Protein AF-0000000068604604 (afdb_homodimer)

Organism: Ostreococcus tauri (NCBI:txid70448)

InterPro domains:
  IPR001451 Hexapeptide repeat [PF14602] (78-113)
  IPR001451 Hexapeptide repeat [PF14602] (176-210)
  IPR011004 Trimeric LpxA-like superfamily [SSF51161] (75-229)
  IPR018357 Hexapeptide transferase, conserved site [PS00101] (184-212)
  IPR051159 Hexapeptide-repeat containing acetyltransferases [PTHR23416] (118-233)

Solvent-accessible surface area (backbone atoms only — not comparable to full-atom values): 23617 Å² total; per-residue (Å²): 136,84,80,78,79,76,78,76,78,78,76,77,75,76,73,73,73,69,72,73,65,72,77,66,78,63,76,77,67,77,75,74,55,61,67,55,50,54,50,49,40,10,68,40,48,62,49,43,75,75,37,38,85,77,57,54,36,73,66,49,48,51,50,48,53,52,51,50,51,49,48,39,71,79,22,41,46,47,74,37,62,72,47,48,76,18,60,74,42,43,72,48,12,55,90,95,15,43,29,38,36,24,42,46,13,34,35,17,18,44,22,39,38,35,27,20,30,41,36,25,32,49,16,40,36,33,31,44,20,38,39,36,5,42,86,56,12,33,39,37,26,39,48,16,40,37,29,37,40,23,36,36,37,6,40,45,74,36,65,71,55,54,88,47,56,40,83,73,57,47,70,50,50,69,10,28,38,38,31,36,44,22,39,37,29,38,43,21,37,38,40,45,55,24,40,37,26,41,48,17,35,37,36,61,56,11,29,37,77,57,66,38,58,57,31,27,27,29,37,39,53,64,44,40,80,74,48,67,56,85,46,81,76,66,73,105,137,84,78,78,76,76,77,76,77,77,77,76,75,75,76,73,75,76,74,74,69,75,74,71,72,72,73,78,71,77,78,76,55,61,66,56,50,53,50,48,39,11,64,41,49,62,50,44,74,76,36,38,85,74,58,54,36,70,68,50,48,51,50,48,53,52,52,50,49,49,47,40,72,78,22,42,47,46,74,36,62,72,48,46,77,18,60,73,42,43,76,48,11,55,91,94,16,43,28,38,36,25,42,48,12,34,35,17,16,44,21,40,38,34,28,19,31,42,38,25,32,49,15,40,36,33,30,45,20,39,39,38,5,41,86,56,12,34,38,36,26,39,38,17,37,36,29,37,40,23,34,35,36,7,40,46,74,35,67,83,54,84,88,48,63,48,91,73,55,48,70,51,49,71,10,30,39,38,29,37,30,22,39,37,29,36,46,21,37,37,41,45,56,24,40,36,26,42,47,18,34,36,35,60,57,13,31,38,78,57,68,39,58,57,29,29,29,32,36,22,71,67,45,39,80,74,51,67,52,59,48,67,73,66,75,106

Secondary structure (DSSP, 8-state):
---------------------------------HHHHHHHHHH-THHHHH-HHHH--HHHHHHHHHHHHHHHHHS-EEE-TT-EE-TT-EEE--TT--EEE-TT-EE-TT-EEESSEEE-TT-EE-TT-EEE-TTT-EEE-TT-EE-TT-EEE--EE----TTS-GGGS-EE---EEE-SS-EE-TT-EE-TT-EEPTT-EE-TT-EE-S-B-TTEEEEETTEEEEEEPPPTTTT-/---------------------------------HHHHHHHHHH-THHHHH-HHHH--HHHHHHHHHHHHHHHHHS-EEE-TT-EE-TT-EEE--TT--EEE-TT-EE-TT-EEESSEEE-TT-EE-TT-EEE-TTT-EEE-TT-EE-TT-EEE--EE----TTS-GGGS-EE---EEE-TT-EE-TT-EE-TT-EEPTT-EE-TT-EE-S-B-TTEEEEETTEEEEEEPPPGGGG-

Foldseek 3Di:
DDPPPPPPPPPPPPPPPPPPPPPPPPPPPPDDCLVVLLQCCQQVVCVCVVPVPVSVDPSNVVVQVVVQVVCVVVAQEEEEAQEEHHEQEDEHHHVLFYDYAYANEYEHHNEYHYGDEYHYHVEYHHYQEYEAQPNPGEYAYAQEYEEEHEYEHQKAFDDPDPVDDSVPRDMDGQYEYEYYQEYEYACEYEYHPEYEAANEYEDHNEYDDHYHYHQFYWYDDPIDTDGGHDDPVNVD/DPPPPPPPPPPPPPPPPPPPPPPPPPPPPDDDCVVVLLQCCQQVVCVCVVPVVVNVDPSNVVVFVVVQVVCVVVAQEEEEAQEEHHELEDEHHHVLFYDYAYANEYAHHNEYHYGDEYHEHCEYHHYQEYEAQPNPGEYAYAQEYEEAHEYEHQKDFDDPDVVDDSVPRDMDGQYEYEYHCEYEYALEYEYHPEYEYANEYEDHNEYDDHYHYHQFYWYDDPIDTDGGHDDPVNVD

Structure (mmCIF, N/CA/C/O backbone):
data_AF-0000000068604604-model_v1
#
loop_
_entity.id
_entity.type
_entity.pdbx_description
1 polymer 'Bacterial transferase hexapeptide repeat'
#
loop_
_atom_site.group_PDB
_atom_site.id
_atom_site.type_symbol
_atom_site.label_atom_id
_atom_site.label_alt_id
_atom_site.label_comp_id
_atom_site.label_asym_id
_atom_site.label_entity_id
_atom_site.label_seq_id
_atom_site.pdbx_PDB_ins_code
_atom_site.Cartn_x
_atom_site.Cartn_y
_atom_site.Cartn_z
_atom_site.occupancy
_atom_site.B_iso_or_equiv
_atom_site.auth_seq_id
_atom_site.auth_comp_id
_atom_site.auth_asym_id
_atom_site.auth_atom_id
_atom_site.pdbx_PDB_model_num
ATOM 1 N N . MET A 1 1 ? -14.156 -11.938 -74.625 1 27.69 1 MET A N 1
ATOM 2 C CA . MET A 1 1 ? -14.32 -10.727 -73.875 1 27.69 1 MET A CA 1
ATOM 3 C C . MET A 1 1 ? -15.68 -10.695 -73.188 1 27.69 1 MET A C 1
ATOM 5 O O . MET A 1 1 ? -16.688 -10.336 -73.812 1 27.69 1 MET A O 1
ATOM 9 N N . PHE A 1 2 ? -16.047 -11.727 -72.375 1 29.77 2 PHE A N 1
ATOM 10 C CA . PHE A 1 2 ? -17.344 -12.094 -71.812 1 29.77 2 PHE A CA 1
ATOM 11 C C . PHE A 1 2 ? -17.781 -11.109 -70.75 1 29.77 2 PHE A C 1
ATOM 13 O O . PHE A 1 2 ? -17.062 -10.891 -69.75 1 29.77 2 PHE A O 1
ATOM 20 N N . ARG A 1 3 ? -18.516 -10.031 -71.125 1 25.67 3 ARG A N 1
ATOM 21 C CA . ARG A 1 3 ? -19.031 -8.945 -70.312 1 25.67 3 ARG A CA 1
ATOM 22 C C . ARG A 1 3 ? -20.047 -9.469 -69.25 1 25.67 3 ARG A C 1
ATOM 24 O O . ARG A 1 3 ? -21.109 -9.961 -69.625 1 25.67 3 ARG A O 1
ATOM 31 N N . VAL A 1 4 ? -19.609 -10.102 -68.25 1 32.78 4 VAL A N 1
ATOM 32 C CA . VAL A 1 4 ? -20.516 -10.617 -67.188 1 32.78 4 VAL A CA 1
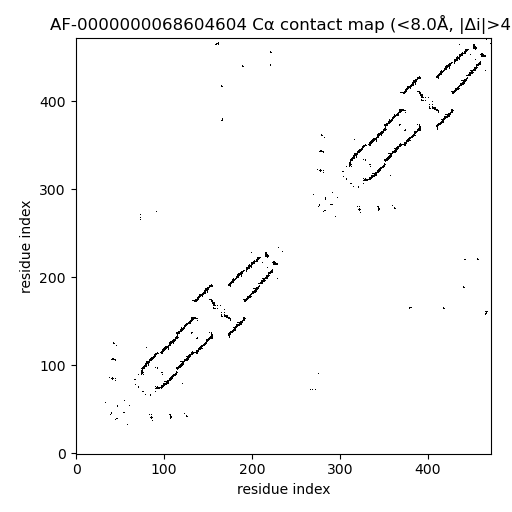ATOM 33 C C . VAL A 1 4 ? -21.266 -9.461 -66.562 1 32.78 4 VAL A C 1
ATOM 35 O O . VAL A 1 4 ? -20.641 -8.531 -66 1 32.78 4 VAL A O 1
ATOM 38 N N . HIS A 1 5 ? -22.422 -9.062 -67 1 32.22 5 HIS A N 1
ATOM 39 C CA . HIS A 1 5 ? -23.297 -8.039 -66.438 1 32.22 5 HIS A CA 1
ATOM 40 C C . HIS A 1 5 ? -23.828 -8.445 -65.062 1 32.22 5 HIS A C 1
ATOM 42 O O . HIS A 1 5 ? -24.547 -9.438 -64.938 1 32.22 5 HIS A O 1
ATOM 48 N N . ALA A 1 6 ? -23.031 -8.391 -64.062 1 32.06 6 ALA A N 1
ATOM 49 C CA . ALA A 1 6 ? -23.547 -8.672 -62.719 1 32.06 6 ALA A CA 1
ATOM 50 C C . ALA A 1 6 ? -24.641 -7.68 -62.312 1 32.06 6 ALA A C 1
ATOM 52 O O . ALA A 1 6 ? -24.406 -6.469 -62.312 1 32.06 6 ALA A O 1
ATOM 53 N N . THR A 1 7 ? -25.844 -7.98 -62.594 1 34.47 7 THR A N 1
ATOM 54 C CA . THR A 1 7 ? -26.984 -7.18 -62.156 1 34.47 7 THR A CA 1
ATOM 55 C C . THR A 1 7 ? -27.047 -7.082 -60.656 1 34.47 7 THR A C 1
ATOM 57 O O . THR A 1 7 ? -27.188 -8.094 -59.969 1 34.47 7 THR A O 1
ATOM 60 N N . VAL A 1 8 ? -26.328 -6.188 -60 1 33.34 8 VAL A N 1
ATOM 61 C CA . VAL A 1 8 ? -26.359 -5.918 -58.594 1 33.34 8 VAL A CA 1
ATOM 62 C C . VAL A 1 8 ? -27.781 -5.488 -58.188 1 33.34 8 VAL A C 1
ATOM 64 O O . VAL A 1 8 ? -28.297 -4.496 -58.688 1 33.34 8 VAL A O 1
ATOM 67 N N . SER A 1 9 ? -28.656 -6.465 -57.906 1 35.28 9 SER A N 1
ATOM 68 C CA . SER A 1 9 ? -29.984 -6.133 -57.375 1 35.28 9 SER A CA 1
ATOM 69 C C . SER A 1 9 ? -29.859 -5.316 -56.094 1 35.28 9 SER A C 1
ATOM 71 O O . SER A 1 9 ? -29.172 -5.719 -55.125 1 35.28 9 SER A O 1
ATOM 73 N N . THR A 1 10 ? -29.922 -4 -56.156 1 35.09 10 THR A N 1
ATOM 74 C CA . THR A 1 10 ? -29.922 -3.061 -55.031 1 35.09 10 THR A CA 1
ATOM 75 C C . THR A 1 10 ? -31.125 -3.316 -54.125 1 35.09 10 THR A C 1
ATOM 77 O O . THR A 1 10 ? -32.281 -3.129 -54.531 1 35.09 10 THR A O 1
ATOM 80 N N . SER A 1 11 ? -31.094 -4.445 -53.344 1 36.28 11 SER A N 1
ATOM 81 C CA . SER A 1 11 ? -32.156 -4.543 -52.344 1 36.28 11 SER A CA 1
ATOM 82 C C . SER A 1 11 ? -32.188 -3.301 -51.469 1 36.28 11 SER A C 1
ATOM 84 O O . SER A 1 11 ? -31.188 -2.92 -50.875 1 36.28 11 SER A O 1
ATOM 86 N N . THR A 1 12 ? -33.062 -2.281 -51.781 1 35.28 12 THR A N 1
ATOM 87 C CA . THR A 1 12 ? -33.344 -1.122 -50.938 1 35.28 12 THR A CA 1
ATOM 88 C C . THR A 1 12 ? -33.812 -1.56 -49.562 1 35.28 12 THR A C 1
ATOM 90 O O . THR A 1 12 ? -34.875 -2.158 -49.406 1 35.28 12 THR A O 1
ATOM 93 N N . ARG A 1 13 ? -32.875 -1.935 -48.656 1 34.81 13 ARG A N 1
ATOM 94 C CA . ARG A 1 13 ? -33.281 -2.107 -47.25 1 34.81 13 ARG A CA 1
ATOM 95 C C . ARG A 1 13 ? -33.938 -0.85 -46.719 1 34.81 13 ARG A C 1
ATOM 97 O O . ARG A 1 13 ? -33.375 0.232 -46.75 1 34.81 13 ARG A O 1
ATOM 104 N N . THR A 1 14 ? -35.281 -0.833 -46.844 1 36.03 14 THR A N 1
ATOM 105 C CA . THR A 1 14 ? -36.062 0.215 -46.156 1 36.03 14 THR A CA 1
ATOM 106 C C . THR A 1 14 ? -35.656 0.318 -44.688 1 36.03 14 THR A C 1
ATOM 108 O O . THR A 1 14 ? -35.781 -0.653 -43.938 1 36.03 14 THR A O 1
ATOM 111 N N . PHE A 1 15 ? -34.625 1.109 -44.406 1 35.16 15 PHE A N 1
ATOM 112 C CA . PHE A 1 15 ? -34.375 1.466 -43.031 1 35.16 15 PHE A CA 1
ATOM 113 C C . PHE A 1 15 ? -35.656 1.987 -42.375 1 35.16 15 PHE A C 1
ATOM 115 O O . PHE A 1 15 ? -36.219 2.988 -42.812 1 35.16 15 PHE A O 1
ATOM 122 N N . HIS A 1 16 ? -36.438 1.061 -41.812 1 39.94 16 HIS A N 1
ATOM 123 C CA . HIS A 1 16 ? -37.531 1.531 -40.969 1 39.94 16 HIS A CA 1
ATOM 124 C C . HIS A 1 16 ? -37.062 2.561 -39.969 1 39.94 16 HIS A C 1
ATOM 126 O O . HIS A 1 16 ? -36.094 2.32 -39.25 1 39.94 16 HIS A O 1
ATOM 132 N N . SER A 1 17 ? -37.219 3.822 -40.281 1 37.06 17 SER A N 1
ATOM 133 C CA . SER A 1 17 ? -37.094 4.898 -39.312 1 37.06 17 SER A CA 1
ATOM 134 C C . SER A 1 17 ? -37.719 4.527 -37.969 1 37.06 17 SER A C 1
ATOM 136 O O . SER A 1 17 ? -38.906 4.262 -37.906 1 37.06 17 SER A O 1
ATOM 138 N N . HIS A 1 18 ? -37.062 3.725 -37.219 1 38.72 18 HIS A N 1
ATOM 139 C CA . HIS A 1 18 ? -37.562 3.668 -35.844 1 38.72 18 HIS A CA 1
ATOM 140 C C . HIS A 1 18 ? -38 5.055 -35.375 1 38.72 18 HIS A C 1
ATOM 142 O O . HIS A 1 18 ? -37.188 6 -35.438 1 38.72 18 HIS A O 1
ATOM 148 N N . ARG A 1 19 ? -39.219 5.414 -35.469 1 39.12 19 ARG A N 1
ATOM 149 C CA . ARG A 1 19 ? -39.75 6.59 -34.781 1 39.12 19 ARG A CA 1
ATOM 150 C C . ARG A 1 19 ? -39.125 6.766 -33.406 1 39.12 19 ARG A C 1
ATOM 152 O O . ARG A 1 19 ? -39.188 5.867 -32.594 1 39.12 19 ARG A O 1
ATOM 159 N N . ASP A 1 20 ? -38.031 7.535 -33.406 1 37.72 20 ASP A N 1
ATOM 160 C CA . ASP A 1 20 ? -37.531 7.969 -32.125 1 37.72 20 ASP A CA 1
ATOM 161 C C . ASP A 1 20 ? -38.656 8.281 -31.141 1 37.72 20 ASP A C 1
ATOM 163 O O . ASP A 1 20 ? -39.531 9.125 -31.438 1 37.72 20 ASP A O 1
ATOM 167 N N . ARG A 1 21 ? -39.188 7.34 -30.422 1 41.69 21 ARG A N 1
ATOM 168 C CA . ARG A 1 21 ? -40.094 7.801 -29.375 1 41.69 21 ARG A CA 1
ATOM 169 C C . ARG A 1 21 ? -39.594 9.07 -28.703 1 41.69 21 ARG A C 1
ATOM 171 O O . ARG A 1 21 ? -38.375 9.188 -28.453 1 41.69 21 ARG A O 1
ATOM 178 N N . PRO A 1 22 ? -40.312 10.125 -28.891 1 38.44 22 PRO A N 1
ATOM 179 C CA . PRO A 1 22 ? -39.75 11.234 -28.109 1 38.44 22 PRO A CA 1
ATOM 180 C C . PRO A 1 22 ? -39.281 10.797 -26.719 1 38.44 22 PRO A C 1
ATOM 182 O O . PRO A 1 22 ? -39.906 9.93 -26.094 1 38.44 22 PRO A O 1
ATOM 185 N N . ILE A 1 23 ? -37.969 10.648 -26.469 1 39.62 23 ILE A N 1
ATOM 186 C CA . ILE A 1 23 ? -37.594 10.625 -25.047 1 39.62 23 ILE A CA 1
ATOM 187 C C . ILE A 1 23 ? -38.531 11.547 -24.266 1 39.62 23 ILE A C 1
ATOM 189 O O . ILE A 1 23 ? -38.625 12.742 -24.547 1 39.62 23 ILE A O 1
ATOM 193 N N . THR A 1 24 ? -39.719 11.141 -24 1 42.41 24 THR A N 1
ATOM 194 C CA . THR A 1 24 ? -40.562 11.969 -23.125 1 42.41 24 THR A CA 1
ATOM 195 C C . THR A 1 24 ? -39.688 12.852 -22.234 1 42.41 24 THR A C 1
ATOM 197 O O . THR A 1 24 ? -38.719 12.391 -21.672 1 42.41 24 THR A O 1
ATOM 200 N N . ALA A 1 25 ? -39.75 14.148 -22.422 1 40.09 25 ALA A N 1
ATOM 201 C CA . ALA A 1 25 ? -39.188 15.094 -21.469 1 40.09 25 ALA A CA 1
ATOM 202 C C . ALA A 1 25 ? -39.406 14.617 -20.031 1 40.09 25 ALA A C 1
ATOM 204 O O . ALA A 1 25 ? -40.531 14.609 -19.531 1 40.09 25 ALA A O 1
ATOM 205 N N . HIS A 1 26 ? -38.844 13.508 -19.578 1 40.5 26 HIS A N 1
ATOM 206 C CA . HIS A 1 26 ? -38.906 13.398 -18.125 1 40.5 26 HIS A CA 1
ATOM 207 C C . HIS A 1 26 ? -38.844 14.773 -17.469 1 40.5 26 HIS A C 1
ATOM 209 O O . HIS A 1 26 ? -38.125 15.656 -17.922 1 40.5 26 HIS A O 1
ATOM 215 N N . ALA A 1 27 ? -39.75 15.328 -16.859 1 43.34 27 ALA A N 1
ATOM 216 C CA . ALA A 1 27 ? -39.625 16.5 -16 1 43.34 27 ALA A CA 1
ATOM 217 C C . ALA A 1 27 ? -38.188 16.656 -15.492 1 43.34 27 ALA A C 1
ATOM 219 O O . ALA A 1 27 ? -37.594 15.672 -15.07 1 43.34 27 ALA A O 1
ATOM 220 N N . SER A 1 28 ? -37.312 17.484 -16 1 46.47 28 SER A N 1
ATOM 221 C CA . SER A 1 28 ? -35.938 17.812 -15.672 1 46.47 28 SER A CA 1
ATOM 222 C C . SER A 1 28 ? -35.656 17.688 -14.18 1 46.47 28 SER A C 1
ATOM 224 O O . SER A 1 28 ? -36.094 18.516 -13.391 1 46.47 28 SER A O 1
ATOM 226 N N . GLN A 1 29 ? -35.938 16.672 -13.531 1 55.12 29 GLN A N 1
ATOM 227 C CA . GLN A 1 29 ? -35.531 16.547 -12.141 1 55.12 29 GLN A CA 1
ATOM 228 C C . GLN A 1 29 ? -34.156 17.188 -11.93 1 55.12 29 GLN A C 1
ATOM 230 O O . GLN A 1 29 ? -33.219 16.969 -12.719 1 55.12 29 GLN A O 1
ATOM 235 N N . SER A 1 30 ? -34.188 18.406 -11.406 1 70.12 30 SER A N 1
ATOM 236 C CA . SER A 1 30 ? -32.969 19.156 -11.094 1 70.12 30 SER A CA 1
ATOM 237 C C . SER A 1 30 ? -31.891 18.25 -10.523 1 70.12 30 SER A C 1
ATOM 239 O O . SER A 1 30 ? -32.156 17.406 -9.664 1 70.12 30 SER A O 1
ATOM 241 N N . ILE A 1 31 ? -30.969 17.906 -11.297 1 77.19 31 ILE A N 1
ATOM 242 C CA . ILE A 1 31 ? -29.828 17.109 -10.898 1 77.19 31 ILE A CA 1
ATOM 243 C C . ILE A 1 31 ? -29.188 17.688 -9.641 1 77.19 31 ILE A C 1
ATOM 245 O O . ILE A 1 31 ? -28.953 18.906 -9.562 1 77.19 31 ILE A O 1
ATOM 249 N N . ASP A 1 32 ? -29.25 16.938 -8.539 1 82.75 32 ASP A N 1
ATOM 250 C CA . ASP A 1 32 ? -28.516 17.312 -7.34 1 82.75 32 ASP A CA 1
ATOM 251 C C . ASP A 1 32 ? -27 17.141 -7.547 1 82.75 32 ASP A C 1
ATOM 253 O O . ASP A 1 32 ? -26.516 16.016 -7.617 1 82.75 32 ASP A O 1
ATOM 257 N N . PHE A 1 33 ? -26.391 18.219 -7.688 1 87.38 33 PHE A N 1
ATOM 258 C CA . PHE A 1 33 ? -24.969 18.188 -8.023 1 87.38 33 PHE A CA 1
ATOM 259 C C . PHE A 1 33 ? -24.109 18.047 -6.773 1 87.38 33 PHE A C 1
ATOM 261 O O . PHE A 1 33 ? -22.891 17.906 -6.859 1 87.38 33 PHE A O 1
ATOM 268 N N . ALA A 1 34 ? -24.766 17.984 -5.699 1 86.62 34 ALA A N 1
ATOM 269 C CA . ALA A 1 34 ? -24.016 18.016 -4.449 1 86.62 34 ALA A CA 1
ATOM 270 C C . ALA A 1 34 ? -23.141 16.766 -4.316 1 86.62 34 ALA A C 1
ATOM 272 O O . ALA A 1 34 ? -21.938 16.875 -4.008 1 86.62 34 ALA A O 1
ATOM 273 N N . PRO A 1 35 ? -23.75 15.648 -4.613 1 88.12 35 PRO A N 1
ATOM 274 C CA . PRO A 1 35 ? -22.875 14.469 -4.508 1 88.12 35 PRO A CA 1
ATOM 275 C C . PRO A 1 35 ? -21.703 14.523 -5.469 1 88.12 35 PRO A C 1
ATOM 277 O O . PRO A 1 35 ? -20.594 14.109 -5.117 1 88.12 35 PRO A O 1
ATOM 280 N N . GLN A 1 36 ? -21.969 15.008 -6.613 1 92.44 36 GLN A N 1
ATOM 281 C CA . GLN A 1 36 ? -20.891 15.102 -7.59 1 92.44 36 GLN A CA 1
ATOM 282 C C . GLN A 1 36 ? -19.844 16.109 -7.141 1 92.44 36 GLN A C 1
ATOM 284 O O . GLN A 1 36 ? -18.641 15.922 -7.391 1 92.44 36 GLN A O 1
ATOM 289 N N . LYS A 1 37 ? -20.203 17.188 -6.582 1 93.88 37 LYS A N 1
ATOM 290 C CA . LYS A 1 37 ? -19.266 18.188 -6.07 1 93.88 37 LYS A CA 1
ATOM 291 C C . LYS A 1 37 ? -18.375 17.594 -4.996 1 93.88 37 LYS A C 1
ATOM 293 O O . LYS A 1 37 ? -17.156 17.828 -4.992 1 93.88 37 LYS A O 1
ATOM 298 N N . ARG A 1 38 ? -18.938 16.844 -4.129 1 95.19 38 ARG A N 1
ATOM 299 C CA . ARG A 1 38 ? -18.156 16.188 -3.092 1 95.19 38 ARG A CA 1
ATOM 300 C C . ARG A 1 38 ? -17.141 15.219 -3.701 1 95.19 38 ARG A C 1
ATOM 302 O O . ARG A 1 38 ? -16 15.156 -3.262 1 95.19 38 ARG A O 1
ATOM 309 N N . LYS A 1 39 ? -17.656 14.555 -4.656 1 96.12 39 LYS A N 1
ATOM 310 C CA . LYS A 1 39 ? -16.781 13.617 -5.344 1 96.12 39 LYS A CA 1
ATOM 311 C C . LYS A 1 39 ? -15.617 14.344 -6.008 1 96.12 39 LYS A C 1
ATOM 313 O O . LYS A 1 39 ? -14.461 13.938 -5.867 1 96.12 39 LYS A O 1
ATOM 318 N N . ARG A 1 40 ? -15.914 15.391 -6.695 1 96.75 40 ARG A N 1
ATOM 319 C CA . ARG A 1 40 ? -14.891 16.172 -7.371 1 96.75 40 ARG A CA 1
ATOM 320 C C . ARG A 1 40 ? -13.852 16.703 -6.379 1 96.75 40 ARG A C 1
ATOM 322 O O . ARG A 1 40 ? -12.648 16.609 -6.621 1 96.75 40 ARG A O 1
ATOM 329 N N . LEU A 1 41 ? -14.289 17.234 -5.246 1 97.56 41 LEU A N 1
ATOM 330 C CA . LEU A 1 41 ? -13.391 17.781 -4.242 1 97.56 41 LEU A CA 1
ATOM 331 C C . LEU A 1 41 ? -12.555 16.688 -3.59 1 97.56 41 LEU A C 1
ATOM 333 O O . LEU A 1 41 ? -11.406 16.906 -3.215 1 97.56 41 LEU A O 1
ATOM 337 N N . SER A 1 42 ? -13.156 15.523 -3.51 1 98.38 42 SER A N 1
ATOM 338 C CA . SER A 1 42 ? -12.414 14.414 -2.93 1 98.38 42 SER A CA 1
ATOM 339 C C . SER A 1 42 ? -11.203 14.047 -3.789 1 98.38 42 SER A C 1
ATOM 341 O O . SER A 1 42 ? -10.133 13.734 -3.266 1 98.38 42 SER A O 1
ATOM 343 N N . TRP A 1 43 ? -11.391 14.148 -5.051 1 98.06 43 TRP A N 1
ATOM 344 C CA . TRP A 1 43 ? -10.32 13.727 -5.953 1 98.06 43 TRP A CA 1
ATOM 345 C C . TRP A 1 43 ? -9.438 14.906 -6.328 1 98.06 43 TRP A C 1
ATOM 347 O O . TRP A 1 43 ? -8.281 14.727 -6.727 1 98.06 43 TRP A O 1
ATOM 357 N N . MET A 1 44 ? -9.969 16.109 -6.168 1 97.94 44 MET A N 1
ATOM 358 C CA . MET A 1 44 ? -9.242 17.312 -6.531 1 97.94 44 MET A CA 1
ATOM 359 C C . MET A 1 44 ? -9.367 18.375 -5.441 1 97.94 44 MET A C 1
ATOM 361 O O . MET A 1 44 ? -9.852 19.484 -5.699 1 97.94 44 MET A O 1
ATOM 365 N N . PRO A 1 45 ? -8.836 18.094 -4.27 1 96.94 45 PRO A N 1
ATOM 366 C CA . PRO A 1 45 ? -9.039 19.062 -3.188 1 96.94 45 PRO A CA 1
ATOM 367 C C . PRO A 1 45 ? -8.289 20.375 -3.416 1 96.94 45 PRO A C 1
ATOM 369 O O . PRO A 1 45 ? -8.539 21.359 -2.721 1 96.94 45 PRO A O 1
ATOM 372 N N . ARG A 1 46 ? -7.359 20.375 -4.379 1 94.94 46 ARG A N 1
ATOM 373 C CA . ARG A 1 46 ? -6.656 21.609 -4.73 1 94.94 46 ARG A CA 1
ATOM 374 C C . ARG A 1 46 ? -7.637 22.703 -5.137 1 94.94 46 ARG A C 1
ATOM 376 O O . ARG A 1 46 ? -7.324 23.891 -5.031 1 94.94 46 ARG A O 1
ATOM 383 N N . LEU A 1 47 ? -8.797 22.359 -5.547 1 95.81 47 LEU A N 1
ATOM 384 C CA . LEU A 1 47 ? -9.82 23.328 -5.914 1 95.81 47 LEU A CA 1
ATOM 385 C C . LEU A 1 47 ? -10.125 24.266 -4.75 1 95.81 47 LEU A C 1
ATOM 387 O O . LEU A 1 47 ? -10.438 25.438 -4.961 1 95.81 47 LEU A O 1
ATOM 391 N N . LEU A 1 48 ? -10.062 23.75 -3.559 1 95.38 48 LEU A N 1
ATOM 392 C CA . LEU A 1 48 ? -10.289 24.562 -2.375 1 95.38 48 LEU A CA 1
ATOM 393 C C . LEU A 1 48 ? -9.156 25.578 -2.189 1 95.38 48 LEU A C 1
ATOM 395 O O . LEU A 1 48 ? -9.375 26.672 -1.684 1 95.38 48 LEU A O 1
ATOM 399 N N . GLU A 1 49 ? -7.98 25.188 -2.498 1 92.06 49 GLU A N 1
ATOM 400 C CA . GLU A 1 49 ? -6.84 26.094 -2.436 1 92.06 49 GLU A CA 1
ATOM 401 C C . GLU A 1 49 ? -6.938 27.172 -3.508 1 92.06 49 GLU A C 1
ATOM 403 O O . GLU A 1 49 ? -6.613 28.344 -3.254 1 92.06 49 GLU A O 1
ATOM 408 N N . ASN A 1 50 ? -7.371 26.828 -4.621 1 92.56 50 ASN A N 1
ATOM 409 C CA . ASN A 1 50 ? -7.465 27.75 -5.75 1 92.56 50 ASN A CA 1
ATOM 410 C C . ASN A 1 50 ? -8.523 28.812 -5.516 1 92.56 50 ASN A C 1
ATOM 412 O O . ASN A 1 50 ? -8.312 29.984 -5.84 1 92.56 50 ASN A O 1
ATOM 416 N N . ASP A 1 51 ? -9.648 28.344 -5.062 1 95.19 51 ASP A N 1
ATOM 417 C CA . ASP A 1 51 ? -10.773 29.234 -4.852 1 95.19 51 ASP A CA 1
ATOM 418 C C . ASP A 1 51 ? -11.688 28.719 -3.74 1 95.19 51 ASP A C 1
ATOM 420 O O . ASP A 1 51 ? -12.727 28.125 -4.016 1 95.19 51 ASP A O 1
ATOM 424 N N . ARG A 1 52 ? -11.375 29.047 -2.629 1 93.56 52 ARG A N 1
ATOM 425 C CA . ARG A 1 52 ? -12.117 28.547 -1.479 1 93.56 52 ARG A CA 1
ATOM 426 C C . ARG A 1 52 ? -13.547 29.078 -1.47 1 93.56 52 ARG A C 1
ATOM 428 O O . ARG A 1 52 ? -14.484 28.344 -1.149 1 93.56 52 ARG A O 1
ATOM 435 N N . ALA A 1 53 ? -13.711 30.359 -1.693 1 92.81 53 ALA A N 1
ATOM 436 C CA . ALA A 1 53 ? -15.031 30.984 -1.688 1 92.81 53 ALA A CA 1
ATOM 437 C C . ALA A 1 53 ? -15.984 30.266 -2.639 1 92.81 53 ALA A C 1
ATOM 439 O O . ALA A 1 53 ? -17.172 30.094 -2.33 1 92.81 53 ALA A O 1
ATOM 440 N N . LYS A 1 54 ? -15.445 29.859 -3.674 1 94.19 54 LYS A N 1
ATOM 441 C CA . LYS A 1 54 ? -16.25 29.203 -4.695 1 94.19 54 LYS A CA 1
ATOM 442 C C . LYS A 1 54 ? -16.578 27.766 -4.301 1 94.19 54 LYS A C 1
ATOM 444 O O . LYS A 1 54 ? -17.703 27.312 -4.492 1 94.19 54 LYS A O 1
ATOM 449 N N . HIS A 1 55 ? -15.625 27.078 -3.773 1 95.5 55 HIS A N 1
ATOM 450 C CA . HIS A 1 55 ? -15.758 25.625 -3.676 1 95.5 55 HIS A CA 1
ATOM 451 C C . HIS A 1 55 ? -16.188 25.203 -2.273 1 95.5 55 HIS A C 1
ATOM 453 O O . HIS A 1 55 ? -16.719 24.109 -2.084 1 95.5 55 HIS A O 1
ATOM 459 N N . ASN A 1 56 ? -15.938 26.016 -1.34 1 95.56 56 ASN A N 1
ATOM 460 C CA . ASN A 1 56 ? -16.344 25.672 0.021 1 95.56 56 ASN A CA 1
ATOM 461 C C . ASN A 1 56 ? -17.766 26.109 0.31 1 95.56 56 ASN A C 1
ATOM 463 O O . ASN A 1 56 ? -18 26.922 1.201 1 95.56 56 ASN A O 1
ATOM 467 N N . THR A 1 57 ? -18.688 25.469 -0.366 1 94.5 57 THR A N 1
ATOM 468 C CA . THR A 1 57 ? -20.094 25.766 -0.141 1 94.5 57 THR A CA 1
ATOM 469 C C . THR A 1 57 ? -20.516 25.328 1.262 1 94.5 57 THR A C 1
ATOM 471 O O . THR A 1 57 ? -19.766 24.656 1.963 1 94.5 57 THR A O 1
ATOM 474 N N . GLU A 1 58 ? -21.703 25.734 1.621 1 94.31 58 GLU A N 1
ATOM 475 C CA . GLU A 1 58 ? -22.234 25.344 2.926 1 94.31 58 GLU A CA 1
ATOM 476 C C . GLU A 1 58 ? -22.297 23.828 3.066 1 94.31 58 GLU A C 1
ATOM 478 O O . GLU A 1 58 ? -21.984 23.281 4.129 1 94.31 58 GLU A O 1
ATOM 483 N N . ASP A 1 59 ? -22.656 23.203 1.979 1 95 59 ASP A N 1
ATOM 484 C CA .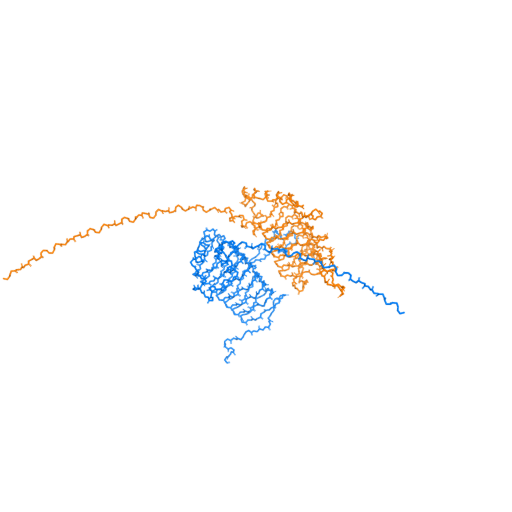 ASP A 1 59 ? -22.719 21.75 1.979 1 95 59 ASP A CA 1
ATOM 485 C C . ASP A 1 59 ? -21.344 21.125 2.219 1 95 59 ASP A C 1
ATOM 487 O O . ASP A 1 59 ? -21.203 20.219 3.029 1 95 59 ASP A O 1
ATOM 491 N N . VAL A 1 60 ? -20.422 21.641 1.521 1 96.31 60 VAL A N 1
ATOM 492 C CA . VAL A 1 60 ? -19.062 21.109 1.629 1 96.31 60 VAL A CA 1
ATOM 493 C C . VAL A 1 60 ? -18.516 21.391 3.027 1 96.31 60 VAL A C 1
ATOM 495 O O . VAL A 1 60 ? -17.906 20.516 3.646 1 96.31 60 VAL A O 1
ATOM 498 N N . SER A 1 61 ? -18.719 22.578 3.512 1 96.5 61 SER A N 1
ATOM 499 C CA . SER A 1 61 ? -18.234 22.953 4.84 1 96.5 61 SER A CA 1
ATOM 500 C C . SER A 1 61 ? -18.859 22.062 5.918 1 96.5 61 SER A C 1
ATOM 502 O O . SER A 1 61 ? -18.156 21.609 6.828 1 96.5 61 SER A O 1
ATOM 504 N N . THR A 1 62 ? -20.141 21.875 5.844 1 97.06 62 THR A N 1
ATOM 505 C CA . THR A 1 62 ? -20.844 21.016 6.793 1 97.06 62 THR A CA 1
ATOM 506 C C . THR A 1 62 ? -20.328 19.578 6.703 1 97.06 62 THR A C 1
ATOM 508 O O . THR A 1 62 ? -20.047 18.953 7.727 1 97.06 62 THR A O 1
ATOM 511 N N . TRP A 1 63 ? -20.219 19.125 5.492 1 97.5 63 TRP A N 1
ATOM 512 C CA . TRP A 1 63 ? -19.703 17.781 5.242 1 97.5 63 TRP A CA 1
ATOM 513 C C . TRP A 1 63 ? -18.344 17.594 5.887 1 97.5 63 TRP A C 1
ATOM 515 O O . TRP A 1 63 ? -18.109 16.609 6.59 1 97.5 63 TRP A O 1
ATOM 525 N N . GLN A 1 64 ? -17.469 18.5 5.707 1 98 64 GLN A N 1
ATOM 526 C CA . GLN A 1 64 ? -16.109 18.391 6.223 1 98 64 GLN A CA 1
ATOM 527 C C . GLN A 1 64 ? -16.094 18.5 7.742 1 98 64 GLN A C 1
ATOM 529 O O . GLN A 1 64 ? -15.344 17.797 8.414 1 98 64 GLN A O 1
ATOM 534 N N . ARG A 1 65 ? -16.859 19.391 8.273 1 97.75 65 ARG A N 1
ATOM 535 C CA . ARG A 1 65 ? -16.953 19.516 9.727 1 97.75 65 ARG A CA 1
ATOM 536 C C . ARG A 1 65 ? -17.406 18.203 10.352 1 97.75 65 ARG A C 1
ATOM 538 O O . ARG A 1 65 ? -16.828 17.734 11.336 1 97.75 65 ARG A O 1
ATOM 545 N N . GLU A 1 66 ? -18.438 17.594 9.797 1 97.25 66 GLU A N 1
ATOM 546 C CA . GLU A 1 66 ? -18.984 16.344 10.312 1 97.25 66 GLU A CA 1
ATOM 547 C C . GLU A 1 66 ? -17.984 15.195 10.141 1 97.25 66 GLU A C 1
ATOM 549 O O . GLU A 1 66 ? -17.812 14.383 11.047 1 97.25 66 GLU A O 1
ATOM 554 N N . ARG A 1 67 ? -17.406 15.148 9.023 1 96.88 67 ARG A N 1
ATOM 555 C CA . ARG A 1 67 ? -16.438 14.102 8.734 1 96.88 67 ARG A CA 1
ATOM 556 C C . ARG A 1 67 ? -15.258 14.164 9.695 1 96.88 67 ARG A C 1
ATOM 558 O O . ARG A 1 67 ? -14.859 13.148 10.266 1 96.88 67 ARG A O 1
ATOM 565 N N . GLN A 1 68 ? -14.766 15.305 9.867 1 98 68 GLN A N 1
ATOM 566 C CA . GLN A 1 68 ? -13.617 15.484 10.75 1 98 68 GLN A CA 1
ATOM 567 C C . GLN A 1 68 ? -13.992 15.227 12.203 1 98 68 GLN A C 1
ATOM 569 O O . GLN A 1 68 ? -13.219 14.633 12.953 1 98 68 GLN A O 1
ATOM 574 N N . ALA A 1 69 ? -15.148 15.648 12.57 1 97 69 ALA A N 1
ATOM 575 C CA . ALA A 1 69 ? -15.633 15.359 13.922 1 97 69 ALA A CA 1
ATOM 576 C C . ALA A 1 69 ? -15.75 13.859 14.148 1 97 69 ALA A C 1
ATOM 578 O O . ALA A 1 69 ? -15.367 13.352 15.203 1 97 69 ALA A O 1
ATOM 579 N N . TYR A 1 70 ? -16.266 13.234 13.188 1 94.88 70 TYR A N 1
ATOM 580 C CA . TYR A 1 70 ? -16.391 11.789 13.305 1 94.88 70 TYR A CA 1
ATOM 581 C C . TYR A 1 70 ? -15.031 11.125 13.453 1 94.88 70 TYR A C 1
ATOM 583 O O . TYR A 1 70 ? -14.82 10.336 14.375 1 94.88 70 TYR A O 1
ATOM 591 N N . LEU A 1 71 ? -14.141 11.445 12.57 1 95.94 71 LEU A N 1
ATOM 592 C CA . LEU A 1 71 ? -12.805 10.859 12.609 1 95.94 71 LEU A CA 1
ATOM 593 C C . LEU A 1 71 ? -12.148 11.102 13.961 1 95.94 71 LEU A C 1
ATOM 595 O O . LEU A 1 71 ? -11.539 10.188 14.531 1 95.94 71 LEU A O 1
ATOM 599 N N . SER A 1 72 ? -12.312 12.266 14.469 1 96.5 72 SER A N 1
ATOM 600 C CA . SER A 1 72 ? -11.695 12.617 15.75 1 96.5 72 SER A CA 1
ATOM 601 C C . SER A 1 72 ? -12.391 11.906 16.906 1 96.5 72 SER A C 1
ATOM 603 O O . SER A 1 72 ? -11.82 11.797 18 1 96.5 72 SER A O 1
ATOM 605 N N . SER A 1 73 ? -13.594 11.461 16.719 1 94.5 73 SER A N 1
ATOM 606 C CA . SER A 1 73 ? -14.336 10.789 17.781 1 94.5 73 SER A CA 1
ATOM 607 C C . SER A 1 73 ? -13.93 9.32 17.891 1 94.5 73 SER A C 1
ATOM 609 O O . SER A 1 73 ? -13.969 8.742 18.984 1 94.5 73 SER A O 1
ATOM 611 N N . VAL A 1 74 ? -13.469 8.734 16.797 1 93.25 74 VAL A N 1
ATOM 612 C CA . VAL A 1 74 ? -13.227 7.293 16.828 1 93.25 74 VAL A CA 1
ATOM 613 C C . VAL A 1 74 ? -11.727 7.016 16.75 1 93.25 74 VAL A C 1
ATOM 615 O O . VAL A 1 74 ? -11.281 5.895 17.016 1 93.25 74 VAL A O 1
ATOM 618 N N . GLU A 1 75 ? -10.977 7.957 16.328 1 96.25 75 GLU A N 1
ATOM 619 C CA . GLU A 1 75 ? -9.523 7.879 16.25 1 96.25 75 GLU A CA 1
ATOM 620 C C . GLU A 1 75 ? -8.867 9.109 16.875 1 96.25 75 GLU A C 1
ATOM 622 O O . GLU A 1 75 ? -9.508 10.156 17.016 1 96.25 75 GLU A O 1
ATOM 627 N N . THR A 1 76 ? -7.578 9.008 17.188 1 97.81 76 THR A N 1
ATOM 628 C CA . THR A 1 76 ? -6.824 10.148 17.703 1 97.81 76 THR A CA 1
ATOM 629 C C . THR A 1 76 ? -6.309 11.016 16.562 1 97.81 76 THR A C 1
ATOM 631 O O . THR A 1 76 ? -5.105 11.055 16.297 1 97.81 76 THR A O 1
ATOM 634 N N . VAL A 1 77 ? -7.203 11.727 15.953 1 98.56 77 VAL A N 1
ATOM 635 C CA . VAL A 1 77 ? -6.879 12.594 14.828 1 98.56 77 VAL A CA 1
ATOM 636 C C . VAL A 1 77 ? -7.156 14.047 15.195 1 98.56 77 VAL A C 1
ATOM 638 O O . VAL A 1 77 ? -8.195 14.359 15.781 1 98.56 77 VAL A O 1
ATOM 641 N N . ARG A 1 78 ? -6.23 14.922 14.852 1 98.69 78 ARG A N 1
ATOM 642 C CA . ARG A 1 78 ? -6.387 16.344 15.078 1 98.69 78 ARG A CA 1
ATOM 643 C C . ARG A 1 78 ? -6.262 17.125 13.773 1 98.69 78 ARG A C 1
ATOM 645 O O . ARG A 1 78 ? -5.336 16.906 12.992 1 98.69 78 ARG A O 1
ATOM 652 N N . PHE A 1 79 ? -7.156 18 13.625 1 98.69 79 PHE A N 1
ATOM 653 C CA . PHE A 1 79 ? -7.188 18.812 12.414 1 98.69 79 PHE A CA 1
ATOM 654 C C . PHE A 1 79 ? -6.969 20.281 12.734 1 98.69 79 PHE A C 1
ATOM 656 O O . PHE A 1 79 ? -7.59 20.828 13.648 1 98.69 79 PHE A O 1
ATOM 663 N N . GLY A 1 80 ? -6.027 20.906 11.984 1 98.69 80 GLY A N 1
ATOM 664 C CA . GLY A 1 80 ? -5.988 22.359 11.977 1 98.69 80 GLY A CA 1
ATOM 665 C C . GLY A 1 80 ? -7.148 22.984 11.227 1 98.69 80 GLY A C 1
ATOM 666 O O . GLY A 1 80 ? -8.039 22.281 10.75 1 98.69 80 GLY A O 1
ATOM 667 N N . ASP A 1 81 ? -7.098 24.312 11.078 1 97.75 81 ASP A N 1
ATOM 668 C CA . ASP A 1 81 ? -8.156 25.047 10.375 1 97.75 81 ASP A CA 1
ATOM 669 C C . ASP A 1 81 ? -8.078 24.812 8.867 1 97.75 81 ASP A C 1
ATOM 671 O O . ASP A 1 81 ? -6.992 24.797 8.289 1 97.75 81 ASP A O 1
ATOM 675 N N . GLY A 1 82 ? -9.25 24.547 8.305 1 97.19 82 GLY A N 1
ATOM 676 C CA . GLY A 1 82 ? -9.344 24.5 6.855 1 97.19 82 GLY A CA 1
ATOM 677 C C . GLY A 1 82 ? -8.812 23.219 6.258 1 97.19 82 GLY A C 1
ATOM 678 O O . GLY A 1 82 ? -8.43 23.188 5.086 1 97.19 82 GLY A O 1
ATOM 679 N N . CYS A 1 83 ? -8.727 22.203 7.031 1 98.44 83 CYS A N 1
ATOM 680 C CA . CYS A 1 83 ? -8.305 20.906 6.512 1 98.44 83 CYS A CA 1
ATOM 681 C C . CYS A 1 83 ? -9.422 20.25 5.707 1 98.44 83 CYS A C 1
ATOM 683 O O . CYS A 1 83 ? -10.578 20.656 5.797 1 98.44 83 CYS A O 1
ATOM 685 N N . PHE A 1 84 ? -9.008 19.328 4.883 1 98.75 84 PHE A N 1
ATOM 686 C CA . PHE A 1 84 ? -9.938 18.578 4.047 1 98.75 84 PHE A CA 1
ATOM 687 C C . PHE A 1 84 ? -9.555 17.094 4 1 98.75 84 PHE A C 1
ATOM 689 O O . PHE A 1 84 ? -8.375 16.766 3.881 1 98.75 84 PHE A O 1
ATOM 696 N N . VAL A 1 85 ? -10.586 16.25 4.129 1 98.81 85 VAL A N 1
ATOM 697 C CA . VAL A 1 85 ? -10.398 14.812 3.979 1 98.81 85 VAL A CA 1
ATOM 698 C C . VAL A 1 85 ? -11.414 14.266 2.975 1 98.81 85 VAL A C 1
ATOM 700 O O . VAL A 1 85 ? -12.625 14.352 3.193 1 98.81 85 VAL A O 1
ATOM 703 N N . GLY A 1 86 ? -10.891 13.664 1.971 1 98.56 86 GLY A N 1
ATOM 704 C CA . GLY A 1 86 ? -11.742 13.172 0.893 1 98.56 86 GLY A CA 1
ATOM 705 C C . GLY A 1 86 ? -12.453 11.875 1.232 1 98.56 86 GLY A C 1
ATOM 706 O O . GLY A 1 86 ? -12.086 11.195 2.195 1 98.56 86 GLY A O 1
ATOM 707 N N . ASP A 1 87 ? -13.414 11.594 0.348 1 97.25 87 ASP A N 1
ATOM 708 C CA . ASP A 1 87 ? -14.18 10.359 0.484 1 97.25 87 ASP A CA 1
ATOM 709 C C . ASP A 1 87 ? -13.281 9.141 0.314 1 97.25 87 ASP A C 1
ATOM 711 O O . ASP A 1 87 ? -12.359 9.148 -0.504 1 97.25 87 ASP A O 1
ATOM 715 N N . GLY A 1 88 ? -13.609 8.117 1.143 1 95.88 88 GLY A N 1
ATOM 716 C CA . GLY A 1 88 ? -12.906 6.852 0.996 1 95.88 88 GLY A CA 1
ATOM 717 C C . GLY A 1 88 ? -11.586 6.809 1.749 1 95.88 88 GLY A C 1
ATOM 718 O O . GLY A 1 88 ? -11 5.738 1.923 1 95.88 88 GLY A O 1
ATOM 719 N N . THR A 1 89 ? -11.102 7.953 2.143 1 97.94 89 THR A N 1
ATOM 720 C CA . THR A 1 89 ? -9.867 8 2.916 1 97.94 89 THR A CA 1
ATOM 721 C C . THR A 1 89 ? -10.086 7.453 4.324 1 97.94 89 THR A C 1
ATOM 723 O O . THR A 1 89 ? -11.047 7.824 4.996 1 97.94 89 THR A O 1
ATOM 726 N N . GLU A 1 90 ? -9.203 6.5 4.695 1 97.06 90 GLU A N 1
ATOM 727 C CA . GLU A 1 90 ? -9.258 5.875 6.016 1 97.06 90 GLU A CA 1
ATOM 728 C C . GLU A 1 90 ? -8.062 6.293 6.867 1 97.06 90 GLU A C 1
ATOM 730 O O . GLU A 1 90 ? -6.91 6.125 6.461 1 97.06 90 GLU A O 1
ATOM 735 N N . ILE A 1 91 ? -8.352 6.812 8.086 1 98 91 ILE A N 1
ATOM 736 C CA . ILE A 1 91 ? -7.316 7.184 9.039 1 98 91 ILE A CA 1
ATOM 737 C C . ILE A 1 91 ? -7.469 6.355 10.312 1 98 91 ILE A C 1
ATOM 739 O O . ILE A 1 91 ? -8.523 6.375 10.953 1 98 91 ILE A O 1
ATOM 743 N N . PHE A 1 92 ? -6.496 5.586 10.594 1 97.81 92 PHE A N 1
ATOM 744 C CA . PHE A 1 92 ? -6.438 4.797 11.82 1 97.81 92 PHE A CA 1
ATOM 745 C C . PHE A 1 92 ? -5.379 5.344 12.766 1 97.81 92 PHE A C 1
ATOM 747 O O . PHE A 1 92 ? -4.188 5.352 12.438 1 97.81 92 PHE A O 1
ATOM 754 N N . ALA A 1 93 ? -5.758 5.852 13.852 1 97.69 93 ALA A N 1
ATOM 755 C CA . ALA A 1 93 ? -4.922 6.527 14.844 1 97.69 93 ALA A CA 1
ATOM 756 C C . ALA A 1 93 ? -5.297 6.102 16.25 1 97.69 93 ALA A C 1
ATOM 758 O O . ALA A 1 93 ? -5.863 6.891 17.016 1 97.69 93 ALA A O 1
ATOM 759 N N . GLU A 1 94 ? -4.926 4.891 16.562 1 93.81 94 GLU A N 1
ATOM 760 C CA . GLU A 1 94 ? -5.18 4.414 17.922 1 93.81 94 GLU A CA 1
ATOM 761 C C . GLU A 1 94 ? -4.477 5.293 18.953 1 93.81 94 GLU A C 1
ATOM 763 O O . GLU A 1 94 ? -3.611 6.098 18.594 1 93.81 94 GLU A O 1
ATOM 768 N N . ARG A 1 95 ? -4.914 5.105 20.203 1 93.25 95 ARG A N 1
ATOM 769 C CA . ARG A 1 95 ? -4.27 5.867 21.266 1 93.25 95 ARG A CA 1
ATOM 770 C C . ARG A 1 95 ? -2.756 5.68 21.234 1 93.25 95 ARG A C 1
ATOM 772 O O . ARG A 1 95 ? -2.268 4.551 21.156 1 93.25 95 ARG A O 1
ATOM 779 N N . GLY A 1 96 ? -2.055 6.789 21.281 1 95.5 96 GLY A N 1
ATOM 780 C CA . GLY A 1 96 ? -0.601 6.746 21.25 1 95.5 96 GLY A CA 1
ATOM 781 C C . GLY A 1 96 ? -0.037 6.809 19.844 1 95.5 96 GLY A C 1
ATOM 782 O O . GLY A 1 96 ? 1.181 6.828 19.656 1 95.5 96 GLY A O 1
ATOM 783 N N . ARG A 1 97 ? -0.857 6.785 18.844 1 97.38 97 ARG A N 1
ATOM 784 C CA . ARG A 1 97 ? -0.449 6.832 17.438 1 97.38 97 ARG A CA 1
ATOM 785 C C . ARG A 1 97 ? -1.184 7.941 16.688 1 97.38 97 ARG A C 1
ATOM 787 O O . ARG A 1 97 ? -1.756 7.707 15.625 1 97.38 97 ARG A O 1
ATOM 794 N N . ALA A 1 98 ? -1.116 9.102 17.172 1 98.62 98 ALA A N 1
ATOM 795 C CA . ALA A 1 98 ? -1.93 10.219 16.688 1 98.62 98 ALA A CA 1
ATOM 796 C C . ALA A 1 98 ? -1.573 10.586 15.25 1 98.62 98 ALA A C 1
ATOM 798 O O . ALA A 1 98 ? -0.425 10.43 14.828 1 98.62 98 ALA A O 1
ATOM 799 N N . VAL A 1 99 ? -2.561 11.016 14.531 1 98.88 99 VAL A N 1
ATOM 800 C CA . VAL A 1 99 ? -2.4 11.641 13.219 1 98.88 99 VAL A CA 1
ATOM 801 C C . VAL A 1 99 ? -2.805 13.109 13.297 1 98.88 99 VAL A C 1
ATOM 803 O O . VAL A 1 99 ? -3.885 13.438 13.789 1 98.88 99 VAL A O 1
ATOM 806 N N . THR A 1 100 ? -1.955 14.008 12.859 1 98.94 100 THR A N 1
ATOM 807 C CA . THR A 1 100 ? -2.248 15.438 12.891 1 98.94 100 THR A CA 1
ATOM 808 C C . THR A 1 100 ? -2.137 16.047 11.492 1 98.94 100 THR A C 1
ATOM 810 O O . THR A 1 100 ? -1.245 15.68 10.727 1 98.94 100 THR A O 1
ATOM 813 N N . LEU A 1 101 ? -3.033 16.875 11.164 1 98.88 101 LEU A N 1
ATOM 814 C CA . LEU A 1 101 ? -2.982 17.703 9.961 1 98.88 101 LEU A CA 1
ATOM 815 C C . LEU A 1 101 ? -2.922 19.188 10.328 1 98.88 101 LEU A C 1
ATOM 817 O O . LEU A 1 101 ? -3.807 19.703 11.016 1 98.88 101 LEU A O 1
ATOM 821 N N . GLY A 1 102 ? -1.869 19.844 9.867 1 98.88 102 GLY A N 1
ATOM 822 C CA . GLY A 1 102 ? -1.761 21.266 10.086 1 98.88 102 GLY A CA 1
ATOM 823 C C . GLY A 1 102 ? -2.768 22.078 9.281 1 98.88 102 GLY A C 1
ATOM 824 O O . GLY A 1 102 ? -3.457 21.531 8.414 1 98.88 102 GLY A O 1
ATOM 825 N N . ASP A 1 103 ? -2.777 23.391 9.5 1 98.75 103 ASP A N 1
ATOM 826 C CA . ASP A 1 103 ? -3.752 24.281 8.883 1 98.75 103 ASP A CA 1
ATOM 827 C C . ASP A 1 103 ? -3.684 24.203 7.359 1 98.75 103 ASP A C 1
ATOM 829 O O . ASP A 1 103 ? -2.598 24.25 6.777 1 98.75 103 ASP A O 1
ATOM 833 N N . GLY A 1 104 ? -4.859 24.031 6.785 1 98.06 104 GLY A N 1
ATOM 834 C CA . GLY A 1 104 ? -4.977 24.125 5.34 1 98.06 104 GLY A CA 1
ATOM 835 C C . GLY A 1 104 ? -4.523 22.875 4.617 1 98.06 104 GLY A C 1
ATOM 836 O O . GLY A 1 104 ? -4.508 22.828 3.387 1 98.06 104 GLY A O 1
ATOM 837 N N . SER A 1 105 ? -4.168 21.859 5.34 1 98.75 105 SER A N 1
ATOM 838 C CA . SER A 1 105 ? -3.709 20.625 4.699 1 98.75 105 SER A CA 1
ATOM 839 C C . SER A 1 105 ? -4.883 19.781 4.234 1 98.75 105 SER A C 1
ATOM 841 O O . SER A 1 105 ? -5.977 19.859 4.797 1 98.75 105 SER A O 1
ATOM 843 N N . ARG A 1 106 ? -4.633 19.031 3.199 1 98.75 106 ARG A N 1
ATOM 844 C CA . ARG A 1 106 ? -5.695 18.266 2.545 1 98.75 106 ARG A CA 1
ATOM 845 C C . ARG A 1 106 ? -5.234 16.859 2.201 1 98.75 106 ARG A C 1
ATOM 847 O O . ARG A 1 106 ? -4.109 16.672 1.73 1 98.75 106 ARG A O 1
ATOM 854 N N . VAL A 1 107 ? -6.039 15.953 2.475 1 98.88 107 VAL A N 1
ATOM 855 C CA . VAL A 1 107 ? -5.863 14.562 2.066 1 98.88 107 VAL A CA 1
ATOM 856 C C . VAL A 1 107 ? -6.984 14.156 1.114 1 98.88 107 VAL A C 1
ATOM 858 O O . VAL A 1 107 ? -8.164 14.211 1.472 1 98.88 107 VAL A O 1
ATOM 861 N N . ALA A 1 108 ? -6.617 13.734 -0.051 1 98.88 108 ALA A N 1
ATOM 862 C CA . ALA A 1 108 ? -7.59 13.43 -1.097 1 98.88 108 ALA A CA 1
ATOM 863 C C . ALA A 1 108 ? -8.219 12.055 -0.868 1 98.88 108 ALA A C 1
ATOM 865 O O . ALA A 1 108 ? -8.156 11.516 0.236 1 98.88 108 ALA A O 1
ATOM 866 N N . ALA A 1 109 ? -8.875 11.586 -1.904 1 98.69 109 ALA A N 1
ATOM 867 C CA . ALA A 1 109 ? -9.727 10.406 -1.81 1 98.69 109 ALA A CA 1
ATOM 868 C C . ALA A 1 109 ? -8.898 9.141 -1.653 1 98.69 109 ALA A C 1
ATOM 870 O O . ALA A 1 109 ? -7.801 9.031 -2.203 1 98.69 109 ALA A O 1
ATOM 871 N N . ASN A 1 110 ? -9.438 8.164 -0.903 1 98 110 ASN A N 1
ATOM 872 C CA . ASN A 1 110 ? -9.023 6.77 -0.898 1 98 110 ASN A CA 1
ATOM 873 C C . ASN A 1 110 ? -7.586 6.617 -0.393 1 98 110 ASN A C 1
ATOM 875 O O . ASN A 1 110 ? -6.824 5.801 -0.913 1 98 110 ASN A O 1
ATOM 879 N N . CYS A 1 111 ? -7.211 7.473 0.518 1 98.69 111 CYS A N 1
ATOM 880 C CA . CYS A 1 111 ? -5.93 7.301 1.188 1 98.69 111 CYS A CA 1
ATOM 881 C C . CYS A 1 111 ? -6.066 6.398 2.408 1 98.69 111 CYS A C 1
ATOM 883 O O . CYS A 1 111 ? -7.164 6.227 2.938 1 98.69 111 CYS A O 1
ATOM 885 N N . PHE A 1 112 ? -5.004 5.762 2.734 1 98.75 112 PHE A N 1
ATOM 886 C CA . PHE A 1 112 ? -4.824 5.039 3.988 1 98.75 112 PHE A CA 1
ATOM 887 C C . PHE A 1 112 ? -3.723 5.676 4.828 1 98.75 112 PHE A C 1
ATOM 889 O O . PHE A 1 112 ? -2.578 5.785 4.383 1 98.75 112 PHE A O 1
ATOM 896 N N . ILE A 1 113 ? -4.047 6.098 6.043 1 98.88 113 ILE A N 1
ATOM 897 C CA . ILE A 1 113 ? -3.061 6.637 6.977 1 98.88 113 ILE A CA 1
ATOM 898 C C . ILE A 1 113 ? -3.174 5.914 8.32 1 98.88 113 ILE A C 1
ATOM 900 O O . ILE A 1 113 ? -4.215 5.977 8.977 1 98.88 113 ILE A O 1
ATOM 904 N N . HIS A 1 114 ? -2.191 5.199 8.641 1 98.75 114 HIS A N 1
ATOM 905 C CA . HIS A 1 114 ? -2.072 4.582 9.961 1 98.75 114 HIS A CA 1
ATOM 906 C C . HIS A 1 114 ? -0.991 5.266 10.789 1 98.75 114 HIS A C 1
ATOM 908 O O . HIS A 1 114 ? 0.186 5.246 10.422 1 98.75 114 HIS A O 1
ATOM 914 N N . GLY A 1 115 ? -1.389 5.852 11.883 1 98.5 115 GLY A N 1
ATOM 915 C CA . GLY A 1 115 ? -0.496 6.668 12.688 1 98.5 115 GLY A CA 1
ATOM 916 C C . GLY A 1 115 ? 0.597 5.863 13.367 1 98.5 115 GLY A C 1
ATOM 917 O O . GLY A 1 115 ? 0.575 4.629 13.344 1 98.5 115 GLY A O 1
ATOM 918 N N . PRO A 1 116 ? 1.587 6.684 13.977 1 98.75 116 PRO A N 1
ATOM 919 C CA . PRO A 1 116 ? 1.655 8.141 14.102 1 98.75 116 PRO A CA 1
ATOM 920 C C . PRO A 1 116 ? 2.037 8.828 12.797 1 98.75 116 PRO A C 1
ATOM 922 O O . PRO A 1 116 ? 2.816 8.281 12.008 1 98.75 116 PRO A O 1
ATOM 925 N N . CYS A 1 117 ? 1.546 9.906 1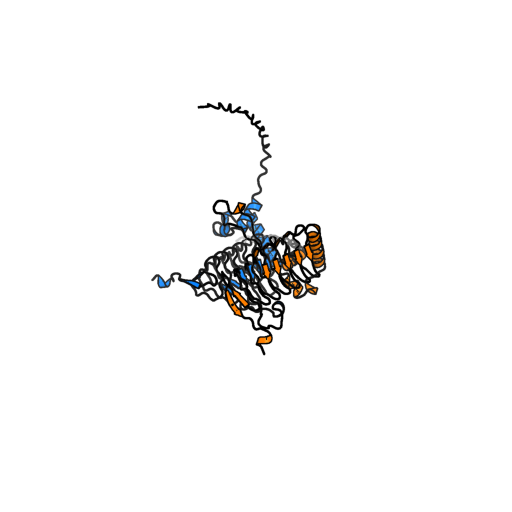2.492 1 98.94 117 CYS A N 1
ATOM 926 C CA . CYS A 1 117 ? 1.837 10.68 11.289 1 98.94 117 CYS A CA 1
ATOM 927 C C . CYS A 1 117 ? 1.538 12.156 11.5 1 98.94 117 CYS A C 1
ATOM 929 O O . CYS A 1 117 ? 0.425 12.523 11.891 1 98.94 117 CYS A O 1
ATOM 931 N N . ASP A 1 118 ? 2.482 12.992 11.281 1 98.94 118 ASP A N 1
ATOM 932 C CA . ASP A 1 118 ? 2.324 14.438 11.375 1 98.94 118 ASP A CA 1
ATOM 933 C C . ASP A 1 118 ? 2.424 15.094 10 1 98.94 118 ASP A C 1
ATOM 935 O O . ASP A 1 118 ? 3.492 15.086 9.383 1 98.94 118 ASP A O 1
ATOM 939 N N . ILE A 1 119 ? 1.328 15.609 9.586 1 98.94 119 ILE A N 1
ATOM 940 C CA . ILE A 1 119 ? 1.278 16.312 8.305 1 98.94 119 ILE A CA 1
ATOM 941 C C . ILE A 1 119 ? 1.251 17.828 8.555 1 98.94 119 ILE A C 1
ATOM 943 O O . ILE A 1 119 ? 0.346 18.328 9.219 1 98.94 119 ILE A O 1
ATOM 947 N N . GLY A 1 120 ? 2.217 18.516 8.023 1 98.94 120 GLY A N 1
ATOM 948 C CA . GLY A 1 120 ? 2.359 19.953 8.242 1 98.94 120 GLY A CA 1
ATOM 949 C C . GLY A 1 120 ? 1.229 20.766 7.645 1 98.94 120 GLY A C 1
ATOM 950 O O . GLY A 1 120 ? 0.268 20.203 7.113 1 98.94 120 GLY A O 1
ATOM 951 N N . SER A 1 121 ? 1.379 22.109 7.723 1 98.88 121 SER A N 1
ATOM 952 C CA . SER A 1 121 ? 0.376 23.031 7.211 1 98.88 121 SER A CA 1
ATOM 953 C C . SER A 1 121 ? 0.52 23.234 5.707 1 98.88 121 SER A C 1
ATOM 955 O O . SER A 1 121 ? 1.63 23.188 5.176 1 98.88 121 SER A O 1
ATOM 957 N N . ARG A 1 122 ? -0.662 23.438 5.039 1 98.56 122 ARG A N 1
ATOM 958 C CA . ARG A 1 122 ? -0.72 23.734 3.611 1 98.56 122 ARG A CA 1
ATOM 959 C C . ARG A 1 122 ? -0.062 22.625 2.799 1 98.56 122 ARG A C 1
ATOM 961 O O . ARG A 1 122 ? 0.591 22.891 1.787 1 98.56 122 ARG A O 1
ATOM 968 N N . THR A 1 123 ? -0.138 21.469 3.355 1 98.75 123 THR A N 1
ATOM 969 C CA . THR A 1 123 ? 0.391 20.266 2.715 1 98.75 123 THR A CA 1
ATOM 970 C C . THR A 1 123 ? -0.717 19.5 1.996 1 98.75 123 THR A C 1
ATOM 972 O O . THR A 1 123 ? -1.843 19.422 2.492 1 98.75 123 THR A O 1
ATOM 975 N N . SER A 1 124 ? -0.38 18.969 0.825 1 98.75 124 SER A N 1
ATOM 976 C CA . SER A 1 124 ? -1.355 18.203 0.053 1 98.75 124 SER A CA 1
ATOM 977 C C . SER A 1 124 ? -0.921 16.75 -0.108 1 98.75 124 SER A C 1
ATOM 979 O O . SER A 1 124 ? 0.218 16.484 -0.492 1 98.75 124 SER A O 1
ATOM 981 N N . VAL A 1 125 ? -1.787 15.867 0.21 1 98.88 125 VAL A N 1
ATOM 982 C CA . VAL A 1 125 ? -1.655 14.438 -0.038 1 98.88 125 VAL A CA 1
ATOM 983 C C . VAL A 1 125 ? -2.719 13.984 -1.037 1 98.88 125 VAL A C 1
ATOM 985 O O . VAL A 1 125 ? -3.902 13.914 -0.702 1 98.88 125 VAL A O 1
ATOM 988 N N . ASN A 1 126 ? -2.32 13.672 -2.211 1 98.81 126 ASN A N 1
ATOM 989 C CA . ASN A 1 126 ? -3.285 13.352 -3.256 1 98.81 126 ASN A CA 1
ATOM 990 C C . ASN A 1 126 ? -3.816 11.922 -3.107 1 98.81 126 ASN A C 1
ATOM 992 O O . ASN A 1 126 ? -3.531 11.258 -2.113 1 98.81 126 ASN A O 1
ATOM 996 N N . ALA A 1 127 ? -4.672 11.57 -4.043 1 98.81 127 ALA A N 1
ATOM 997 C CA . ALA A 1 127 ? -5.535 10.406 -3.852 1 98.81 127 ALA A CA 1
ATOM 998 C C . ALA A 1 127 ? -4.723 9.117 -3.852 1 98.81 127 ALA A C 1
ATOM 1000 O O . ALA A 1 127 ? -3.754 8.984 -4.602 1 98.81 127 ALA A O 1
ATOM 1001 N N . GLY A 1 128 ? -5.16 8.172 -3.033 1 98.62 128 GLY A N 1
ATOM 1002 C CA . GLY A 1 128 ? -4.672 6.801 -3.107 1 98.62 128 GLY A CA 1
ATOM 1003 C C . GLY A 1 128 ? -3.371 6.586 -2.357 1 98.62 128 GLY A C 1
ATOM 1004 O O . GLY A 1 128 ? -2.705 5.566 -2.535 1 98.62 128 GLY A O 1
ATOM 1005 N N . CYS A 1 129 ? -2.945 7.535 -1.548 1 98.88 129 CYS A N 1
ATOM 1006 C CA . CYS A 1 129 ? -1.684 7.406 -0.829 1 98.88 129 CYS A CA 1
ATOM 1007 C C . CYS A 1 129 ? -1.814 6.43 0.334 1 98.88 129 CYS A C 1
ATOM 1009 O O . CYS A 1 129 ? -2.904 6.254 0.882 1 98.88 129 CYS A O 1
ATOM 1011 N N . HIS A 1 130 ? -0.766 5.707 0.644 1 98.88 130 HIS A N 1
ATOM 1012 C CA . HIS A 1 130 ? -0.653 4.73 1.721 1 98.88 130 HIS A CA 1
ATOM 1013 C C . HIS A 1 130 ? 0.476 5.094 2.68 1 98.88 130 HIS A C 1
ATOM 1015 O O . HIS A 1 130 ? 1.653 4.934 2.35 1 98.88 130 HIS A O 1
ATOM 1021 N N . ILE A 1 131 ? 0.137 5.566 3.916 1 98.88 131 ILE A N 1
ATOM 1022 C CA . ILE A 1 131 ? 1.138 6.02 4.879 1 98.88 131 ILE A CA 1
ATOM 1023 C C . ILE A 1 131 ? 1.051 5.172 6.145 1 98.88 131 ILE A C 1
ATOM 1025 O O . ILE A 1 131 ? 0.032 5.188 6.84 1 98.88 131 ILE A O 1
ATOM 1029 N N . GLU A 1 132 ? 2.111 4.41 6.375 1 98.69 132 GLU A N 1
ATOM 1030 C CA . GLU A 1 132 ? 2.246 3.596 7.578 1 98.69 132 GLU A CA 1
ATOM 1031 C C . GLU A 1 132 ? 3.283 4.188 8.531 1 98.69 132 GLU A C 1
ATOM 1033 O O . GLU A 1 132 ? 4.484 4.137 8.258 1 98.69 132 GLU A O 1
ATOM 1038 N N . GLY A 1 133 ? 2.854 4.598 9.734 1 98.69 133 GLY A N 1
ATOM 1039 C CA . GLY A 1 133 ? 3.711 5.324 10.656 1 98.69 133 GLY A CA 1
ATOM 1040 C C . GLY A 1 133 ? 4.625 4.418 11.461 1 98.69 133 GLY A C 1
ATOM 1041 O O . GLY A 1 133 ? 5.59 4.883 12.07 1 98.69 133 GLY A O 1
ATOM 1042 N N . GLY A 1 134 ? 4.328 3.043 11.398 1 97.88 134 GLY A N 1
ATOM 1043 C CA . GLY A 1 134 ? 5.082 2.252 12.359 1 97.88 134 GLY A CA 1
ATOM 1044 C C . GLY A 1 134 ? 5.035 2.818 13.766 1 97.88 134 GLY A C 1
ATOM 1045 O O . GLY A 1 134 ? 4.074 3.492 14.141 1 97.88 134 GLY A O 1
ATOM 1046 N N . SER A 1 135 ? 6.027 2.408 14.578 1 97.88 135 SER A N 1
ATOM 1047 C CA . SER A 1 135 ? 6.055 2.947 15.938 1 97.88 135 SER A CA 1
ATOM 1048 C C . SER A 1 135 ? 6.715 4.324 15.969 1 97.88 135 SER A C 1
ATOM 1050 O O . SER A 1 135 ? 6.398 5.148 16.828 1 97.88 135 SER A O 1
ATOM 1052 N N . ALA A 1 136 ? 7.625 4.582 15.016 1 98.5 136 ALA A N 1
ATOM 1053 C CA . ALA A 1 136 ? 8.43 5.801 15.055 1 98.5 136 ALA A CA 1
ATOM 1054 C C . ALA A 1 136 ? 7.715 6.949 14.352 1 98.5 136 ALA A C 1
ATOM 1056 O O . ALA A 1 136 ? 7.918 8.117 14.688 1 98.5 136 ALA A O 1
ATOM 1057 N N . GLY A 1 137 ? 6.941 6.66 13.328 1 98.81 137 GLY A N 1
ATOM 1058 C CA . GLY A 1 137 ? 6.078 7.672 12.734 1 98.81 137 GLY A CA 1
ATOM 1059 C C . GLY A 1 137 ? 6.602 8.203 11.414 1 98.81 137 GLY A C 1
ATOM 1060 O O . GLY A 1 137 ? 7.719 7.883 11.008 1 98.81 137 GLY A O 1
ATOM 1061 N N . VAL A 1 138 ? 5.719 8.938 10.695 1 98.94 138 VAL A N 1
ATOM 1062 C CA . VAL A 1 138 ? 6.031 9.695 9.492 1 98.94 138 VAL A CA 1
ATOM 1063 C C . VAL A 1 138 ? 5.781 11.18 9.734 1 98.94 138 VAL A C 1
ATOM 1065 O O . VAL A 1 138 ? 4.742 11.562 10.281 1 98.94 138 VAL A O 1
ATOM 1068 N N . LYS A 1 139 ? 6.715 12.031 9.367 1 99 139 LYS A N 1
ATOM 1069 C CA . LYS A 1 139 ? 6.578 13.484 9.438 1 99 139 LYS A CA 1
ATOM 1070 C C . LYS A 1 139 ? 6.707 14.117 8.055 1 99 139 LYS A C 1
ATOM 1072 O O . LYS A 1 139 ? 7.664 13.852 7.328 1 99 139 LYS A O 1
ATOM 1077 N N . ILE A 1 140 ? 5.742 14.906 7.711 1 98.94 140 ILE A N 1
ATOM 1078 C CA . ILE A 1 140 ? 5.742 15.633 6.449 1 98.94 140 ILE A CA 1
ATOM 1079 C C . ILE A 1 140 ? 5.691 17.141 6.723 1 98.94 140 ILE A C 1
ATOM 1081 O O . ILE A 1 140 ? 4.773 17.625 7.391 1 98.94 140 ILE A O 1
ATOM 1085 N N . GLY A 1 141 ? 6.59 17.875 6.164 1 98.94 141 GLY A N 1
ATOM 1086 C CA . GLY A 1 141 ? 6.758 19.281 6.465 1 98.94 141 GLY A CA 1
ATOM 1087 C C . GLY A 1 141 ? 5.738 20.172 5.777 1 98.94 141 GLY A C 1
ATOM 1088 O O . GLY A 1 141 ? 5.02 19.719 4.883 1 98.94 141 GLY A O 1
ATOM 1089 N N . ASP A 1 142 ? 5.723 21.469 6.211 1 98.94 142 ASP A N 1
ATOM 1090 C CA . ASP A 1 142 ? 4.809 22.453 5.664 1 98.94 142 ASP A CA 1
ATOM 1091 C C . ASP A 1 142 ? 5.027 22.641 4.164 1 98.94 142 ASP A C 1
ATOM 1093 O O . ASP A 1 142 ? 6.16 22.562 3.682 1 98.94 142 ASP A O 1
ATOM 1097 N N . ASP A 1 143 ? 3.91 22.859 3.465 1 98.88 143 ASP A N 1
ATOM 1098 C CA . ASP A 1 143 ? 3.934 23.312 2.08 1 98.88 143 ASP A CA 1
ATOM 1099 C C . ASP A 1 143 ? 4.426 22.203 1.145 1 98.88 143 ASP A C 1
ATOM 1101 O O . ASP A 1 143 ? 4.785 22.469 -0.004 1 98.88 143 ASP A O 1
ATOM 1105 N N . THR A 1 144 ? 4.539 21 1.654 1 98.94 144 THR A N 1
ATOM 1106 C CA . THR A 1 144 ? 4.961 19.875 0.841 1 98.94 144 THR A CA 1
ATOM 1107 C C . THR A 1 144 ? 3.793 19.328 0.023 1 98.94 144 THR A C 1
ATOM 1109 O O . THR A 1 144 ? 2.658 19.281 0.504 1 98.94 144 THR A O 1
ATOM 1112 N N . ARG A 1 145 ? 4.078 18.938 -1.244 1 98.88 145 ARG A N 1
ATOM 1113 C CA . ARG A 1 145 ? 3.096 18.375 -2.162 1 98.88 145 ARG A CA 1
ATOM 1114 C C . ARG A 1 145 ? 3.398 16.906 -2.451 1 98.88 145 ARG A C 1
ATOM 1116 O O . ARG A 1 145 ? 4.477 16.578 -2.949 1 98.88 145 ARG A O 1
ATOM 1123 N N . ILE A 1 146 ? 2.461 16.094 -2.166 1 98.88 146 ILE A N 1
ATOM 1124 C CA . ILE A 1 146 ? 2.588 14.656 -2.389 1 98.88 146 ILE A CA 1
ATOM 1125 C C . ILE A 1 146 ? 1.645 14.227 -3.51 1 98.88 146 ILE A C 1
ATOM 1127 O O . ILE A 1 146 ? 0.427 14.398 -3.406 1 98.88 146 ILE A O 1
ATOM 1131 N N . GLY A 1 147 ? 2.213 13.641 -4.578 1 98.88 147 GLY A N 1
ATOM 1132 C CA . GLY A 1 147 ? 1.425 13.148 -5.699 1 98.88 147 GLY A CA 1
ATOM 1133 C C . GLY A 1 147 ? 0.603 11.922 -5.355 1 98.88 147 GLY A C 1
ATOM 1134 O O . GLY A 1 147 ? 0.677 11.406 -4.238 1 98.88 147 GLY A O 1
ATOM 1135 N N . PRO A 1 148 ? -0.225 11.5 -6.34 1 98.88 148 PRO A N 1
ATOM 1136 C CA . PRO A 1 148 ? -1.108 10.359 -6.07 1 98.88 148 PRO A CA 1
ATOM 1137 C C . PRO A 1 148 ? -0.35 9.039 -5.941 1 98.88 148 PRO A C 1
ATOM 1139 O O . PRO A 1 148 ? 0.711 8.875 -6.547 1 98.88 148 PRO A O 1
ATOM 1142 N N . ASN A 1 149 ? -0.896 8.125 -5.117 1 98.69 149 ASN A N 1
ATOM 1143 C CA . ASN A 1 149 ? -0.41 6.766 -4.926 1 98.69 149 ASN A CA 1
ATOM 1144 C C . ASN A 1 149 ? 0.99 6.746 -4.32 1 98.69 149 ASN A C 1
ATOM 1146 O O . ASN A 1 149 ? 1.808 5.891 -4.66 1 98.69 149 ASN A O 1
ATOM 1150 N N . PHE A 1 150 ? 1.299 7.758 -3.576 1 98.81 150 PHE A N 1
ATOM 1151 C CA . PHE A 1 150 ? 2.486 7.781 -2.73 1 98.81 150 PHE A CA 1
ATOM 1152 C C . PHE A 1 150 ? 2.379 6.738 -1.622 1 98.81 150 PHE A C 1
ATOM 1154 O O . PHE A 1 150 ? 1.29 6.492 -1.1 1 98.81 150 PHE A O 1
ATOM 1161 N N . SER A 1 151 ? 3.535 6.102 -1.274 1 98.81 151 SER A N 1
ATOM 1162 C CA . SER A 1 151 ? 3.533 5.176 -0.147 1 98.81 151 SER A CA 1
ATOM 1163 C C . SER A 1 151 ? 4.746 5.395 0.75 1 98.81 151 SER A C 1
ATOM 1165 O O . SER A 1 151 ? 5.859 5.594 0.26 1 98.81 151 SER A O 1
ATOM 1167 N N . ALA A 1 152 ? 4.562 5.41 2.01 1 98.88 152 ALA A N 1
ATOM 1168 C CA . ALA A 1 152 ? 5.59 5.488 3.045 1 98.88 152 ALA A CA 1
ATOM 1169 C C . ALA A 1 152 ? 5.395 4.402 4.098 1 98.88 152 ALA A C 1
ATOM 1171 O O . ALA A 1 152 ? 4.305 4.266 4.66 1 98.88 152 ALA A O 1
ATOM 1172 N N . PHE A 1 153 ? 6.387 3.611 4.301 1 98.81 153 PHE A N 1
ATOM 1173 C CA . PHE A 1 153 ? 6.363 2.568 5.32 1 98.81 153 PHE A CA 1
ATOM 1174 C C . PHE A 1 153 ? 7.457 2.797 6.355 1 98.81 153 PHE A C 1
ATOM 1176 O O . PHE A 1 153 ? 8.625 2.465 6.117 1 98.81 153 PHE A O 1
ATOM 1183 N N . ALA A 1 154 ? 7.066 3.32 7.504 1 98.81 154 ALA A N 1
ATOM 1184 C CA . ALA A 1 154 ? 8.016 3.654 8.562 1 98.81 154 ALA A CA 1
ATOM 1185 C C . ALA A 1 154 ? 8.258 2.459 9.484 1 98.81 154 ALA A C 1
ATOM 1187 O O . ALA A 1 154 ? 8.297 2.609 10.703 1 98.81 154 ALA A O 1
ATOM 1188 N N . PHE A 1 155 ? 8.352 1.27 8.883 1 98.31 155 PHE A N 1
ATOM 1189 C CA . PHE A 1 155 ? 8.727 0.041 9.57 1 98.31 155 PHE A CA 1
ATOM 1190 C C . PHE A 1 155 ? 9.328 -0.967 8.594 1 98.31 155 PHE A C 1
ATOM 1192 O O . PHE A 1 155 ? 9.234 -0.788 7.379 1 98.31 155 PHE A O 1
ATOM 1199 N N . ASN A 1 156 ? 10.023 -1.922 9.148 1 97.56 156 ASN A N 1
ATOM 1200 C CA . ASN A 1 156 ? 10.578 -3.029 8.375 1 97.56 156 ASN A CA 1
ATOM 1201 C C . ASN A 1 156 ? 10.438 -4.355 9.117 1 97.56 156 ASN A C 1
ATOM 1203 O O . ASN A 1 156 ? 10.383 -4.379 10.352 1 97.56 156 ASN A O 1
ATOM 1207 N N . HIS A 1 157 ? 10.297 -5.441 8.367 1 97.31 157 HIS A N 1
ATOM 1208 C CA . HIS A 1 157 ? 10.305 -6.762 8.984 1 97.31 157 HIS A CA 1
ATOM 1209 C C . HIS A 1 157 ? 11.727 -7.246 9.242 1 97.31 157 HIS A C 1
ATOM 1211 O O . HIS A 1 157 ? 12.617 -7.031 8.406 1 97.31 157 HIS A O 1
ATOM 1217 N N . VAL A 1 158 ? 11.906 -7.824 10.391 1 96.75 158 VAL A N 1
ATOM 1218 C CA . VAL A 1 158 ? 13.172 -8.484 10.695 1 96.75 158 VAL A CA 1
ATOM 1219 C C . VAL A 1 158 ? 13.211 -9.859 10.023 1 96.75 158 VAL A C 1
ATOM 1221 O O . VAL A 1 158 ? 12.219 -10.594 10.039 1 96.75 158 VAL A O 1
ATOM 1224 N N . PHE A 1 159 ? 14.367 -10.234 9.367 1 95.94 159 PHE A N 1
ATOM 1225 C CA . PHE A 1 159 ? 14.398 -11.523 8.672 1 95.94 159 PHE A CA 1
ATOM 1226 C C . PHE A 1 159 ? 15.789 -12.141 8.742 1 95.94 159 PHE A C 1
ATOM 1228 O O . PHE A 1 159 ? 16.172 -12.914 7.867 1 95.94 159 PHE A O 1
ATOM 1235 N N . GLU A 1 160 ? 16.484 -11.891 9.812 1 94.25 160 GLU A N 1
ATOM 1236 C CA . GLU A 1 160 ? 17.891 -12.312 9.883 1 94.25 160 GLU A CA 1
ATOM 1237 C C . GLU A 1 160 ? 18.016 -13.719 10.461 1 94.25 160 GLU A C 1
ATOM 1239 O O . GLU A 1 160 ? 19.031 -14.383 10.281 1 94.25 160 GLU A O 1
ATOM 1244 N N . ASP A 1 161 ? 17.047 -14.102 11.203 1 95 161 ASP A N 1
ATOM 1245 C CA . ASP A 1 161 ? 17.109 -15.414 11.836 1 95 161 ASP A CA 1
ATOM 1246 C C . ASP A 1 161 ? 16.594 -16.5 10.891 1 95 161 ASP A C 1
ATOM 1248 O O . ASP A 1 161 ? 15.375 -16.656 10.727 1 95 161 ASP A O 1
ATOM 1252 N N . ALA A 1 162 ? 17.422 -17.312 10.328 1 93.31 162 ALA A N 1
ATOM 1253 C CA . ALA A 1 162 ? 17.062 -18.312 9.328 1 93.31 162 ALA A CA 1
ATOM 1254 C C . ALA A 1 162 ? 16.266 -19.453 9.969 1 93.31 162 ALA A C 1
ATOM 1256 O O . ALA A 1 162 ? 15.688 -20.281 9.258 1 93.31 162 ALA A O 1
ATOM 1257 N N . THR A 1 163 ? 16.188 -19.516 11.219 1 93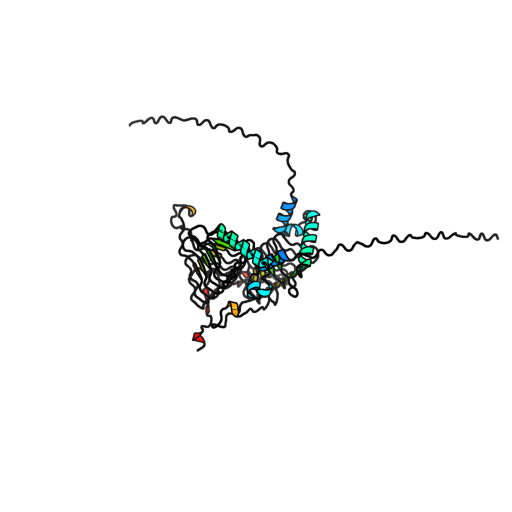.38 163 THR A N 1
ATOM 1258 C CA . THR A 1 163 ? 15.547 -20.641 11.898 1 93.38 163 THR A CA 1
ATOM 1259 C C . THR A 1 163 ? 14.094 -20.312 12.219 1 93.38 163 THR A C 1
ATOM 1261 O O . THR A 1 163 ? 13.359 -21.156 12.734 1 93.38 163 THR A O 1
ATOM 1264 N N . LYS A 1 164 ? 13.711 -19.141 11.961 1 95.62 164 LYS A N 1
ATOM 1265 C CA . LYS A 1 164 ? 12.344 -18.719 12.211 1 95.62 164 LYS A CA 1
ATOM 1266 C C . LYS A 1 164 ? 11.711 -18.109 10.961 1 95.62 164 LYS A C 1
ATOM 1268 O O . LYS A 1 164 ? 12.375 -17.406 10.203 1 95.62 164 LYS A O 1
ATOM 1273 N N . PRO A 1 165 ? 10.391 -18.406 10.82 1 96.12 165 PRO A N 1
ATOM 1274 C CA . PRO A 1 165 ? 9.719 -17.703 9.734 1 96.12 165 PRO A CA 1
ATOM 1275 C C . PRO A 1 165 ? 9.82 -16.188 9.867 1 96.12 165 PRO A C 1
ATOM 1277 O O . PRO A 1 165 ? 9.812 -15.656 10.984 1 96.12 165 PRO A O 1
ATOM 1280 N N . ILE A 1 166 ? 9.891 -15.508 8.711 1 97.06 166 ILE A N 1
ATOM 1281 C CA . ILE A 1 166 ? 9.977 -14.047 8.688 1 97.06 166 ILE A CA 1
ATOM 1282 C C . ILE A 1 166 ? 8.82 -13.453 9.484 1 97.06 166 ILE A C 1
ATOM 1284 O O . ILE A 1 166 ? 9.016 -12.531 10.281 1 97.06 166 ILE A O 1
ATOM 1288 N N . ARG A 1 167 ? 7.625 -14 9.391 1 95.62 167 ARG A N 1
ATOM 1289 C CA . ARG A 1 167 ? 6.418 -13.461 10.008 1 95.62 167 ARG A CA 1
ATOM 1290 C C . ARG A 1 167 ? 6.527 -13.477 11.523 1 95.62 167 ARG A C 1
ATOM 1292 O O . ARG A 1 167 ? 5.754 -12.812 12.219 1 95.62 167 ARG A O 1
ATOM 1299 N N . GLU A 1 168 ? 7.457 -14.258 12.078 1 96.44 168 GLU A N 1
ATOM 1300 C CA . GLU A 1 168 ? 7.562 -14.43 13.523 1 96.44 168 GLU A CA 1
ATOM 1301 C C . GLU A 1 168 ? 8.734 -13.633 14.086 1 96.44 168 GLU A C 1
ATOM 1303 O O . GLU A 1 168 ? 8.992 -13.672 15.297 1 96.44 168 GLU A O 1
ATOM 1308 N N . GLN A 1 169 ? 9.453 -12.914 13.273 1 96.75 169 GLN A N 1
ATOM 1309 C CA . GLN A 1 169 ? 10.711 -12.328 13.727 1 96.75 169 GLN A CA 1
ATOM 1310 C C . GLN A 1 169 ? 10.516 -10.883 14.164 1 96.75 169 GLN A C 1
ATOM 1312 O O . GLN A 1 169 ? 11.461 -10.234 14.633 1 96.75 169 GLN A O 1
ATOM 1317 N N . GLY A 1 170 ? 9.328 -10.336 13.953 1 96.19 170 GLY A N 1
ATOM 1318 C CA . GLY A 1 170 ? 9.047 -8.992 14.43 1 96.19 170 GLY A CA 1
ATOM 1319 C C . GLY A 1 170 ? 9.391 -7.914 13.422 1 96.19 170 GLY A C 1
ATOM 1320 O O . GLY A 1 170 ? 9.68 -8.211 12.266 1 96.19 170 GLY A O 1
ATOM 1321 N N . VAL A 1 171 ? 9.219 -6.637 13.898 1 97.38 171 VAL A N 1
ATOM 1322 C CA . VAL A 1 171 ? 9.453 -5.48 13.039 1 97.38 171 VAL A CA 1
ATOM 1323 C C . VAL A 1 171 ? 10.359 -4.48 13.75 1 97.38 171 VAL A C 1
ATOM 1325 O O . VAL A 1 171 ? 10.461 -4.492 14.977 1 97.38 171 VAL A O 1
ATOM 1328 N N . THR A 1 172 ? 11.055 -3.666 12.961 1 98.06 172 THR A N 1
ATOM 1329 C CA . THR A 1 172 ? 11.742 -2.465 13.422 1 98.06 172 THR A CA 1
ATOM 1330 C C . THR A 1 172 ? 11.078 -1.213 12.859 1 98.06 172 THR A C 1
ATOM 1332 O O . THR A 1 172 ? 10.281 -1.293 11.922 1 98.06 172 THR A O 1
ATOM 1335 N N . SER A 1 173 ? 11.312 -0.081 13.484 1 98.69 173 SER A N 1
ATOM 1336 C CA . SER A 1 173 ? 10.789 1.207 13.039 1 98.69 173 SER A CA 1
ATOM 1337 C C . SER A 1 173 ? 11.758 2.34 13.359 1 98.69 173 SER A C 1
ATOM 1339 O O . SER A 1 173 ? 12.062 2.594 14.531 1 98.69 173 SER A O 1
ATOM 1341 N N . GLU A 1 174 ? 12.25 2.994 12.305 1 98.75 174 GLU A N 1
ATOM 1342 C CA . GLU A 1 174 ? 13.164 4.117 12.461 1 98.75 174 GLU A CA 1
ATOM 1343 C C . GLU A 1 174 ? 12.477 5.445 12.164 1 98.75 174 GLU A C 1
ATOM 1345 O O . GLU A 1 174 ? 12.93 6.5 12.602 1 98.75 174 GLU A O 1
ATOM 1350 N N . GLY A 1 175 ? 11.391 5.426 11.383 1 98.88 175 GLY A N 1
ATOM 1351 C CA . GLY A 1 175 ? 10.633 6.613 11.023 1 98.88 175 GLY A CA 1
ATOM 1352 C C . GLY A 1 175 ? 11.008 7.184 9.672 1 98.88 175 GLY A C 1
ATOM 1353 O O . GLY A 1 175 ? 12.008 6.77 9.078 1 98.88 175 GLY A O 1
ATOM 1354 N N . ILE A 1 176 ? 10.156 8.062 9.148 1 98.94 176 ILE A N 1
ATOM 1355 C CA . ILE A 1 176 ? 10.383 8.773 7.895 1 98.94 176 ILE A CA 1
ATOM 1356 C C . ILE A 1 176 ? 10.172 10.273 8.109 1 98.94 176 ILE A C 1
ATOM 1358 O O . ILE A 1 176 ? 9.203 10.68 8.758 1 98.94 176 ILE A O 1
ATOM 1362 N N . VAL A 1 177 ? 11.062 11.07 7.582 1 99 177 VAL A N 1
ATOM 1363 C CA . VAL A 1 177 ? 10.914 12.523 7.633 1 99 177 VAL A CA 1
ATOM 1364 C C . VAL A 1 177 ? 10.984 13.102 6.223 1 99 177 VAL A C 1
ATOM 1366 O O . VAL A 1 177 ? 11.961 12.883 5.504 1 99 177 VAL A O 1
ATOM 1369 N N . ILE A 1 178 ? 9.961 13.758 5.824 1 98.94 178 ILE A N 1
ATOM 1370 C CA . ILE A 1 178 ? 9.938 14.539 4.594 1 98.94 178 ILE A CA 1
ATOM 1371 C C . ILE A 1 178 ? 9.922 16.031 4.93 1 98.94 178 ILE A C 1
ATOM 1373 O O . ILE A 1 178 ? 9.055 16.5 5.668 1 98.94 178 ILE A O 1
ATOM 1377 N N . GLY A 1 179 ? 10.781 16.766 4.379 1 98.94 179 GLY A N 1
ATOM 1378 C CA . GLY A 1 179 ? 11 18.156 4.742 1 98.94 179 GLY A CA 1
ATOM 1379 C C . GLY A 1 179 ? 9.898 19.078 4.273 1 98.94 179 GLY A C 1
ATOM 1380 O O . GLY A 1 179 ? 8.844 18.625 3.828 1 98.94 179 GLY A O 1
ATOM 1381 N N . VAL A 1 180 ? 10.156 20.422 4.434 1 98.81 180 VAL A N 1
ATOM 1382 C CA . VAL A 1 180 ? 9.25 21.484 4.027 1 98.81 180 VAL A CA 1
ATOM 1383 C C . VAL A 1 180 ? 9.406 21.75 2.531 1 98.81 180 VAL A C 1
ATOM 1385 O O . VAL A 1 180 ? 10.5 21.625 1.98 1 98.81 180 VAL A O 1
ATOM 1388 N N . ASP A 1 181 ? 8.297 22.062 1.934 1 98.75 181 ASP A N 1
ATOM 1389 C CA . ASP A 1 181 ? 8.305 22.516 0.546 1 98.75 181 ASP A CA 1
ATOM 1390 C C . ASP A 1 181 ? 8.984 21.484 -0.363 1 98.75 181 ASP A C 1
ATOM 1392 O O . ASP A 1 181 ? 9.891 21.828 -1.126 1 98.75 181 ASP A O 1
ATOM 1396 N N . CYS A 1 182 ? 8.664 20.297 -0.208 1 98.94 182 CYS A N 1
ATOM 1397 C CA . CYS A 1 182 ? 9.07 19.219 -1.11 1 98.94 182 CYS A CA 1
ATOM 1398 C C . CYS A 1 182 ? 7.957 18.891 -2.104 1 98.94 182 CYS A C 1
ATOM 1400 O O . CYS A 1 182 ? 6.801 19.266 -1.887 1 98.94 182 CYS A O 1
ATOM 1402 N N . TRP A 1 183 ? 8.352 18.312 -3.188 1 98.94 183 TRP A N 1
ATOM 1403 C CA . TRP A 1 183 ? 7.41 17.734 -4.145 1 98.94 183 TRP A CA 1
ATOM 1404 C C . TRP A 1 183 ? 7.762 16.281 -4.449 1 98.94 183 TRP A C 1
ATOM 1406 O O . TRP A 1 183 ? 8.836 16 -4.988 1 98.94 183 TRP A O 1
ATOM 1416 N N . LEU A 1 184 ? 6.938 15.398 -4.043 1 98.94 184 LEU A N 1
ATOM 1417 C CA . LEU A 1 184 ? 7.062 13.984 -4.391 1 98.94 184 LEU A CA 1
ATOM 1418 C C . LEU A 1 184 ? 6.059 13.602 -5.473 1 98.94 184 LEU A C 1
ATOM 1420 O O . LEU A 1 184 ? 4.848 13.641 -5.246 1 98.94 184 LEU A O 1
ATOM 1424 N N . GLY A 1 185 ? 6.551 13.188 -6.625 1 98.81 185 GLY A N 1
ATOM 1425 C CA . GLY A 1 185 ? 5.707 12.82 -7.754 1 98.81 185 GLY A CA 1
ATOM 1426 C C . GLY A 1 185 ? 4.832 11.617 -7.48 1 98.81 185 GLY A C 1
ATOM 1427 O O . GLY A 1 185 ? 4.828 11.086 -6.371 1 98.81 185 GLY A O 1
ATOM 1428 N N . ALA A 1 186 ? 4.062 11.297 -8.523 1 98.75 186 ALA A N 1
ATOM 1429 C CA . ALA A 1 186 ? 3.137 10.172 -8.391 1 98.75 186 ALA A CA 1
ATOM 1430 C C . ALA A 1 186 ? 3.893 8.859 -8.227 1 98.75 186 ALA A C 1
ATOM 1432 O O . ALA A 1 186 ? 4.988 8.695 -8.773 1 98.75 186 ALA A O 1
ATOM 1433 N N . ASN A 1 187 ? 3.27 7.934 -7.422 1 98.69 187 ASN A N 1
ATOM 1434 C CA . ASN A 1 187 ? 3.725 6.555 -7.309 1 98.69 187 ASN A CA 1
ATOM 1435 C C . ASN A 1 187 ? 5.113 6.473 -6.676 1 98.69 187 ASN A C 1
ATOM 1437 O O . ASN A 1 187 ? 5.887 5.562 -6.984 1 98.69 187 ASN A O 1
ATOM 1441 N N . VAL A 1 188 ? 5.504 7.457 -5.898 1 98.88 188 VAL A N 1
ATOM 1442 C CA . VAL A 1 188 ? 6.77 7.426 -5.172 1 98.88 188 VAL A CA 1
ATOM 1443 C C . VAL A 1 188 ? 6.621 6.555 -3.924 1 98.88 188 VAL A C 1
ATOM 1445 O O . VAL A 1 188 ? 5.578 6.57 -3.268 1 98.88 188 VAL A O 1
ATOM 1448 N N . SER A 1 189 ? 7.652 5.754 -3.619 1 98.94 189 SER A N 1
ATOM 1449 C CA . SER A 1 189 ? 7.727 4.984 -2.383 1 98.94 189 SER A CA 1
ATOM 1450 C C . SER A 1 189 ? 8.93 5.395 -1.542 1 98.94 189 SER A C 1
ATOM 1452 O O . SER A 1 189 ? 10.016 5.633 -2.076 1 98.94 189 SER A O 1
ATOM 1454 N N . VAL A 1 190 ? 8.703 5.508 -0.195 1 98.94 190 VAL A N 1
ATOM 1455 C CA . VAL A 1 190 ? 9.781 5.852 0.728 1 98.94 190 VAL A CA 1
ATOM 1456 C C . VAL A 1 190 ? 9.898 4.781 1.811 1 98.94 190 VAL A C 1
ATOM 1458 O O . VAL A 1 190 ? 8.891 4.391 2.414 1 98.94 190 VAL A O 1
ATOM 1461 N N . THR A 1 191 ? 11.117 4.309 2.078 1 98.81 191 THR A N 1
ATOM 1462 C CA . THR A 1 191 ? 11.32 3.221 3.027 1 98.81 191 THR A CA 1
ATOM 1463 C C . THR A 1 191 ? 11.641 3.768 4.414 1 98.81 191 THR A C 1
ATOM 1465 O O . THR A 1 191 ? 11.969 4.945 4.562 1 98.81 191 THR A O 1
ATOM 1468 N N . ASP A 1 192 ? 11.594 2.873 5.336 1 98.88 192 ASP A N 1
ATOM 1469 C CA . ASP A 1 192 ? 11.852 3.207 6.73 1 98.88 192 ASP A CA 1
ATOM 1470 C C . ASP A 1 192 ? 13.25 3.797 6.906 1 98.88 192 ASP A C 1
ATOM 1472 O O . ASP A 1 192 ? 14.203 3.354 6.262 1 98.88 192 ASP A O 1
ATOM 1476 N N . GLY A 1 193 ? 13.305 4.848 7.773 1 98.81 193 GLY A N 1
ATOM 1477 C CA . GLY A 1 193 ? 14.586 5.418 8.148 1 98.81 193 GLY A CA 1
ATOM 1478 C C . GLY A 1 193 ? 15.016 6.566 7.262 1 98.81 193 GLY A C 1
ATOM 1479 O O . GLY A 1 193 ? 16.031 7.215 7.52 1 98.81 193 GLY A O 1
ATOM 1480 N N . VAL A 1 194 ? 14.297 6.883 6.207 1 98.94 194 VAL A N 1
ATOM 1481 C CA . VAL A 1 194 ? 14.727 7.852 5.203 1 98.94 194 VAL A CA 1
ATOM 1482 C C . VAL A 1 194 ? 14.352 9.266 5.66 1 98.94 194 VAL A C 1
ATOM 1484 O O . VAL A 1 194 ? 13.258 9.484 6.18 1 98.94 194 VAL A O 1
ATOM 1487 N N . THR A 1 195 ? 15.219 10.195 5.441 1 98.94 195 THR A N 1
ATOM 1488 C CA . THR A 1 195 ? 14.969 11.625 5.539 1 98.94 195 THR A CA 1
ATOM 1489 C C . THR A 1 195 ? 15.094 12.297 4.172 1 98.94 195 THR A C 1
ATOM 1491 O O . THR A 1 195 ? 16.109 12.156 3.5 1 98.94 195 THR A O 1
ATOM 1494 N N . ILE A 1 196 ? 14.078 12.906 3.775 1 98.94 196 ILE A N 1
ATOM 1495 C CA . ILE A 1 196 ? 14.109 13.742 2.58 1 98.94 196 ILE A CA 1
ATOM 1496 C C . ILE A 1 196 ? 14.234 15.211 2.979 1 98.94 196 ILE A C 1
ATOM 1498 O O . ILE A 1 196 ? 13.359 15.758 3.646 1 98.94 196 ILE A O 1
ATOM 1502 N N . GLY A 1 197 ? 15.273 15.828 2.52 1 98.88 197 GLY A N 1
ATOM 1503 C CA . GLY A 1 197 ? 15.586 17.188 2.947 1 98.88 197 GLY A CA 1
ATOM 1504 C C . GLY A 1 197 ? 14.648 18.219 2.365 1 98.88 197 GLY A C 1
ATOM 1505 O O . GLY A 1 197 ? 13.961 17.969 1.377 1 98.88 197 GLY A O 1
ATOM 1506 N N . ASP A 1 198 ? 14.727 19.453 2.99 1 98.81 198 ASP A N 1
ATOM 1507 C CA . ASP A 1 198 ? 13.852 20.562 2.592 1 98.81 198 ASP A CA 1
ATOM 1508 C C . ASP A 1 198 ? 14.023 20.891 1.11 1 98.81 198 ASP A C 1
ATOM 1510 O O . ASP A 1 198 ? 15.133 20.828 0.578 1 98.81 198 ASP A O 1
ATOM 1514 N N . HIS A 1 199 ? 12.898 21.188 0.411 1 98.69 199 HIS A N 1
ATOM 1515 C CA . HIS A 1 199 ? 12.859 21.719 -0.948 1 98.69 199 HIS A CA 1
ATOM 1516 C C . HIS A 1 199 ? 13.273 20.656 -1.963 1 98.69 199 HIS A C 1
ATOM 1518 O O . HIS A 1 199 ? 13.562 20.984 -3.117 1 98.69 199 HIS A O 1
ATOM 1524 N N . ALA A 1 200 ? 13.375 19.422 -1.578 1 98.88 200 ALA A N 1
ATOM 1525 C CA . ALA A 1 200 ? 13.742 18.328 -2.49 1 98.88 200 ALA A CA 1
ATOM 1526 C C . ALA A 1 200 ? 12.578 17.969 -3.412 1 98.88 200 ALA A C 1
ATOM 1528 O O . ALA A 1 200 ? 11.414 18.188 -3.061 1 98.88 200 ALA A O 1
ATOM 1529 N N . VAL A 1 201 ? 12.93 17.484 -4.57 1 98.94 201 VAL A N 1
ATOM 1530 C CA . VAL A 1 201 ? 11.969 16.984 -5.547 1 98.94 201 VAL A CA 1
ATOM 1531 C C . VAL A 1 201 ? 12.273 15.516 -5.863 1 98.94 201 VAL A C 1
ATOM 1533 O O . VAL A 1 201 ? 13.422 15.156 -6.137 1 98.94 201 VAL A O 1
ATOM 1536 N N . VAL A 1 202 ? 11.289 14.68 -5.781 1 98.94 202 VAL A N 1
ATOM 1537 C CA . VAL A 1 202 ? 11.422 13.266 -6.105 1 98.94 202 VAL A CA 1
ATOM 1538 C C . VAL A 1 202 ? 10.594 12.938 -7.348 1 98.94 202 VAL A C 1
ATOM 1540 O O . VAL A 1 202 ? 9.375 13.133 -7.359 1 98.94 202 VAL A O 1
ATOM 1543 N N . GLY A 1 203 ? 11.203 12.383 -8.359 1 98.81 203 GLY A N 1
ATOM 1544 C CA . GLY A 1 203 ? 10.547 12.062 -9.617 1 98.81 203 GLY A CA 1
ATOM 1545 C C . GLY A 1 203 ? 9.523 10.953 -9.492 1 98.81 203 GLY A C 1
ATOM 1546 O O . GLY A 1 203 ? 9.617 10.117 -8.594 1 98.81 203 GLY A O 1
ATOM 1547 N N . ILE A 1 204 ? 8.57 11 -10.43 1 98.56 204 ILE A N 1
ATOM 1548 C CA . ILE A 1 204 ? 7.469 10.047 -10.461 1 98.56 204 ILE A CA 1
ATOM 1549 C C . ILE A 1 204 ? 8.023 8.617 -10.484 1 98.56 204 ILE A C 1
ATOM 1551 O O . ILE A 1 204 ? 9.008 8.344 -11.172 1 98.56 204 ILE A O 1
ATOM 1555 N N . GLY A 1 205 ? 7.367 7.738 -9.688 1 98.5 205 GLY A N 1
ATOM 1556 C CA . GLY A 1 205 ? 7.668 6.316 -9.719 1 98.5 205 GLY A CA 1
ATOM 1557 C C . GLY A 1 205 ? 8.93 5.949 -8.961 1 98.5 205 GLY A C 1
ATOM 1558 O O . GLY A 1 205 ? 9.359 4.793 -8.977 1 98.5 205 GLY A O 1
ATOM 1559 N N . SER A 1 206 ? 9.531 6.883 -8.266 1 98.81 206 SER A N 1
ATOM 1560 C CA . SER A 1 206 ? 10.812 6.637 -7.621 1 98.81 206 SER A CA 1
ATOM 1561 C C . SER A 1 206 ? 10.641 5.824 -6.34 1 98.81 206 SER A C 1
ATOM 1563 O O . SER A 1 206 ? 9.586 5.879 -5.703 1 98.81 206 SER A O 1
ATOM 1565 N N . VAL A 1 207 ? 11.656 5.027 -6.051 1 98.94 207 VAL A N 1
ATOM 1566 C CA . VAL A 1 207 ? 11.773 4.367 -4.758 1 98.94 207 VAL A CA 1
ATOM 1567 C C . VAL A 1 207 ? 12.961 4.953 -3.986 1 98.94 207 VAL A C 1
ATOM 1569 O O . VAL A 1 207 ? 14.109 4.785 -4.387 1 98.94 207 VAL A O 1
ATOM 1572 N N . VAL A 1 208 ? 12.633 5.613 -2.846 1 98.94 208 VAL A N 1
ATOM 1573 C CA . VAL A 1 208 ? 13.656 6.293 -2.055 1 98.94 208 VAL A CA 1
ATOM 1574 C C . VAL A 1 208 ? 14.078 5.41 -0.883 1 98.94 208 VAL A C 1
ATOM 1576 O O . VAL A 1 208 ? 13.289 5.16 0.031 1 98.94 208 VAL A O 1
ATOM 1579 N N . THR A 1 209 ? 15.344 5.008 -0.913 1 98.56 209 THR A N 1
ATOM 1580 C CA . THR A 1 209 ? 15.82 4.055 0.087 1 98.56 209 THR A CA 1
ATOM 1581 C C . THR A 1 209 ? 16.953 4.66 0.909 1 98.56 209 THR A C 1
ATOM 1583 O O . THR A 1 209 ? 17.453 4.027 1.846 1 98.56 209 THR A O 1
ATOM 1586 N N . LYS A 1 210 ? 17.375 5.828 0.489 1 98.56 210 LYS A N 1
ATOM 1587 C CA . LYS A 1 210 ? 18.422 6.566 1.209 1 98.56 210 LYS A CA 1
ATOM 1588 C C . LYS A 1 210 ? 18.031 8.039 1.37 1 98.56 210 LYS A C 1
ATOM 1590 O O . LYS A 1 210 ? 17.188 8.547 0.635 1 98.56 210 LYS A O 1
ATOM 1595 N N . ASP A 1 211 ? 18.719 8.633 2.266 1 98.88 211 ASP A N 1
ATOM 1596 C CA . ASP A 1 211 ? 18.438 10.039 2.531 1 98.88 211 ASP A CA 1
ATOM 1597 C C . ASP A 1 211 ? 18.656 10.883 1.282 1 98.88 211 ASP A C 1
ATOM 1599 O O . ASP A 1 211 ? 19.531 10.57 0.458 1 98.88 211 ASP A O 1
ATOM 1603 N N . VAL A 1 212 ? 17.891 11.914 1.199 1 98.88 212 VAL A N 1
ATOM 1604 C CA . VAL A 1 212 ? 17.984 12.891 0.118 1 98.88 212 VAL A CA 1
ATOM 1605 C C . VAL A 1 212 ? 18.375 14.25 0.684 1 98.88 212 VAL A C 1
ATOM 1607 O O . VAL A 1 212 ? 17.703 14.773 1.577 1 98.88 212 VAL A O 1
ATOM 1610 N N . GLU A 1 213 ? 19.375 14.82 0.136 1 98.38 213 GLU A N 1
ATOM 1611 C CA . GLU A 1 213 ? 19.828 16.125 0.596 1 98.38 213 GLU A CA 1
ATOM 1612 C C . GLU A 1 213 ? 18.828 17.219 0.246 1 98.38 213 GLU A C 1
ATOM 1614 O O . GLU A 1 213 ? 18.125 17.125 -0.765 1 98.38 213 GLU A O 1
ATOM 1619 N N . PRO A 1 214 ? 18.828 18.266 1.126 1 98.38 214 PRO A N 1
ATOM 1620 C CA . PRO A 1 214 ? 18 19.406 0.747 1 98.38 214 PRO A CA 1
ATOM 1621 C C . PRO A 1 214 ? 18.297 19.922 -0.656 1 98.38 214 PRO A C 1
ATOM 1623 O O . PRO A 1 214 ? 19.438 19.844 -1.112 1 98.38 214 PRO A O 1
ATOM 1626 N N . TRP A 1 215 ? 17.281 20.422 -1.359 1 98.06 215 TRP A N 1
ATOM 1627 C CA . TRP A 1 215 ? 17.391 21.078 -2.656 1 98.06 215 TRP A CA 1
ATOM 1628 C C . TRP A 1 215 ? 17.812 20.094 -3.74 1 98.06 215 TRP A C 1
ATOM 1630 O O . TRP A 1 215 ? 18.172 20.5 -4.848 1 98.06 215 TRP A O 1
ATOM 1640 N N . SER A 1 216 ? 17.75 18.797 -3.541 1 98.31 216 SER A N 1
ATOM 1641 C CA . SER A 1 216 ? 18.109 17.797 -4.527 1 98.31 216 SER A CA 1
ATOM 1642 C C . SER A 1 216 ? 16.891 17.359 -5.344 1 98.31 216 SER A C 1
ATOM 1644 O O . SER A 1 216 ? 15.773 17.359 -4.844 1 98.31 216 SER A O 1
ATOM 1646 N N . VAL A 1 217 ? 17.172 17.047 -6.539 1 98.75 217 VAL A N 1
ATOM 1647 C CA . VAL A 1 217 ? 16.219 16.344 -7.395 1 98.75 217 VAL A CA 1
ATOM 1648 C C . VAL A 1 217 ? 16.672 14.906 -7.605 1 98.75 217 VAL A C 1
ATOM 1650 O O . VAL A 1 217 ? 17.766 14.656 -8.133 1 98.75 217 VAL A O 1
ATOM 1653 N N . VAL A 1 218 ? 15.836 13.977 -7.168 1 98.88 218 VAL A N 1
ATOM 1654 C CA . VAL A 1 218 ? 16.203 12.562 -7.273 1 98.88 218 VAL A CA 1
ATOM 1655 C C . VAL A 1 218 ? 15.148 11.812 -8.078 1 98.88 218 VAL A C 1
ATOM 1657 O O . VAL A 1 218 ? 14.008 12.266 -8.188 1 98.88 218 VAL A O 1
ATOM 1660 N N . ALA A 1 219 ? 15.547 10.68 -8.695 1 98.75 219 ALA A N 1
ATOM 1661 C CA . ALA A 1 219 ? 14.609 9.812 -9.406 1 98.75 219 ALA A CA 1
ATOM 1662 C C . ALA A 1 219 ? 15.188 8.414 -9.602 1 98.75 219 ALA A C 1
ATOM 1664 O O . ALA A 1 219 ? 16.406 8.219 -9.5 1 98.75 219 ALA A O 1
ATOM 1665 N N . GLY A 1 220 ? 14.195 7.496 -9.797 1 98.38 220 GLY A N 1
ATOM 1666 C CA . GLY A 1 220 ? 14.617 6.148 -10.148 1 98.38 220 GLY A CA 1
ATOM 1667 C C . GLY A 1 220 ? 14.312 5.129 -9.062 1 98.38 220 GLY A C 1
ATOM 1668 O O . GLY A 1 220 ? 13.758 5.473 -8.023 1 98.38 220 GLY A O 1
ATOM 1669 N N . ASN A 1 221 ? 14.719 3.848 -9.281 1 98.31 221 ASN A N 1
ATOM 1670 C CA . ASN A 1 221 ? 14.523 2.703 -8.398 1 98.31 221 ASN A CA 1
ATOM 1671 C C . ASN A 1 221 ? 15.758 1.804 -8.367 1 98.31 221 ASN A C 1
ATOM 1673 O O . ASN A 1 221 ? 15.922 0.938 -9.234 1 98.31 221 ASN A O 1
ATOM 1677 N N . PRO A 1 222 ? 16.562 2.117 -7.418 1 97.56 222 PRO A N 1
ATOM 1678 C CA . PRO A 1 222 ? 16.438 3.107 -6.348 1 97.56 222 PRO A CA 1
ATOM 1679 C C . PRO A 1 222 ? 16.672 4.535 -6.832 1 97.56 222 PRO A C 1
ATOM 1681 O O . PRO A 1 222 ? 17.312 4.742 -7.863 1 97.56 222 PRO A O 1
ATOM 1684 N N . ALA A 1 223 ? 16.141 5.43 -6.051 1 98.56 223 ALA A N 1
ATOM 1685 C CA . ALA A 1 223 ? 16.281 6.84 -6.398 1 98.56 223 ALA A CA 1
ATOM 1686 C C . ALA A 1 223 ? 17.734 7.293 -6.273 1 98.56 223 ALA A C 1
ATOM 1688 O O . ALA A 1 223 ? 18.422 6.926 -5.32 1 98.56 223 ALA A O 1
ATOM 1689 N N . ARG A 1 224 ? 18.141 8.062 -7.242 1 98.25 224 ARG A N 1
ATOM 1690 C CA . ARG A 1 224 ? 19.453 8.695 -7.262 1 98.25 224 ARG A CA 1
ATOM 1691 C C . ARG A 1 224 ? 19.344 10.18 -7.609 1 98.25 224 ARG A C 1
ATOM 1693 O O . ARG A 1 224 ? 18.375 10.602 -8.227 1 98.25 224 ARG A O 1
ATOM 1700 N N . VAL A 1 225 ? 20.391 10.898 -7.227 1 97.88 225 VAL A N 1
ATOM 1701 C CA . VAL A 1 225 ? 20.406 12.328 -7.527 1 97.88 225 VAL A CA 1
ATOM 1702 C C . VAL A 1 225 ? 20.547 12.539 -9.031 1 97.88 225 VAL A C 1
ATOM 1704 O O . VAL A 1 225 ? 21.438 11.961 -9.664 1 97.88 225 VAL A O 1
ATOM 1707 N N . ILE A 1 226 ? 19.719 13.336 -9.531 1 97.94 226 ILE A N 1
ATOM 1708 C CA . ILE A 1 226 ? 19.781 13.695 -10.945 1 97.94 226 ILE A CA 1
ATOM 1709 C C . ILE A 1 226 ? 20.359 15.102 -11.102 1 97.94 226 ILE A C 1
ATOM 1711 O O . ILE A 1 226 ? 21.078 15.383 -12.062 1 97.94 226 ILE A O 1
ATOM 1715 N N . ARG A 1 227 ? 19.922 15.93 -10.266 1 96.06 227 ARG A N 1
ATOM 1716 C CA . ARG A 1 227 ? 20.391 17.312 -10.25 1 96.06 227 ARG A CA 1
ATOM 1717 C C . ARG A 1 227 ? 20 18.016 -8.953 1 96.06 227 ARG A C 1
ATOM 1719 O O . ARG A 1 227 ? 19.438 17.375 -8.047 1 96.06 227 ARG A O 1
ATOM 1726 N N . HIS A 1 228 ? 20.438 19.328 -8.898 1 94.75 228 HIS A N 1
ATOM 1727 C CA . HIS A 1 228 ? 20.078 20.141 -7.738 1 94.75 228 HIS A CA 1
ATOM 1728 C C . HIS A 1 228 ? 19.312 21.391 -8.141 1 94.75 228 HIS A C 1
ATOM 1730 O O . HIS A 1 228 ? 19.578 21.969 -9.195 1 94.75 228 HIS A O 1
ATOM 1736 N N . ARG A 1 229 ? 18.359 21.672 -7.281 1 93.62 229 ARG A N 1
ATOM 1737 C CA . ARG A 1 229 ? 17.703 22.969 -7.441 1 93.62 229 ARG A CA 1
ATOM 1738 C C . ARG A 1 229 ? 18.656 24.109 -7.09 1 93.62 229 ARG A C 1
ATOM 1740 O O . ARG A 1 229 ? 19.547 23.938 -6.242 1 93.62 229 ARG A O 1
ATOM 1747 N N . LYS A 1 230 ? 18.344 25.172 -7.859 1 86.88 230 LYS A N 1
ATOM 1748 C CA . LYS A 1 230 ? 19.109 26.359 -7.508 1 86.88 230 LYS A CA 1
ATOM 1749 C C . LYS A 1 230 ? 18.75 26.859 -6.109 1 86.88 230 LYS A C 1
ATOM 1751 O O . LYS A 1 230 ? 17.578 26.938 -5.758 1 86.88 230 LYS A O 1
ATOM 1756 N N . ARG A 1 231 ? 19.938 27.141 -5.34 1 85.62 231 ARG A N 1
ATOM 1757 C CA . ARG A 1 231 ? 19.688 27.672 -4 1 85.62 231 ARG A CA 1
ATOM 1758 C C . ARG A 1 231 ? 19.594 29.188 -4.023 1 85.62 231 ARG A C 1
ATOM 1760 O O . ARG A 1 231 ? 20.156 29.844 -4.914 1 85.62 231 ARG A O 1
ATOM 1767 N N . PRO A 1 232 ? 18.688 29.734 -3.139 1 75.94 232 PRO A N 1
ATOM 1768 C CA . PRO A 1 232 ? 18.609 31.188 -3.131 1 75.94 232 PRO A CA 1
ATOM 1769 C C . PRO A 1 232 ? 19.984 31.859 -3.115 1 75.94 232 PRO A C 1
ATOM 1771 O O . PRO A 1 232 ? 20.172 32.875 -3.783 1 75.94 232 PRO A O 1
ATOM 1774 N N . ASN A 1 233 ? 20.906 31.328 -2.387 1 68.31 233 ASN A N 1
ATOM 1775 C CA . ASN A 1 233 ? 22.188 32 -2.365 1 68.31 233 ASN A CA 1
ATOM 1776 C C . ASN A 1 233 ? 23 31.703 -3.621 1 68.31 233 ASN A C 1
ATOM 1778 O O . ASN A 1 233 ? 24.047 32.312 -3.854 1 68.31 233 ASN A O 1
ATOM 1782 N N . ASP A 1 234 ? 22.688 30.656 -4.301 1 62.47 234 ASP A N 1
ATOM 1783 C CA . ASP A 1 234 ? 23.391 30.375 -5.543 1 62.47 234 ASP A CA 1
ATOM 1784 C C . ASP A 1 234 ? 22.984 31.359 -6.641 1 62.47 234 ASP A C 1
ATOM 1786 O O . ASP A 1 234 ? 23.703 31.516 -7.637 1 62.47 234 ASP A O 1
ATOM 1790 N N . VAL A 1 235 ? 21.891 31.891 -6.598 1 50.62 235 VAL A N 1
ATOM 1791 C CA . VAL A 1 235 ? 21.438 32.906 -7.559 1 50.62 235 VAL A CA 1
ATOM 1792 C C . VAL A 1 235 ? 22.109 34.219 -7.289 1 50.62 235 VAL A C 1
ATOM 1794 O O . VAL A 1 235 ? 21.922 35.188 -8.039 1 50.62 235 VAL A O 1
ATOM 1797 N N . ALA A 1 236 ? 22.828 34.5 -6.219 1 40.97 236 ALA A N 1
ATOM 1798 C CA . ALA A 1 236 ? 23.5 35.812 -6.148 1 40.97 236 ALA A CA 1
ATOM 1799 C C . ALA A 1 236 ? 24.75 35.812 -7.043 1 40.97 236 ALA A C 1
ATOM 1801 O O . ALA A 1 236 ? 25.469 34.812 -7.137 1 40.97 236 ALA A O 1
ATOM 1802 N N . MET B 1 1 ? -34.688 80.312 48.656 1 28.2 1 MET B N 1
ATOM 1803 C CA . MET B 1 1 ? -33.812 79.438 47.875 1 28.2 1 MET B CA 1
ATOM 1804 C C . MET B 1 1 ? -34.25 78 47.969 1 28.2 1 MET B C 1
ATOM 1806 O O . MET B 1 1 ? -34.156 77.375 49.031 1 28.2 1 MET B O 1
ATOM 1810 N N . PHE B 1 2 ? -35.406 77.562 47.312 1 31.09 2 PHE B N 1
ATOM 1811 C CA . PHE B 1 2 ? -36.344 76.438 47.312 1 31.09 2 PHE B CA 1
ATOM 1812 C C . PHE B 1 2 ? -35.688 75.188 46.75 1 31.09 2 PHE B C 1
ATOM 1814 O O . PHE B 1 2 ? -35.281 75.188 45.562 1 31.09 2 PHE B O 1
ATOM 1821 N N . ARG B 1 3 ? -34.875 74.5 47.562 1 30.14 3 ARG B N 1
ATOM 1822 C CA . ARG B 1 3 ? -34.062 73.312 47.188 1 30.14 3 ARG B CA 1
ATOM 1823 C C . ARG B 1 3 ? -34.906 72.188 46.75 1 30.14 3 ARG B C 1
ATOM 1825 O O . ARG B 1 3 ? -35.719 71.625 47.531 1 30.14 3 ARG B O 1
ATOM 1832 N N . VAL B 1 4 ? -35.375 72.125 45.5 1 32.12 4 VAL B N 1
ATOM 1833 C CA . VAL B 1 4 ? -36.25 71.125 44.906 1 32.12 4 VAL B CA 1
ATOM 1834 C C . VAL B 1 4 ? -35.562 69.75 44.969 1 32.12 4 VAL B C 1
ATOM 1836 O O . VAL B 1 4 ? -34.5 69.562 44.406 1 32.12 4 VAL B O 1
ATOM 1839 N N . HIS B 1 5 ? -35.719 69 46.031 1 31.5 5 HIS B N 1
ATOM 1840 C CA . HIS B 1 5 ? -35.188 67.688 46.25 1 31.5 5 HIS B CA 1
ATOM 1841 C C . HIS B 1 5 ? -35.781 66.688 45.25 1 31.5 5 HIS B C 1
ATOM 1843 O O . HIS B 1 5 ? -36.969 66.438 45.25 1 31.5 5 HIS B O 1
ATOM 1849 N N . ALA B 1 6 ? -35.406 66.75 44 1 31.23 6 ALA B N 1
ATOM 1850 C CA . ALA B 1 6 ? -35.969 65.875 43.031 1 31.23 6 ALA B CA 1
ATOM 1851 C C . ALA B 1 6 ? -35.688 64.375 43.375 1 31.23 6 ALA B C 1
ATOM 1853 O O . ALA B 1 6 ? -34.531 64 43.594 1 31.23 6 ALA B O 1
ATOM 1854 N N . THR B 1 7 ? -36.625 63.75 44.031 1 31.2 7 THR B N 1
ATOM 1855 C CA . THR B 1 7 ? -36.594 62.344 44.438 1 31.2 7 THR B CA 1
ATOM 1856 C C . THR B 1 7 ? -36.5 61.438 43.219 1 31.2 7 THR B C 1
ATOM 1858 O O . THR B 1 7 ? -37.375 61.406 42.375 1 31.2 7 THR B O 1
ATOM 1861 N N . VAL B 1 8 ? -35.344 61.312 42.625 1 31.41 8 VAL B N 1
ATOM 1862 C CA . VAL B 1 8 ? -35.219 60.438 41.469 1 31.41 8 VAL B CA 1
ATOM 1863 C C . VAL B 1 8 ? -35.594 59 41.844 1 31.41 8 VAL B C 1
ATOM 1865 O O . VAL B 1 8 ? -35.062 58.438 42.781 1 31.41 8 VAL B O 1
ATOM 1868 N N . SER B 1 9 ? -36.844 58.594 41.625 1 29.23 9 SER B N 1
ATOM 1869 C CA . SER B 1 9 ? -37.375 57.25 41.844 1 29.23 9 SER B CA 1
ATOM 1870 C C . SER B 1 9 ? -36.562 56.219 41.031 1 29.23 9 SER B C 1
ATOM 1872 O O . SER B 1 9 ? -36.406 56.375 39.812 1 29.23 9 SER B O 1
ATOM 1874 N N . THR B 1 10 ? -35.562 55.625 41.562 1 30.06 10 THR B N 1
ATOM 1875 C CA . THR B 1 10 ? -34.719 54.594 40.969 1 30.06 10 THR B CA 1
ATOM 1876 C C . THR B 1 10 ? -35.562 53.375 40.625 1 30.06 10 THR B C 1
ATOM 1878 O O . THR B 1 10 ? -36.125 52.719 41.5 1 30.06 10 THR B O 1
ATOM 1881 N N . SER B 1 11 ? -36.375 53.438 39.562 1 29.69 11 SER B N 1
ATOM 1882 C CA . SER B 1 11 ? -37.094 52.219 39.156 1 29.69 11 SER B CA 1
ATOM 1883 C C . SER B 1 11 ? -36.125 51.062 38.969 1 29.69 11 SER B C 1
ATOM 1885 O O . SER B 1 11 ? -35.125 51.188 38.219 1 29.69 11 SER B O 1
ATOM 1887 N N . THR B 1 12 ? -35.938 50.219 39.969 1 29.69 12 THR B N 1
ATOM 1888 C CA . THR B 1 12 ? -35.188 48.969 39.938 1 29.69 12 THR B CA 1
ATOM 1889 C C . THR B 1 12 ? -35.688 48.062 38.812 1 29.69 12 THR B C 1
ATOM 1891 O O . THR B 1 12 ? -36.812 47.562 38.844 1 29.69 12 THR B O 1
ATOM 1894 N N . ARG B 1 13 ? -35.375 48.406 37.562 1 29.11 13 ARG B N 1
ATOM 1895 C CA . ARG B 1 13 ? -35.688 47.406 36.562 1 29.11 13 ARG B CA 1
ATOM 1896 C C . ARG B 1 13 ? -35.188 46.031 36.969 1 29.11 13 ARG B C 1
ATOM 1898 O O . ARG B 1 13 ? -34 45.844 37.188 1 29.11 13 ARG B O 1
ATOM 1905 N N . THR B 1 14 ? -36 45.188 37.531 1 29.48 14 THR B N 1
ATOM 1906 C CA . THR B 1 14 ? -35.75 43.781 37.812 1 29.48 14 THR B CA 1
ATOM 1907 C C . THR B 1 14 ? -35.312 43.062 36.531 1 29.48 14 THR B C 1
ATOM 1909 O O . THR B 1 14 ? -36.031 43.031 35.531 1 29.48 14 THR B O 1
ATOM 1912 N N . PHE B 1 15 ? -34.031 43.094 36.25 1 27.3 15 PHE B N 1
ATOM 1913 C CA . PHE B 1 15 ? -33.562 42.219 35.219 1 27.3 15 PHE B CA 1
ATOM 1914 C C . PHE B 1 15 ? -34 40.781 35.438 1 27.3 15 PHE B C 1
ATOM 1916 O O . PHE B 1 15 ? -33.688 40.188 36.5 1 27.3 15 PHE B O 1
ATOM 1923 N N . HIS B 1 16 ? -35.156 40.312 34.969 1 31.06 16 HIS B N 1
ATOM 1924 C CA . HIS B 1 16 ? -35.5 38.906 34.969 1 31.06 16 HIS B CA 1
ATOM 1925 C C . HIS B 1 16 ? -34.375 38.094 34.344 1 31.06 16 HIS B C 1
ATOM 1927 O O . HIS B 1 16 ? -33.906 38.375 33.25 1 31.06 16 HIS B O 1
ATOM 1933 N N . SER B 1 17 ? -33.531 37.5 35.125 1 28.95 17 SER B N 1
ATOM 1934 C CA . SER B 1 17 ? -32.562 36.469 34.75 1 28.95 17 SER B CA 1
ATOM 1935 C C . SER B 1 17 ? -33.219 35.438 33.812 1 28.95 17 SER B C 1
ATOM 1937 O O . SER B 1 17 ? -34.219 34.812 34.156 1 28.95 17 SER B O 1
ATOM 1939 N N . HIS B 1 18 ? -33.312 35.719 32.531 1 31.12 18 HIS B N 1
ATOM 1940 C CA . HIS B 1 18 ? -33.688 34.562 31.703 1 31.12 18 HIS B CA 1
ATOM 1941 C C . HIS B 1 18 ? -32.906 33.312 32.125 1 31.12 18 HIS B C 1
ATOM 1943 O O . HIS B 1 18 ? -31.688 33.312 32.188 1 31.12 18 HIS B O 1
ATOM 1949 N N . ARG B 1 19 ? -33.469 32.438 32.938 1 32.59 19 ARG B N 1
ATOM 1950 C CA . ARG B 1 19 ? -32.969 31.094 33.219 1 32.59 19 ARG B CA 1
ATOM 1951 C C . ARG B 1 19 ? -32.5 30.406 31.938 1 32.59 19 ARG B C 1
ATOM 1953 O O . ARG B 1 19 ? -33.25 30.297 30.969 1 32.59 19 ARG B O 1
ATOM 1960 N N . ASP B 1 20 ? -31.172 30.516 31.656 1 31.75 20 ASP B N 1
ATOM 1961 C CA . ASP B 1 20 ? -30.562 29.703 30.609 1 31.75 20 ASP B CA 1
ATOM 1962 C C . ASP B 1 20 ? -31.156 28.297 30.578 1 31.75 20 ASP B C 1
ATOM 1964 O O . ASP B 1 20 ? -31.203 27.625 31.609 1 31.75 20 ASP B O 1
ATOM 1968 N N . ARG B 1 21 ? -32.156 28.016 29.812 1 33.62 21 ARG B N 1
ATOM 1969 C CA . ARG B 1 21 ? -32.562 26.625 29.625 1 33.62 21 ARG B CA 1
ATOM 1970 C C . ARG B 1 21 ? -31.344 25.703 29.578 1 33.62 21 ARG B C 1
ATOM 1972 O O . ARG B 1 21 ? -30.359 26.016 28.922 1 33.62 21 ARG B O 1
ATOM 1979 N N . PRO B 1 22 ? -31.234 24.828 30.594 1 31.88 22 PRO B N 1
ATOM 1980 C CA . PRO B 1 22 ? -30.109 23.906 30.422 1 31.88 22 PRO B CA 1
ATOM 1981 C C . PRO B 1 22 ? -30.031 23.328 29.016 1 31.88 22 PRO B C 1
ATOM 1983 O O . PRO B 1 22 ? -31.062 23.016 28.406 1 31.88 22 PRO B O 1
ATOM 1986 N N . ILE B 1 23 ? -29.094 23.719 28.172 1 31.73 23 ILE B N 1
ATOM 1987 C CA . ILE B 1 23 ? -28.812 22.922 26.984 1 31.73 23 ILE B CA 1
ATOM 1988 C C . ILE B 1 23 ? -28.922 21.438 27.312 1 31.73 23 ILE B C 1
ATOM 1990 O O . ILE B 1 23 ? -28.234 20.938 28.203 1 31.73 23 ILE B O 1
ATOM 1994 N N . THR B 1 24 ? -30.109 20.891 27.266 1 32.88 24 THR B N 1
ATOM 1995 C CA . THR B 1 24 ? -30.188 19.438 27.375 1 32.88 24 THR B CA 1
ATOM 1996 C C . THR B 1 24 ? -28.922 18.781 26.859 1 32.88 24 THR B C 1
ATOM 1998 O O . THR B 1 24 ? -28.453 19.094 25.75 1 32.88 24 THR B O 1
ATOM 2001 N N . ALA B 1 25 ? -28.062 18.344 27.688 1 34.41 25 ALA B N 1
ATOM 2002 C CA . ALA B 1 25 ? -26.953 17.469 27.359 1 34.41 25 ALA B CA 1
ATOM 2003 C C . ALA B 1 25 ? -27.328 16.516 26.219 1 34.41 25 ALA B C 1
ATOM 2005 O O . ALA B 1 25 ? -28.25 15.703 26.359 1 34.41 25 ALA B O 1
ATOM 2006 N N . HIS B 1 26 ? -27.391 16.922 24.969 1 36.34 26 HIS B N 1
ATOM 2007 C CA . HIS B 1 26 ? -27.5 15.867 23.969 1 36.34 26 HIS B CA 1
ATOM 2008 C C . HIS B 1 26 ? -26.828 14.578 24.453 1 36.34 26 HIS B C 1
ATOM 2010 O O . HIS B 1 26 ? -25.688 14.594 24.906 1 36.34 26 HIS B O 1
ATOM 2016 N N . ALA B 1 27 ? -27.453 13.68 24.984 1 37.44 27 ALA B N 1
ATOM 2017 C CA . ALA B 1 27 ? -27.031 12.32 25.297 1 37.44 27 ALA B CA 1
ATOM 2018 C C . ALA B 1 27 ? -25.891 11.875 24.391 1 37.44 27 ALA B C 1
ATOM 2020 O O . ALA B 1 27 ? -25.984 11.984 23.156 1 37.44 27 ALA B O 1
ATOM 2021 N N . SER B 1 28 ? -24.641 11.859 24.719 1 44.16 28 SER B N 1
ATOM 2022 C CA . SER B 1 28 ? -23.453 11.328 24.062 1 44.16 28 SER B CA 1
ATOM 2023 C C . SER B 1 28 ? -23.766 10.023 23.344 1 44.16 28 SER B C 1
ATOM 2025 O O . SER B 1 28 ? -24.062 9.016 23.969 1 44.16 28 SER B O 1
ATOM 2027 N N . GLN B 1 29 ? -24.672 9.883 22.406 1 50.09 29 GLN B N 1
ATOM 2028 C CA . GLN B 1 29 ? -24.922 8.664 21.641 1 50.09 29 GLN B CA 1
ATOM 2029 C C . GLN B 1 29 ? -23.641 7.836 21.5 1 50.09 29 GLN B C 1
ATOM 2031 O O . GLN B 1 29 ? -22.594 8.367 21.141 1 50.09 29 GLN B O 1
ATOM 2036 N N . SER B 1 30 ? -23.562 6.805 22.281 1 66.44 30 SER B N 1
ATOM 2037 C CA . SER B 1 30 ? -22.484 5.816 22.281 1 66.44 30 SER B CA 1
ATOM 2038 C C . SER B 1 30 ? -22.047 5.48 20.859 1 66.44 30 SER B C 1
ATOM 2040 O O . SER B 1 30 ? -22.891 5.238 19.984 1 66.44 30 SER B O 1
ATOM 2042 N N . ILE B 1 31 ? -21.016 5.953 20.406 1 74.56 31 ILE B N 1
ATOM 2043 C CA . ILE B 1 31 ? -20.453 5.664 19.094 1 74.56 31 ILE B CA 1
ATOM 2044 C C . ILE B 1 31 ? -20.359 4.152 18.891 1 74.56 31 ILE B C 1
ATOM 2046 O O . ILE B 1 31 ? -19.891 3.428 19.766 1 74.56 31 ILE B O 1
ATOM 2050 N N . ASP B 1 32 ? -21.156 3.645 17.953 1 74.31 32 ASP B N 1
ATOM 2051 C CA . ASP B 1 32 ? -21.016 2.254 17.531 1 74.31 32 ASP B CA 1
ATOM 2052 C C . ASP B 1 32 ? -19.688 2.039 16.797 1 74.31 32 ASP B C 1
ATOM 2054 O O . ASP B 1 32 ? -19.516 2.488 15.664 1 74.31 32 ASP B O 1
ATOM 2058 N N . PHE B 1 33 ? -18.875 1.278 17.422 1 83.38 33 PHE B N 1
ATOM 2059 C CA . PHE B 1 33 ? -17.531 1.124 16.891 1 83.38 33 PHE B CA 1
ATOM 2060 C C . PHE B 1 33 ? -17.438 -0.099 15.984 1 83.38 33 PHE B C 1
ATOM 2062 O O . PHE B 1 33 ? -16.406 -0.349 15.367 1 83.38 33 PHE B O 1
ATOM 2069 N N . ALA B 1 34 ? -18.531 -0.797 15.773 1 83.62 34 ALA B N 1
ATOM 2070 C CA . ALA B 1 34 ? -18.484 -2.047 15.023 1 83.62 34 ALA B CA 1
ATOM 2071 C C . ALA B 1 34 ? -18.062 -1.797 13.578 1 83.62 34 ALA B C 1
ATOM 2073 O O . ALA B 1 34 ? -17.156 -2.475 13.062 1 83.62 34 ALA B O 1
ATOM 2074 N N . PRO B 1 35 ? -18.656 -0.857 12.969 1 84.62 35 PRO B N 1
ATOM 2075 C CA . PRO B 1 35 ? -18.203 -0.605 11.594 1 84.62 35 PRO B CA 1
ATOM 2076 C C . PRO B 1 35 ? -16.734 -0.217 11.523 1 84.62 35 PRO B C 1
ATOM 2078 O O . PRO B 1 35 ? -16.016 -0.648 10.609 1 84.62 35 PRO B O 1
ATOM 2081 N N . GLN B 1 36 ? -16.328 0.558 12.477 1 88.06 36 GLN B N 1
ATOM 2082 C CA . GLN B 1 36 ? -14.93 0.968 12.492 1 88.06 36 GLN B CA 1
ATOM 2083 C C . GLN B 1 36 ? -14.008 -0.226 12.734 1 88.06 36 GLN B C 1
ATOM 2085 O O . GLN B 1 36 ? -12.906 -0.287 12.188 1 88.06 36 GLN B O 1
ATOM 2090 N N . LYS B 1 37 ? -14.398 -1.108 13.516 1 91.44 37 LYS B N 1
ATOM 2091 C CA . LYS B 1 37 ? -13.617 -2.312 13.781 1 91.44 37 LYS B CA 1
ATOM 2092 C C . LYS B 1 37 ? -13.469 -3.158 12.516 1 91.44 37 LYS B C 1
ATOM 2094 O O . LYS B 1 37 ? -12.383 -3.652 12.219 1 91.44 37 LYS B O 1
ATOM 2099 N N . ARG B 1 38 ? -14.555 -3.33 11.82 1 93.5 38 ARG B N 1
ATOM 2100 C CA . ARG B 1 38 ? -14.492 -4.094 10.578 1 93.5 38 ARG B CA 1
ATOM 2101 C C . ARG B 1 38 ? -13.578 -3.422 9.562 1 93.5 38 ARG B C 1
ATOM 2103 O O . ARG B 1 38 ? -12.812 -4.094 8.875 1 93.5 38 ARG B O 1
ATOM 2110 N N . LYS B 1 39 ? -13.695 -2.184 9.539 1 93.5 39 LYS B N 1
ATOM 2111 C CA . LYS B 1 39 ? -12.812 -1.43 8.648 1 93.5 39 LYS B CA 1
ATOM 2112 C C . LYS B 1 39 ? -11.352 -1.627 9.031 1 93.5 39 LYS B C 1
ATOM 2114 O O . LYS B 1 39 ? -10.516 -1.927 8.172 1 93.5 39 LYS B O 1
ATOM 2119 N N . ARG B 1 40 ? -11.109 -1.487 10.305 1 95.75 40 ARG B N 1
ATOM 2120 C CA . ARG B 1 40 ? -9.742 -1.646 10.797 1 95.75 40 ARG B CA 1
ATOM 2121 C C . ARG B 1 40 ? -9.203 -3.033 10.461 1 95.75 40 ARG B C 1
ATOM 2123 O O . ARG B 1 40 ? -8.078 -3.164 9.977 1 95.75 40 ARG B O 1
ATOM 2130 N N . LEU B 1 41 ? -9.984 -4.02 10.664 1 97.19 41 LEU B N 1
ATOM 2131 C CA . LEU B 1 41 ? -9.539 -5.387 10.406 1 97.19 41 LEU B CA 1
ATOM 2132 C C . LEU B 1 41 ? -9.383 -5.637 8.914 1 97.19 41 LEU B C 1
ATOM 2134 O O . LEU B 1 41 ? -8.531 -6.422 8.492 1 97.19 41 LEU B O 1
ATOM 2138 N N . SER B 1 42 ? -10.203 -4.984 8.141 1 98.19 42 SER B N 1
ATOM 2139 C CA . SER B 1 42 ? -10.086 -5.152 6.699 1 98.19 42 SER B CA 1
ATOM 2140 C C . SER B 1 42 ? -8.75 -4.621 6.191 1 98.19 42 SER B C 1
ATOM 2142 O O . SER B 1 42 ? -8.125 -5.227 5.312 1 98.19 42 SER B O 1
ATOM 2144 N N . TRP B 1 43 ? -8.297 -3.562 6.75 1 97.56 43 TRP B N 1
ATOM 2145 C CA . TRP B 1 43 ? -7.055 -2.947 6.297 1 97.56 43 TRP B CA 1
ATOM 2146 C C . TRP B 1 43 ? -5.855 -3.541 7.027 1 97.56 43 TRP B C 1
ATOM 2148 O O . TRP B 1 43 ? -4.742 -3.566 6.492 1 97.56 43 TRP B O 1
ATOM 2158 N N . MET B 1 44 ? -6.098 -4.027 8.234 1 97.5 44 MET B N 1
ATOM 2159 C CA . MET B 1 44 ? -5.023 -4.551 9.07 1 97.5 44 MET B CA 1
ATOM 2160 C C . MET B 1 44 ? -5.402 -5.906 9.656 1 97.5 44 MET B C 1
ATOM 2162 O O . MET B 1 44 ? -5.473 -6.066 10.875 1 97.5 44 MET B O 1
ATOM 2166 N N . PRO B 1 45 ? -5.547 -6.914 8.805 1 97.44 45 PRO B N 1
ATOM 2167 C CA . PRO B 1 45 ? -5.977 -8.211 9.328 1 97.44 45 PRO B CA 1
ATOM 2168 C C . PRO B 1 45 ? -4.91 -8.883 10.195 1 97.44 45 PRO B C 1
ATOM 2170 O O . PRO B 1 45 ? -5.199 -9.859 10.883 1 97.44 45 PRO B O 1
ATOM 2173 N N . ARG B 1 46 ? -3.691 -8.359 10.141 1 94.5 46 ARG B N 1
ATOM 2174 C CA . ARG B 1 46 ? -2.637 -8.875 11.008 1 94.5 46 ARG B CA 1
ATOM 2175 C C . ARG B 1 46 ? -3.049 -8.797 12.477 1 94.5 46 ARG B C 1
ATOM 2177 O O . ARG B 1 46 ? -2.566 -9.57 13.305 1 94.5 46 ARG B O 1
ATOM 2184 N N . LEU B 1 47 ? -3.941 -7.965 12.805 1 95.56 47 LEU B N 1
ATOM 2185 C CA . LEU B 1 47 ? -4.426 -7.828 14.18 1 95.56 47 LEU B CA 1
ATOM 2186 C C . LEU B 1 47 ? -5.008 -9.148 14.68 1 95.56 47 LEU B C 1
ATOM 2188 O O . LEU B 1 47 ? -4.906 -9.461 15.867 1 95.56 47 LEU B O 1
ATOM 2192 N N . LEU B 1 48 ? -5.59 -9.906 13.797 1 95.44 48 LEU B N 1
ATOM 2193 C CA . LEU B 1 48 ? -6.137 -11.211 14.156 1 95.44 48 LEU B CA 1
ATOM 2194 C C . LEU B 1 48 ? -5.02 -12.195 14.477 1 95.44 48 LEU B C 1
ATOM 2196 O O . LEU B 1 48 ? -5.191 -13.086 15.312 1 95.44 48 LEU B O 1
ATOM 2200 N N . GLU B 1 49 ? -3.969 -12.062 13.758 1 92 49 GLU B N 1
ATOM 2201 C CA . GLU B 1 49 ? -2.811 -12.898 14.047 1 92 49 GLU B CA 1
ATOM 2202 C C . GLU B 1 49 ? -2.172 -12.523 15.383 1 92 49 GLU B C 1
ATOM 2204 O O . GLU B 1 49 ? -1.746 -13.398 16.141 1 92 49 GLU B O 1
ATOM 2209 N N . ASN B 1 50 ? -2.135 -11.281 15.688 1 91.88 50 ASN B N 1
ATOM 2210 C CA . ASN B 1 50 ? -1.504 -10.773 16.906 1 91.88 50 ASN B CA 1
ATOM 2211 C C . ASN B 1 50 ? -2.289 -11.164 18.141 1 91.88 50 ASN B C 1
ATOM 2213 O O . ASN B 1 50 ? -1.7 -11.539 19.172 1 91.88 50 ASN B O 1
ATOM 2217 N N . ASP B 1 51 ? -3.553 -11.008 18.047 1 94.62 51 ASP B N 1
ATOM 2218 C CA . ASP B 1 51 ? -4.426 -11.273 19.188 1 94.62 51 ASP B CA 1
ATOM 2219 C C . ASP B 1 51 ? -5.832 -11.664 18.719 1 94.62 51 ASP B C 1
ATOM 2221 O O . ASP B 1 51 ? -6.738 -10.828 18.719 1 94.62 51 ASP B O 1
ATOM 2225 N N . ARG B 1 52 ? -5.953 -12.883 18.469 1 93.69 52 ARG B N 1
ATOM 2226 C CA . ARG B 1 52 ? -7.227 -13.352 17.922 1 93.69 52 ARG B CA 1
ATOM 2227 C C . ARG B 1 52 ? -8.344 -13.195 18.953 1 93.69 52 ARG B C 1
ATOM 2229 O O . ARG B 1 52 ? -9.469 -12.812 18.594 1 93.69 52 ARG B O 1
ATOM 2236 N N . ALA B 1 53 ? -8.086 -13.547 20.172 1 93.25 53 ALA B N 1
ATOM 2237 C CA . ALA B 1 53 ? -9.094 -13.469 21.234 1 93.25 53 ALA B CA 1
ATOM 2238 C C . ALA B 1 53 ? -9.648 -12.047 21.359 1 93.25 53 ALA B C 1
ATOM 2240 O O . ALA B 1 53 ? -10.852 -11.867 21.578 1 93.25 53 ALA B O 1
ATOM 2241 N N . LYS B 1 54 ? -8.797 -11.164 21.141 1 93.75 54 LYS B N 1
ATOM 2242 C CA . LYS B 1 54 ? -9.188 -9.766 21.266 1 93.75 54 LYS B CA 1
ATOM 2243 C C . LYS B 1 54 ? -9.984 -9.297 20.062 1 93.75 54 LYS B C 1
ATOM 2245 O O . LYS B 1 54 ? -10.977 -8.578 20.188 1 93.75 54 LYS B O 1
ATOM 2250 N N . HIS B 1 55 ? -9.578 -9.695 18.906 1 95.56 55 HIS B N 1
ATOM 2251 C CA . HIS B 1 55 ? -10.062 -9.023 17.703 1 95.56 55 HIS B CA 1
ATOM 2252 C C . HIS B 1 55 ? -11.156 -9.844 17.031 1 95.56 55 HIS B C 1
ATOM 2254 O O . HIS B 1 55 ? -11.953 -9.305 16.266 1 95.56 55 HIS B O 1
ATOM 2260 N N . ASN B 1 56 ? -11.164 -11.086 17.297 1 95.62 56 ASN B N 1
ATOM 2261 C CA . ASN B 1 56 ? -12.188 -11.922 16.688 1 95.62 56 ASN B CA 1
ATOM 2262 C C . ASN B 1 56 ? -13.461 -11.961 17.531 1 95.62 56 ASN B C 1
ATOM 2264 O O . ASN B 1 56 ? -13.859 -13.023 18.016 1 95.62 56 ASN B O 1
ATOM 2268 N N . THR B 1 57 ? -14.109 -10.844 17.625 1 94.62 57 THR B N 1
ATOM 2269 C CA . THR B 1 57 ? -15.367 -10.758 18.359 1 94.62 57 THR B CA 1
ATOM 2270 C C . THR B 1 57 ? -16.453 -11.578 17.672 1 94.62 57 THR B C 1
ATOM 2272 O O . THR B 1 57 ? -16.266 -12.055 16.547 1 94.62 57 THR B O 1
ATOM 2275 N N . GLU B 1 58 ? -17.531 -11.703 18.328 1 94.62 58 GLU B N 1
ATOM 2276 C CA . GLU B 1 58 ? -18.656 -12.438 17.75 1 94.62 58 GLU B CA 1
ATOM 2277 C C . GLU B 1 58 ? -19.125 -11.789 16.453 1 94.62 58 GLU B C 1
ATOM 2279 O O . GLU B 1 58 ? -19.438 -12.484 15.484 1 94.62 58 GLU B O 1
ATOM 2284 N N . ASP B 1 59 ? -19.109 -10.484 16.5 1 95.19 59 ASP B N 1
ATOM 2285 C CA . ASP B 1 59 ? -19.516 -9.758 15.305 1 95.19 59 ASP B CA 1
ATOM 2286 C C . ASP B 1 59 ? -18.562 -10.047 14.148 1 95.19 59 ASP B C 1
ATOM 2288 O O . ASP B 1 59 ? -19.016 -10.312 13.023 1 95.19 59 ASP B O 1
ATOM 2292 N N . VAL B 1 60 ? -17.312 -10.039 14.43 1 96.38 60 VAL B N 1
ATOM 2293 C CA . VAL B 1 60 ? -16.312 -10.266 13.398 1 96.38 60 VAL B CA 1
ATOM 2294 C C . VAL B 1 60 ? -16.375 -11.711 12.914 1 96.38 60 VAL B C 1
ATOM 2296 O O . VAL B 1 60 ? -16.328 -11.969 11.711 1 96.38 60 VAL B O 1
ATOM 2299 N N . SER B 1 61 ? -16.5 -12.609 13.844 1 96.75 61 SER B N 1
ATOM 2300 C CA . SER B 1 61 ? -16.578 -14.023 13.492 1 96.75 61 SER B CA 1
ATOM 2301 C C . SER B 1 61 ? -17.797 -14.305 12.617 1 96.75 61 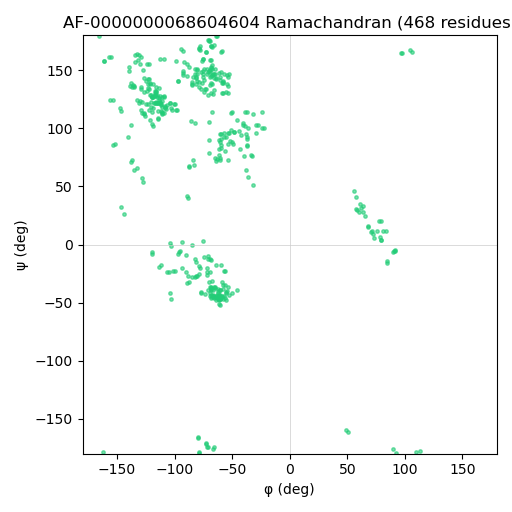SER B C 1
ATOM 2303 O O . SER B 1 61 ? -17.703 -15.031 11.625 1 96.75 61 SER B O 1
ATOM 2305 N N . THR B 1 62 ? -18.906 -13.758 12.984 1 97.31 62 THR B N 1
ATOM 2306 C CA . THR B 1 62 ? -20.125 -13.93 12.211 1 97.31 62 THR B CA 1
ATOM 2307 C C . THR B 1 62 ? -19.984 -13.305 10.828 1 97.31 62 THR B C 1
ATOM 2309 O O . THR B 1 62 ? -20.328 -13.93 9.82 1 97.31 62 THR B O 1
ATOM 2312 N N . TRP B 1 63 ? -19.422 -12.125 10.852 1 97.69 63 TRP B N 1
ATOM 2313 C CA . TRP B 1 63 ? -19.188 -11.414 9.602 1 97.69 63 TRP B CA 1
ATOM 2314 C C . TRP B 1 63 ? -18.328 -12.25 8.656 1 97.69 63 TRP B C 1
ATOM 2316 O O . TRP B 1 63 ? -18.672 -12.414 7.484 1 97.69 63 TRP B O 1
ATOM 2326 N N . GLN B 1 64 ? -17.328 -12.844 9.117 1 98.12 64 GLN B N 1
ATOM 2327 C CA . GLN B 1 64 ? -16.391 -13.602 8.289 1 98.12 64 GLN B CA 1
ATOM 2328 C C . GLN B 1 64 ? -17.016 -14.922 7.84 1 98.12 64 GLN B C 1
ATOM 2330 O O . GLN B 1 64 ? -16.812 -15.352 6.695 1 98.12 64 GLN B O 1
ATOM 2335 N N . ARG B 1 65 ? -17.656 -15.547 8.719 1 98.12 65 ARG B N 1
ATOM 2336 C CA . ARG B 1 65 ? -18.344 -16.781 8.344 1 98.12 65 ARG B CA 1
ATOM 2337 C C . ARG B 1 65 ? -19.328 -16.531 7.195 1 98.12 65 ARG B C 1
ATOM 2339 O O . ARG B 1 65 ? -19.359 -17.297 6.227 1 98.12 65 ARG B O 1
ATOM 2346 N N . GLU B 1 66 ? -20.094 -15.5 7.289 1 98.25 66 GLU B N 1
ATOM 2347 C CA . GLU B 1 66 ? -21.094 -15.172 6.266 1 98.25 66 GLU B CA 1
ATOM 2348 C C . GLU B 1 66 ? -20.422 -14.773 4.957 1 98.25 66 GLU B C 1
ATOM 2350 O O . GLU B 1 66 ? -20.844 -15.195 3.879 1 98.25 66 GLU B O 1
ATOM 2355 N N . ARG B 1 67 ? -19.469 -13.977 5.066 1 98.06 67 ARG B N 1
ATOM 2356 C CA . ARG B 1 67 ? -18.734 -13.508 3.891 1 98.06 67 ARG B CA 1
ATOM 2357 C C . ARG B 1 67 ? -18.109 -14.68 3.131 1 98.06 67 ARG B C 1
ATOM 2359 O O . ARG B 1 67 ? -18.25 -14.766 1.909 1 98.06 67 ARG B O 1
ATOM 2366 N N . GLN B 1 68 ? -17.516 -15.531 3.805 1 98.56 68 GLN B N 1
ATOM 2367 C CA . GLN B 1 68 ? -16.844 -16.672 3.189 1 98.56 68 GLN B CA 1
ATOM 2368 C C . GLN B 1 68 ? -17.859 -17.672 2.625 1 98.56 68 GLN B C 1
ATOM 2370 O O . GLN B 1 68 ? -17.656 -18.234 1.548 1 98.56 68 GLN B O 1
ATOM 2375 N N . ALA B 1 69 ? -18.891 -17.828 3.359 1 98.5 69 ALA B N 1
ATOM 2376 C CA . ALA B 1 69 ? -19.969 -18.688 2.846 1 98.5 69 ALA B CA 1
ATOM 2377 C C . ALA B 1 69 ? -20.531 -18.141 1.537 1 98.5 69 ALA B C 1
ATOM 2379 O O . ALA B 1 69 ? -20.766 -18.891 0.591 1 98.5 69 ALA B O 1
ATOM 2380 N N . TYR B 1 70 ? -20.734 -16.891 1.56 1 98.19 70 TYR B N 1
ATOM 2381 C CA . TYR B 1 70 ? -21.25 -16.281 0.345 1 98.19 70 TYR B CA 1
ATOM 2382 C C . TYR B 1 70 ? -20.297 -16.469 -0.821 1 98.19 70 TYR B C 1
ATOM 2384 O O . TYR B 1 70 ? -20.688 -16.938 -1.89 1 98.19 70 TYR B O 1
ATOM 2392 N N . LEU B 1 71 ? -19.047 -16.125 -0.644 1 98.38 71 LEU B N 1
ATOM 2393 C CA . LEU B 1 71 ? -18.047 -16.25 -1.696 1 98.38 71 LEU B CA 1
ATOM 2394 C C . LEU B 1 71 ? -17.984 -17.688 -2.223 1 98.38 71 LEU B C 1
ATOM 2396 O O . LEU B 1 71 ? -17.906 -17.891 -3.434 1 98.38 71 LEU B O 1
ATOM 2400 N N . SER B 1 72 ? -18.062 -18.594 -1.332 1 98.31 72 SER B N 1
ATOM 2401 C CA . SER B 1 72 ? -17.984 -20 -1.717 1 98.31 72 SER B CA 1
ATOM 2402 C C . SER B 1 72 ? -19.25 -20.453 -2.438 1 98.31 72 SER B C 1
ATOM 2404 O O . SER B 1 72 ? -19.234 -21.469 -3.145 1 98.31 72 SER B O 1
ATOM 2406 N N . SER B 1 73 ? -20.344 -19.781 -2.223 1 98.06 73 SER B N 1
ATOM 2407 C CA . SER B 1 73 ? -21.594 -20.156 -2.859 1 98.06 73 SER B CA 1
ATOM 2408 C C . SER B 1 73 ? -21.641 -19.672 -4.305 1 98.06 73 SER B C 1
ATOM 2410 O O . SER B 1 73 ? -22.281 -20.297 -5.152 1 98.06 73 SER B O 1
ATOM 2412 N N . VAL B 1 74 ? -20.906 -18.609 -4.641 1 97.81 74 VAL B N 1
ATOM 2413 C CA . VAL B 1 74 ? -21.062 -18.016 -5.957 1 97.81 74 VAL B CA 1
ATOM 2414 C C . VAL B 1 74 ? -19.797 -18.203 -6.785 1 97.81 74 VAL B C 1
ATOM 2416 O O . VAL B 1 74 ? -19.797 -18 -8 1 97.81 74 VAL B O 1
ATOM 2419 N N . GLU B 1 75 ? -18.75 -18.469 -6.148 1 98.5 75 GLU B N 1
ATOM 2420 C CA . GLU B 1 75 ? -17.469 -18.75 -6.781 1 98.5 75 GLU B CA 1
ATOM 2421 C C . GLU B 1 75 ? -16.859 -20.031 -6.242 1 98.5 75 GLU B C 1
ATOM 2423 O O . GLU B 1 75 ? -17.203 -20.484 -5.145 1 98.5 75 GLU B O 1
ATOM 2428 N N . THR B 1 76 ? -15.883 -20.625 -6.988 1 98.69 76 THR B N 1
ATOM 2429 C CA . THR B 1 76 ? -15.172 -21.812 -6.531 1 98.69 76 THR B CA 1
ATOM 2430 C C . THR B 1 76 ? -14.023 -21.438 -5.598 1 98.69 76 THR B C 1
ATOM 2432 O O . THR B 1 76 ? -12.859 -21.578 -5.957 1 98.69 76 THR B O 1
ATOM 2435 N N . VAL B 1 77 ? -14.375 -20.969 -4.453 1 98.81 77 VAL B N 1
ATOM 2436 C CA . VAL B 1 77 ? -13.406 -20.547 -3.445 1 98.81 77 VAL B CA 1
ATOM 2437 C C . VAL B 1 77 ? -13.484 -21.469 -2.236 1 98.81 77 VAL B C 1
ATOM 2439 O O . VAL B 1 77 ? -14.57 -21.812 -1.772 1 98.81 77 VAL B O 1
ATOM 2442 N N . ARG B 1 78 ? -12.344 -21.906 -1.73 1 98.75 78 ARG B N 1
ATOM 2443 C CA . ARG B 1 78 ? -12.25 -22.734 -0.54 1 98.75 78 ARG B CA 1
ATOM 2444 C C . ARG B 1 78 ? -11.391 -22.078 0.532 1 98.75 78 ARG B C 1
ATOM 2446 O O . ARG B 1 78 ? -10.305 -21.578 0.243 1 98.75 78 ARG B O 1
ATOM 2453 N N . PHE B 1 79 ? -11.898 -22.109 1.697 1 98.75 79 PHE B N 1
ATOM 2454 C CA . PHE B 1 79 ? -11.211 -21.484 2.82 1 98.75 79 PHE B CA 1
ATOM 2455 C C . PHE B 1 79 ? -10.82 -22.531 3.861 1 98.75 79 PHE B C 1
ATOM 2457 O O . PHE B 1 79 ? -11.641 -23.375 4.242 1 98.75 79 PHE B O 1
ATOM 2464 N N . GLY B 1 80 ? -9.531 -22.453 4.281 1 98.75 80 GLY B N 1
ATOM 2465 C CA . GLY B 1 80 ? -9.164 -23.156 5.5 1 98.75 80 GLY B CA 1
ATOM 2466 C C . GLY B 1 80 ? -9.719 -22.5 6.754 1 98.75 80 GLY B C 1
ATOM 2467 O O . GLY B 1 80 ? -10.445 -21.5 6.676 1 98.75 80 GLY B O 1
ATOM 2468 N N . ASP B 1 81 ? -9.305 -23.047 7.922 1 98 81 ASP B N 1
ATOM 2469 C CA . ASP B 1 81 ? -9.758 -22.516 9.203 1 98 81 ASP B CA 1
ATOM 2470 C C . ASP B 1 81 ? -9.094 -21.172 9.5 1 98 81 ASP B C 1
ATOM 2472 O O . ASP B 1 81 ? -7.898 -21 9.258 1 98 81 ASP B O 1
ATOM 2476 N N . GLY B 1 82 ? -9.922 -20.266 9.914 1 97.44 82 GLY B N 1
ATOM 2477 C CA . GLY B 1 82 ? -9.383 -19.031 10.438 1 97.44 82 GLY B CA 1
ATOM 2478 C C . GLY B 1 82 ? -8.953 -18.062 9.352 1 97.44 82 GLY B C 1
ATOM 2479 O O . GLY B 1 82 ? -8.125 -17.172 9.594 1 97.44 82 GLY B O 1
ATOM 2480 N N . CYS B 1 83 ? -9.461 -18.234 8.188 1 98.56 83 CYS B N 1
ATOM 2481 C CA . CYS B 1 83 ? -9.156 -17.297 7.102 1 98.56 83 CYS B CA 1
ATOM 2482 C C . CYS B 1 83 ? -9.922 -15.992 7.277 1 98.56 83 CYS B C 1
ATOM 2484 O O . CYS B 1 83 ? -10.875 -15.93 8.055 1 98.56 83 CYS B O 1
ATOM 2486 N N . PHE B 1 84 ? -9.406 -14.992 6.633 1 98.81 84 PHE B N 1
ATOM 2487 C CA . PHE B 1 84 ? -10.023 -13.672 6.672 1 98.81 84 PHE B CA 1
ATOM 2488 C C . PHE B 1 84 ? -10.023 -13.031 5.285 1 98.81 84 PHE B C 1
ATOM 2490 O O . PHE B 1 84 ? -9.031 -13.117 4.562 1 98.81 84 PHE B O 1
ATOM 2497 N N . VAL B 1 85 ? -11.148 -12.391 4.965 1 98.88 85 VAL B N 1
ATOM 2498 C CA . VAL B 1 85 ? -11.258 -11.625 3.73 1 98.88 85 VAL B CA 1
ATOM 2499 C C . VAL B 1 85 ? -11.82 -10.234 4.035 1 98.88 85 VAL B C 1
ATOM 2501 O O . VAL B 1 85 ? -12.953 -10.109 4.516 1 98.88 85 VAL B O 1
ATOM 2504 N N . GLY B 1 86 ? -11.055 -9.242 3.668 1 98.62 86 GLY B N 1
ATOM 2505 C CA . GLY B 1 86 ? -11.414 -7.871 3.992 1 98.62 86 GLY B CA 1
ATOM 2506 C C . GLY B 1 86 ? -12.477 -7.301 3.066 1 98.62 86 GLY B C 1
ATOM 2507 O O . GLY B 1 86 ? -12.734 -7.855 1.997 1 98.62 86 GLY B O 1
ATOM 2508 N N . ASP B 1 87 ? -12.984 -6.133 3.514 1 97.19 87 ASP B N 1
ATOM 2509 C CA . ASP B 1 87 ? -13.984 -5.414 2.73 1 97.19 87 ASP B CA 1
ATOM 2510 C C . ASP B 1 87 ? -13.406 -4.941 1.398 1 97.19 87 ASP B C 1
ATOM 2512 O O . ASP B 1 87 ? -12.25 -4.535 1.33 1 97.19 87 ASP B O 1
ATOM 2516 N N . GLY B 1 88 ? -14.25 -5 0.403 1 97.19 88 GLY B N 1
ATOM 2517 C CA . GLY B 1 88 ? -13.859 -4.477 -0.897 1 97.19 88 GLY B CA 1
ATOM 2518 C C . GLY B 1 88 ? -13.086 -5.477 -1.735 1 97.19 88 GLY B C 1
ATOM 2519 O O . GLY B 1 88 ? -12.898 -5.273 -2.938 1 97.19 88 GLY B O 1
ATOM 2520 N N . THR B 1 89 ? -12.633 -6.539 -1.105 1 98.62 89 THR B N 1
ATOM 2521 C CA . THR B 1 89 ? -11.898 -7.562 -1.837 1 98.62 89 THR B CA 1
ATOM 2522 C C . THR B 1 89 ? -12.844 -8.406 -2.689 1 98.62 89 THR B C 1
ATOM 2524 O O . THR B 1 89 ? -13.898 -8.828 -2.217 1 98.62 89 THR B O 1
ATOM 2527 N N . GLU B 1 90 ? -12.453 -8.57 -3.949 1 98.5 90 GLU B N 1
ATOM 2528 C CA . GLU B 1 90 ? -13.219 -9.359 -4.91 1 98.5 90 GLU B CA 1
ATOM 2529 C C . GLU B 1 90 ? -12.445 -10.586 -5.371 1 98.5 90 GLU B C 1
ATOM 2531 O O . GLU B 1 90 ? -11.305 -10.477 -5.82 1 98.5 90 GLU B O 1
ATOM 2536 N N . ILE B 1 91 ? -13.125 -11.758 -5.27 1 98.75 91 ILE B N 1
ATOM 2537 C CA . ILE B 1 91 ? -12.547 -13.016 -5.715 1 98.75 91 ILE B CA 1
ATOM 2538 C C . ILE B 1 91 ? -13.422 -13.641 -6.801 1 98.75 91 ILE B C 1
ATOM 2540 O O . ILE B 1 91 ? -14.609 -13.898 -6.574 1 98.75 91 ILE B O 1
ATOM 2544 N N . PHE B 1 92 ? -12.852 -13.781 -7.922 1 98.75 92 PHE B N 1
ATOM 2545 C CA . PHE B 1 92 ? -13.508 -14.43 -9.047 1 98.75 92 PHE B CA 1
ATOM 2546 C C . PHE B 1 92 ? -12.859 -15.773 -9.359 1 98.75 92 PHE B C 1
ATOM 2548 O O . PHE B 1 92 ? -11.672 -15.828 -9.703 1 98.75 92 PHE B O 1
ATOM 2555 N N . ALA B 1 93 ? -13.57 -16.812 -9.172 1 98.56 93 ALA B N 1
ATOM 2556 C CA . ALA B 1 93 ? -13.102 -18.188 -9.281 1 98.56 93 ALA B CA 1
ATOM 2557 C C . ALA B 1 93 ? -14.133 -19.062 -10 1 98.56 93 ALA B C 1
ATOM 2559 O O . ALA B 1 93 ? -14.758 -19.938 -9.383 1 98.56 93 ALA B O 1
ATOM 2560 N N . GLU B 1 94 ? -14.234 -18.828 -11.25 1 96.81 94 GLU B N 1
ATOM 2561 C CA . GLU B 1 94 ? -15.141 -19.656 -12.031 1 96.81 94 GLU B CA 1
ATOM 2562 C C . GLU B 1 94 ? -14.766 -21.125 -11.938 1 96.81 94 GLU B C 1
ATOM 2564 O O . GLU B 1 94 ? -13.664 -21.469 -11.508 1 96.81 94 GLU B O 1
ATOM 2569 N N . ARG B 1 95 ? -15.727 -21.969 -12.398 1 95.5 95 ARG B N 1
ATOM 2570 C CA . ARG B 1 95 ? -15.438 -23.406 -12.406 1 95.5 95 ARG B CA 1
ATOM 2571 C C . ARG B 1 95 ? -14.156 -23.703 -13.18 1 95.5 95 ARG B C 1
ATOM 2573 O O . ARG B 1 95 ? -13.969 -23.203 -14.297 1 95.5 95 ARG B O 1
ATOM 2580 N N . GLY B 1 96 ? -13.328 -24.469 -12.562 1 96.5 96 GLY B N 1
ATOM 2581 C CA . GLY B 1 96 ? -12.062 -24.797 -13.188 1 96.5 96 GLY B CA 1
ATOM 2582 C C . GLY B 1 96 ? -10.953 -23.828 -12.859 1 96.5 96 GLY B C 1
ATOM 2583 O O . GLY B 1 96 ? -9.805 -24.016 -13.266 1 96.5 96 GLY B O 1
ATOM 2584 N N . ARG B 1 97 ? -11.242 -22.75 -12.172 1 97.88 97 ARG B N 1
ATOM 2585 C CA . ARG B 1 97 ? -10.273 -21.734 -11.789 1 97.88 97 ARG B CA 1
ATOM 2586 C C . ARG B 1 97 ? -10.344 -21.438 -10.297 1 97.88 97 ARG B C 1
ATOM 2588 O O . ARG B 1 97 ? -10.445 -20.281 -9.891 1 97.88 97 ARG B O 1
ATOM 2595 N N . ALA B 1 98 ? -10.172 -22.406 -9.539 1 98.75 98 ALA B N 1
ATOM 2596 C CA . ALA B 1 98 ? -10.422 -22.344 -8.102 1 98.75 98 ALA B CA 1
ATOM 2597 C C . ALA B 1 98 ? -9.414 -21.422 -7.414 1 98.75 98 ALA B C 1
ATOM 2599 O O . ALA B 1 98 ? -8.266 -21.297 -7.859 1 98.75 98 ALA B O 1
ATOM 2600 N N . VAL B 1 99 ? -9.883 -20.766 -6.414 1 98.94 99 VAL B N 1
ATOM 2601 C CA . VAL B 1 99 ? -9.031 -20.031 -5.477 1 98.94 99 VAL B CA 1
ATOM 2602 C C . VAL B 1 99 ? -9.094 -20.688 -4.102 1 98.94 99 VAL B C 1
ATOM 2604 O O . VAL B 1 99 ? -10.18 -20.953 -3.578 1 98.94 99 VAL B O 1
ATOM 2607 N N . THR B 1 100 ? -7.965 -21.031 -3.527 1 98.94 100 THR B N 1
ATOM 2608 C CA . THR B 1 100 ? -7.906 -21.656 -2.217 1 98.94 100 THR B CA 1
ATOM 2609 C C . THR B 1 100 ? -7.07 -20.828 -1.248 1 98.94 100 THR B C 1
ATOM 2611 O O . THR B 1 100 ? -6.039 -20.266 -1.632 1 98.94 100 THR B O 1
ATOM 2614 N N . LEU B 1 101 ? -7.504 -20.688 -0.058 1 98.88 101 LEU B N 1
ATOM 2615 C CA . LEU B 1 101 ? -6.754 -20.109 1.053 1 98.88 101 LEU B CA 1
ATOM 2616 C C . LEU B 1 101 ? -6.527 -21.156 2.15 1 98.88 101 LEU B C 1
ATOM 2618 O O . LEU B 1 101 ? -7.484 -21.719 2.686 1 98.88 101 LEU B O 1
ATOM 2622 N N . GLY B 1 102 ? -5.27 -21.375 2.461 1 98.88 102 GLY B N 1
ATOM 2623 C CA . GLY B 1 102 ? -4.945 -22.281 3.551 1 98.88 102 GLY B CA 1
ATOM 2624 C C . GLY B 1 102 ? -5.289 -21.719 4.918 1 98.88 102 GLY B C 1
ATOM 2625 O O . GLY B 1 102 ? -5.645 -20.547 5.039 1 98.88 102 GLY B O 1
ATOM 2626 N N . ASP B 1 103 ? -5.078 -22.578 5.934 1 98.81 103 ASP B N 1
ATOM 2627 C CA . ASP B 1 103 ? -5.453 -22.219 7.301 1 98.81 103 ASP B CA 1
ATOM 2628 C C . ASP B 1 103 ? -4.758 -20.938 7.746 1 98.81 103 ASP B C 1
ATOM 2630 O O . ASP B 1 103 ? -3.551 -20.781 7.555 1 98.81 103 ASP B O 1
ATOM 2634 N N . GLY B 1 104 ? -5.555 -20.031 8.273 1 98.12 104 GLY B N 1
ATOM 2635 C CA . GLY B 1 104 ? -5.012 -18.844 8.914 1 98.12 104 GLY B CA 1
ATOM 2636 C C . GLY B 1 104 ? -4.59 -17.766 7.934 1 98.12 104 GLY B C 1
ATOM 2637 O O . GLY B 1 104 ? -4.047 -16.734 8.328 1 98.12 104 GLY B O 1
ATOM 2638 N N . SER B 1 105 ? -4.844 -18 6.656 1 98.75 105 SER B N 1
ATOM 2639 C CA . SER B 1 105 ? -4.441 -17 5.664 1 98.75 105 SER B CA 1
ATOM 2640 C C . SER B 1 105 ? -5.453 -15.859 5.582 1 98.75 105 SER B C 1
ATOM 2642 O O . SER B 1 105 ? -6.633 -16.047 5.887 1 98.75 105 SER B O 1
ATOM 2644 N N . ARG B 1 106 ? -4.945 -14.719 5.246 1 98.81 106 ARG B N 1
ATOM 2645 C CA . ARG B 1 106 ? -5.754 -13.508 5.27 1 98.81 106 ARG B CA 1
ATOM 2646 C C . ARG B 1 106 ? -5.527 -12.672 4.012 1 98.81 106 ARG B C 1
ATOM 2648 O O . ARG B 1 106 ? -4.395 -12.523 3.555 1 98.81 106 ARG B O 1
ATOM 2655 N N . VAL B 1 107 ? -6.559 -12.18 3.463 1 98.94 107 VAL B N 1
ATOM 2656 C CA . VAL B 1 107 ? -6.547 -11.219 2.363 1 98.94 107 VAL B CA 1
ATOM 2657 C C . VAL B 1 107 ? -7.199 -9.914 2.809 1 98.94 107 VAL B C 1
ATOM 2659 O O . VAL B 1 107 ? -8.367 -9.906 3.201 1 98.94 107 VAL B O 1
ATOM 2662 N N . ALA B 1 108 ? -6.449 -8.852 2.711 1 98.88 108 ALA B N 1
ATOM 2663 C CA . ALA B 1 108 ? -6.895 -7.559 3.223 1 98.88 108 ALA B CA 1
ATOM 2664 C C . ALA B 1 108 ? -7.852 -6.883 2.246 1 98.88 108 ALA B C 1
ATOM 2666 O O . ALA B 1 108 ? -8.414 -7.539 1.365 1 98.88 108 ALA B O 1
ATOM 2667 N N . ALA B 1 109 ? -8.07 -5.625 2.5 1 98.62 109 ALA B N 1
ATOM 2668 C CA . ALA B 1 109 ? -9.117 -4.867 1.816 1 98.62 109 ALA B CA 1
ATOM 2669 C C . ALA B 1 109 ? -8.742 -4.613 0.358 1 98.62 109 ALA B C 1
ATOM 2671 O O . ALA B 1 109 ? -7.57 -4.41 0.034 1 98.62 109 ALA B O 1
ATOM 2672 N N . ASN B 1 110 ? -9.766 -4.551 -0.478 1 98.38 110 ASN B N 1
ATOM 2673 C CA . ASN B 1 110 ? -9.727 -3.998 -1.828 1 98.38 110 ASN B CA 1
ATOM 2674 C C . ASN B 1 110 ? -8.742 -4.766 -2.715 1 98.38 110 ASN B C 1
ATOM 2676 O O . ASN B 1 110 ? -8.039 -4.168 -3.523 1 98.38 110 ASN B O 1
ATOM 2680 N N . CYS B 1 111 ? -8.656 -6.035 -2.482 1 98.88 111 CYS B N 1
ATOM 2681 C CA . CYS B 1 111 ? -7.883 -6.887 -3.379 1 98.88 111 CYS B CA 1
ATOM 2682 C C . CYS B 1 111 ? -8.758 -7.418 -4.508 1 98.88 111 CYS B C 1
ATOM 2684 O O . CYS B 1 111 ? -9.984 -7.426 -4.402 1 98.88 111 CYS B O 1
ATOM 2686 N N . PHE B 1 112 ? -8.094 -7.746 -5.578 1 98.94 112 PHE B N 1
ATOM 2687 C CA . PHE B 1 112 ? -8.664 -8.469 -6.703 1 98.94 112 PHE B CA 1
ATOM 2688 C C . PHE B 1 112 ? -7.922 -9.781 -6.934 1 98.94 112 PHE B C 1
ATOM 2690 O O . PHE B 1 112 ? -6.707 -9.789 -7.141 1 98.94 112 PHE B O 1
ATOM 2697 N N . ILE B 1 113 ? -8.664 -10.914 -6.895 1 98.94 113 ILE B N 1
ATOM 2698 C CA . ILE B 1 113 ? -8.078 -12.219 -7.172 1 98.94 113 ILE B CA 1
ATOM 2699 C C . ILE B 1 113 ? -8.93 -12.945 -8.211 1 98.94 113 ILE B C 1
ATOM 2701 O O . ILE B 1 113 ? -10.109 -13.219 -7.98 1 98.94 113 ILE B O 1
ATOM 2705 N N . HIS B 1 114 ? -8.312 -13.164 -9.312 1 98.88 114 HIS B N 1
ATOM 2706 C CA . HIS B 1 114 ? -8.922 -13.992 -10.352 1 98.88 114 HIS B CA 1
ATOM 2707 C C . HIS B 1 114 ? -8.18 -15.32 -10.5 1 98.88 114 HIS B C 1
ATOM 2709 O O . HIS B 1 114 ? -7 -15.344 -10.852 1 98.88 114 HIS B O 1
ATOM 2715 N N . GLY B 1 115 ? -8.883 -16.359 -10.258 1 98.56 115 GLY B N 1
ATOM 2716 C CA . GLY B 1 115 ? -8.266 -17.688 -10.219 1 98.56 115 GLY B CA 1
ATOM 2717 C C . GLY B 1 115 ? -7.793 -18.156 -11.586 1 98.56 115 GLY B C 1
ATOM 2718 O O . GLY B 1 115 ? -8.086 -17.531 -12.602 1 98.56 115 GLY B O 1
ATOM 2719 N N . PRO B 1 116 ? -7.012 -19.344 -11.562 1 98.81 116 PRO B N 1
ATOM 2720 C CA . PRO B 1 116 ? -6.68 -20.188 -10.406 1 98.81 116 PRO B CA 1
ATOM 2721 C C . PRO B 1 116 ? -5.625 -19.562 -9.508 1 98.81 116 PRO B C 1
ATOM 2723 O O . PRO B 1 116 ? -4.727 -18.859 -9.992 1 98.81 116 PRO B O 1
ATOM 2726 N N . CYS B 1 117 ? -5.695 -19.672 -8.273 1 98.94 117 CYS B N 1
ATOM 2727 C CA . CYS B 1 117 ? -4.746 -19.141 -7.301 1 98.94 117 CYS B CA 1
ATOM 2728 C C . CYS B 1 117 ? -4.762 -19.969 -6.016 1 98.94 117 CYS B C 1
ATOM 2730 O O . CYS B 1 117 ? -5.816 -20.141 -5.406 1 98.94 117 CYS B O 1
ATOM 2732 N N . ASP B 1 118 ? -3.633 -20.469 -5.617 1 98.94 118 ASP B N 1
ATOM 2733 C CA . ASP B 1 118 ? -3.477 -21.203 -4.363 1 98.94 118 ASP B CA 1
ATOM 2734 C C . ASP B 1 118 ? -2.65 -20.406 -3.359 1 98.94 118 ASP B C 1
ATOM 2736 O O . ASP B 1 118 ? -1.454 -20.188 -3.564 1 98.94 118 ASP B O 1
ATOM 2740 N N . ILE B 1 119 ? -3.283 -20 -2.311 1 98.94 119 ILE B N 1
ATOM 2741 C CA . ILE B 1 119 ? -2.619 -19.266 -1.234 1 98.94 119 ILE B CA 1
ATOM 2742 C C . ILE B 1 119 ? -2.404 -20.203 -0.042 1 98.94 119 ILE B C 1
ATOM 2744 O O . ILE B 1 119 ? -3.363 -20.75 0.501 1 98.94 119 ILE B O 1
ATOM 2748 N N . GLY B 1 120 ? -1.176 -20.375 0.365 1 98.94 120 GLY B N 1
ATOM 2749 C CA . GLY B 1 120 ? -0.821 -21.297 1.432 1 98.94 120 GLY B CA 1
ATOM 2750 C C . GLY B 1 120 ? -1.359 -20.875 2.787 1 98.94 120 GLY B C 1
ATOM 2751 O O . GLY B 1 120 ? -2.096 -19.891 2.893 1 98.94 120 GLY B O 1
ATOM 2752 N N . SER B 1 121 ? -0.959 -21.672 3.809 1 98.88 121 SER B N 1
ATOM 2753 C CA . SER B 1 121 ? -1.4 -21.422 5.176 1 98.88 121 SER B CA 1
ATOM 2754 C C . SER B 1 121 ? -0.575 -20.312 5.832 1 98.88 121 SER B C 1
ATOM 2756 O O . SER B 1 121 ? 0.613 -20.172 5.539 1 98.88 121 SER B O 1
ATOM 2758 N N . ARG B 1 122 ? -1.254 -19.531 6.723 1 98.5 122 ARG B N 1
ATOM 2759 C CA . ARG B 1 122 ? -0.612 -18.469 7.496 1 98.5 122 ARG B CA 1
ATOM 2760 C C . ARG B 1 122 ? 0.051 -17.453 6.578 1 98.5 122 ARG B C 1
ATOM 2762 O O . ARG B 1 122 ? 1.126 -16.938 6.891 1 98.5 122 ARG B O 1
ATOM 2769 N N . THR B 1 123 ? -0.531 -17.312 5.418 1 98.75 123 THR B N 1
ATOM 2770 C CA . THR B 1 123 ? -0.074 -16.359 4.422 1 98.75 123 THR B CA 1
ATOM 2771 C C . THR B 1 123 ? -0.896 -15.07 4.492 1 98.75 123 THR B C 1
ATOM 2773 O O . THR B 1 123 ? -2.105 -15.117 4.719 1 98.75 123 THR B O 1
ATOM 2776 N N . SER B 1 124 ? -0.214 -13.945 4.328 1 98.75 124 SER B N 1
ATOM 2777 C CA . SER B 1 124 ? -0.897 -12.664 4.355 1 98.75 124 SER B CA 1
ATOM 2778 C C . SER B 1 124 ? -0.785 -11.945 3.014 1 98.75 124 SER B C 1
ATOM 2780 O O . SER B 1 124 ? 0.309 -11.828 2.457 1 98.75 124 SER B O 1
ATOM 2782 N N . VAL B 1 125 ? -1.896 -11.508 2.471 1 98.94 125 VAL B N 1
ATOM 2783 C CA . VAL B 1 125 ? -2.006 -10.641 1.303 1 98.94 125 VAL B CA 1
ATOM 2784 C C . VAL B 1 125 ? -2.598 -9.289 1.714 1 98.94 125 VAL B C 1
ATOM 2786 O O . VAL B 1 125 ? -3.791 -9.195 2.004 1 98.94 125 VAL B O 1
ATOM 2789 N N . ASN B 1 126 ? -1.777 -8.281 1.721 1 98.81 126 ASN B N 1
ATOM 2790 C CA . ASN B 1 126 ? -2.223 -6.988 2.223 1 98.81 126 ASN B CA 1
ATOM 2791 C C . ASN B 1 126 ? -3.059 -6.242 1.186 1 98.81 126 ASN B C 1
ATOM 2793 O O . ASN B 1 126 ? -3.412 -6.805 0.148 1 98.81 126 ASN B O 1
ATOM 2797 N N . ALA B 1 127 ? -3.486 -5.066 1.559 1 98.75 127 ALA B N 1
ATOM 2798 C CA . ALA B 1 127 ? -4.574 -4.383 0.864 1 98.75 127 ALA B CA 1
ATOM 2799 C C . ALA B 1 127 ? -4.164 -4 -0.555 1 98.75 127 ALA B C 1
ATOM 2801 O O . ALA B 1 127 ? -3.014 -3.627 -0.796 1 98.75 127 ALA B O 1
ATOM 2802 N N . GLY B 1 128 ? -5.141 -4.035 -1.44 1 98.69 128 GLY B N 1
ATOM 2803 C CA . GLY B 1 128 ? -5.008 -3.445 -2.764 1 98.69 128 GLY B CA 1
ATOM 2804 C C . GLY B 1 128 ? -4.273 -4.34 -3.742 1 98.69 128 GLY B C 1
ATOM 2805 O O . GLY B 1 128 ? -3.871 -3.895 -4.82 1 98.69 128 GLY B O 1
ATOM 2806 N N . CYS B 1 129 ? -4.043 -5.594 -3.418 1 98.88 129 CYS B N 1
ATOM 2807 C CA . CYS B 1 129 ? -3.303 -6.492 -4.297 1 98.88 129 CYS B CA 1
ATOM 2808 C C . CYS B 1 129 ? -4.16 -6.93 -5.477 1 98.88 129 CYS B C 1
ATOM 2810 O O . CYS B 1 129 ? -5.387 -6.977 -5.375 1 98.88 129 CYS B O 1
ATOM 2812 N N . HIS B 1 130 ? -3.5 -7.168 -6.578 1 98.94 130 HIS B N 1
ATOM 2813 C CA . HIS B 1 130 ? -4.109 -7.613 -7.824 1 98.94 130 HIS B CA 1
ATOM 2814 C C . HIS B 1 130 ? -3.457 -8.891 -8.336 1 98.94 130 HIS B C 1
ATOM 2816 O O . HIS B 1 130 ? -2.332 -8.859 -8.836 1 98.94 130 HIS B O 1
ATOM 2822 N N . ILE B 1 131 ? -4.195 -10.047 -8.297 1 98.94 131 ILE B N 1
ATOM 2823 C CA . ILE B 1 131 ? -3.635 -11.336 -8.672 1 98.94 131 ILE B CA 1
ATOM 2824 C C . ILE B 1 131 ? -4.457 -11.945 -9.805 1 98.94 131 ILE B C 1
ATOM 2826 O O . ILE B 1 131 ? -5.648 -12.227 -9.633 1 98.94 131 ILE B O 1
ATOM 2830 N N . GLU B 1 132 ? -3.781 -12.094 -10.953 1 98.81 132 GLU B N 1
ATOM 2831 C CA . GLU B 1 132 ? -4.367 -12.75 -12.117 1 98.81 132 GLU B CA 1
ATOM 2832 C C . GLU B 1 132 ? -3.732 -14.117 -12.359 1 98.81 132 GLU B C 1
ATOM 2834 O O . GLU B 1 132 ? -2.58 -14.203 -12.789 1 98.81 132 GLU B O 1
ATOM 2839 N N . GLY B 1 133 ? -4.566 -15.164 -12.281 1 98.75 133 GLY B N 1
ATOM 2840 C CA . GLY B 1 133 ? -4.051 -16.531 -12.344 1 98.75 133 GLY B CA 1
ATOM 2841 C C . GLY B 1 133 ? -3.791 -17 -13.766 1 98.75 133 GLY B C 1
ATOM 2842 O O . GLY B 1 133 ? -3.088 -17.984 -13.977 1 98.75 133 GLY B O 1
ATOM 2843 N N . GLY B 1 134 ? -4.355 -16.25 -14.758 1 98.25 134 GLY B N 1
ATOM 2844 C CA . GLY B 1 134 ? -4.281 -16.875 -16.078 1 98.25 134 GLY B CA 1
ATOM 2845 C C . GLY B 1 134 ? -4.777 -18.297 -16.078 1 98.25 134 GLY B C 1
ATOM 2846 O O . GLY B 1 134 ? -5.609 -18.688 -15.25 1 98.25 134 GLY B O 1
ATOM 2847 N N . SER B 1 135 ? -4.355 -19.016 -17.141 1 98.12 135 SER B N 1
ATOM 2848 C CA . SER B 1 135 ? -4.789 -20.406 -17.188 1 98.12 135 SER B CA 1
ATOM 2849 C C . SER B 1 135 ? -3.916 -21.297 -16.297 1 98.12 135 SER B C 1
ATOM 2851 O O . SER B 1 135 ? -4.375 -22.312 -15.789 1 98.12 135 SER B O 1
ATOM 2853 N N . ALA B 1 136 ? -2.672 -20.875 -16.094 1 98.62 136 ALA B N 1
ATOM 2854 C CA . ALA B 1 136 ? -1.713 -21.734 -15.391 1 98.62 136 ALA B CA 1
ATOM 2855 C C . ALA B 1 136 ? -1.767 -21.5 -13.883 1 98.62 136 ALA B C 1
ATOM 2857 O O . ALA B 1 136 ? -1.466 -22.406 -13.102 1 98.62 136 ALA B O 1
ATOM 2858 N N . GLY B 1 137 ? -2.041 -20.25 -13.445 1 98.88 137 GLY B N 1
ATOM 2859 C CA . GLY B 1 137 ? -2.307 -20.031 -12.031 1 98.88 137 GLY B CA 1
ATOM 2860 C C . GLY B 1 137 ? -1.161 -19.344 -11.312 1 98.88 137 GLY B C 1
ATOM 2861 O O . GLY B 1 137 ? -0.088 -19.141 -11.891 1 98.88 137 GLY B O 1
ATOM 2862 N N . VAL B 1 138 ? -1.473 -18.859 -10.102 1 98.94 138 VAL B N 1
ATOM 2863 C CA . VAL B 1 138 ? -0.508 -18.328 -9.148 1 98.94 138 VAL B CA 1
ATOM 2864 C C . VAL B 1 138 ? -0.494 -19.188 -7.887 1 98.94 138 VAL B C 1
ATOM 2866 O O . VAL B 1 138 ? -1.551 -19.547 -7.355 1 98.94 138 VAL B O 1
ATOM 2869 N N . LYS B 1 139 ? 0.686 -19.578 -7.414 1 99 139 LYS B N 1
ATOM 2870 C CA . LYS B 1 139 ? 0.862 -20.312 -6.168 1 99 139 LYS B CA 1
ATOM 2871 C C . LYS B 1 139 ? 1.715 -19.531 -5.18 1 99 139 LYS B C 1
ATOM 2873 O O . LYS B 1 139 ? 2.803 -19.062 -5.523 1 99 139 LYS B O 1
ATOM 2878 N N . ILE B 1 140 ? 1.209 -19.344 -3.996 1 98.94 140 ILE B N 1
ATOM 2879 C CA . ILE B 1 140 ? 1.915 -18.656 -2.92 1 98.94 140 ILE B CA 1
ATOM 2880 C C . ILE B 1 140 ? 2.09 -19.594 -1.733 1 98.94 140 ILE B C 1
ATOM 2882 O O . ILE B 1 140 ? 1.11 -20.141 -1.211 1 98.94 140 ILE B O 1
ATOM 2886 N N . GLY B 1 141 ? 3.287 -19.766 -1.251 1 98.94 141 GLY B N 1
ATOM 2887 C CA . GLY B 1 141 ? 3.617 -20.75 -0.243 1 98.94 141 GLY B CA 1
ATOM 2888 C C . GLY B 1 141 ? 3.227 -20.344 1.161 1 98.94 141 GLY B C 1
ATOM 2889 O O . GLY B 1 141 ? 2.891 -19.172 1.395 1 98.94 141 GLY B O 1
ATOM 2890 N N . ASP B 1 142 ? 3.344 -21.344 2.094 1 98.94 142 ASP B N 1
ATOM 2891 C CA . ASP B 1 142 ? 3.002 -21.125 3.494 1 98.94 142 ASP B CA 1
ATOM 2892 C C . ASP B 1 142 ? 3.877 -20.031 4.109 1 98.94 142 ASP B C 1
ATOM 2894 O O . ASP B 1 142 ? 5.051 -19.891 3.758 1 98.94 142 ASP B O 1
ATOM 2898 N N . ASP B 1 143 ? 3.229 -19.234 4.961 1 98.81 143 ASP B N 1
ATOM 2899 C CA . ASP B 1 143 ? 3.939 -18.297 5.828 1 98.81 143 ASP B CA 1
ATOM 2900 C C . ASP B 1 143 ? 4.48 -17.109 5.031 1 98.81 143 ASP B C 1
ATOM 2902 O O . ASP B 1 143 ? 5.246 -16.297 5.559 1 98.81 143 ASP B O 1
ATOM 2906 N N . THR B 1 144 ? 4.148 -17.016 3.74 1 98.88 144 THR B N 1
ATOM 2907 C CA . THR B 1 144 ? 4.605 -15.914 2.902 1 98.88 144 THR B CA 1
ATOM 2908 C C . THR B 1 144 ? 3.816 -14.641 3.201 1 98.88 144 THR B C 1
ATOM 2910 O O . THR B 1 144 ? 2.609 -14.695 3.443 1 98.88 144 THR B O 1
ATOM 2913 N N . ARG B 1 145 ? 4.539 -13.508 3.234 1 98.81 145 ARG B N 1
ATOM 2914 C CA . ARG B 1 145 ? 3.955 -12.195 3.471 1 98.81 145 ARG B CA 1
ATOM 2915 C C . ARG B 1 145 ? 4.012 -11.336 2.213 1 98.81 145 ARG B C 1
ATOM 2917 O O . ARG B 1 145 ? 5.09 -11.094 1.665 1 98.81 145 ARG B O 1
ATOM 2924 N N . ILE B 1 146 ? 2.857 -10.883 1.807 1 98.88 146 ILE B N 1
ATOM 2925 C CA . ILE B 1 146 ? 2.742 -10.016 0.636 1 98.88 146 ILE B CA 1
ATOM 2926 C C . ILE B 1 146 ? 2.311 -8.617 1.067 1 98.88 146 ILE B C 1
ATOM 2928 O O . ILE B 1 146 ? 1.246 -8.445 1.668 1 98.88 146 ILE B O 1
ATOM 2932 N N . GLY B 1 147 ? 3.164 -7.609 0.757 1 98.75 147 GLY B N 1
ATOM 2933 C CA . GLY B 1 147 ? 2.857 -6.227 1.093 1 98.75 147 GLY B CA 1
ATOM 2934 C C . GLY B 1 147 ? 1.715 -5.652 0.277 1 98.75 147 GLY B C 1
ATOM 2935 O O . GLY B 1 147 ? 1.175 -6.324 -0.604 1 98.75 147 GLY B O 1
ATOM 2936 N N . PRO B 1 148 ? 1.313 -4.422 0.608 1 98.81 148 PRO B N 1
ATOM 2937 C CA . PRO B 1 148 ? 0.182 -3.811 -0.095 1 98.81 148 PRO B CA 1
ATOM 2938 C C . PRO B 1 148 ? 0.494 -3.5 -1.558 1 98.81 148 PRO B C 1
ATOM 2940 O O . PRO B 1 148 ? 1.652 -3.26 -1.908 1 98.81 148 PRO B O 1
ATOM 2943 N N . ASN B 1 149 ? -0.551 -3.525 -2.4 1 98.75 149 ASN B N 1
ATOM 2944 C CA . ASN B 1 149 ? -0.521 -3.146 -3.809 1 98.75 149 ASN B CA 1
ATOM 2945 C C . ASN B 1 149 ? 0.43 -4.035 -4.609 1 98.75 149 ASN B C 1
ATOM 2947 O O . ASN B 1 149 ? 1.104 -3.561 -5.523 1 98.75 149 ASN B O 1
ATOM 2951 N N . PHE B 1 150 ? 0.556 -5.27 -4.188 1 98.88 150 PHE B N 1
ATOM 2952 C CA . PHE B 1 150 ? 1.22 -6.312 -4.961 1 98.88 150 PHE B CA 1
ATOM 2953 C C . PHE B 1 150 ? 0.399 -6.68 -6.191 1 98.88 150 PHE B C 1
ATOM 2955 O O . PHE B 1 150 ? -0.833 -6.688 -6.145 1 98.88 150 PHE B O 1
ATOM 2962 N N . SER B 1 151 ? 1.19 -6.996 -7.305 1 98.88 151 SER B N 1
ATOM 2963 C CA . SER B 1 151 ? 0.493 -7.465 -8.5 1 98.88 151 SER B CA 1
ATOM 2964 C C . SER B 1 151 ? 1.203 -8.664 -9.117 1 98.88 151 SER B C 1
ATOM 2966 O O . SER B 1 151 ? 2.432 -8.68 -9.219 1 98.88 151 SER B O 1
ATOM 2968 N N . ALA B 1 152 ? 0.461 -9.625 -9.516 1 98.94 152 ALA B N 1
ATOM 2969 C CA . ALA B 1 152 ? 0.927 -10.812 -10.227 1 98.94 152 ALA B CA 1
ATOM 2970 C C . ALA B 1 152 ? 0.047 -11.102 -11.438 1 98.94 152 ALA B C 1
ATOM 2972 O O . ALA B 1 152 ? -1.177 -11.203 -11.312 1 98.94 152 ALA B O 1
ATOM 2973 N N . PHE B 1 153 ? 0.674 -11.18 -12.555 1 98.88 153 PHE B N 1
ATOM 2974 C CA . PHE B 1 153 ? -0.026 -11.523 -13.789 1 98.88 153 PHE B CA 1
ATOM 2975 C C . PHE B 1 153 ? 0.538 -12.797 -14.398 1 98.88 153 PHE B C 1
ATOM 2977 O O . PHE B 1 153 ? 1.573 -12.773 -15.07 1 98.88 153 PHE B O 1
ATOM 2984 N N . ALA B 1 154 ? -0.192 -13.852 -14.219 1 98.88 154 ALA B N 1
ATOM 2985 C CA . ALA B 1 154 ? 0.256 -15.156 -14.695 1 98.88 154 ALA B CA 1
ATOM 2986 C C . ALA B 1 154 ? -0.201 -15.406 -16.125 1 98.88 154 ALA B C 1
ATOM 2988 O O . ALA B 1 154 ? -0.673 -16.5 -16.453 1 98.88 154 ALA B O 1
ATOM 2989 N N . PHE B 1 155 ? -0.118 -14.406 -16.969 1 98.5 155 PHE B N 1
ATOM 2990 C CA . PHE B 1 155 ? -0.352 -14.492 -18.406 1 98.5 155 PHE B CA 1
ATOM 2991 C C . PHE B 1 155 ? 0.363 -13.359 -19.125 1 98.5 155 PHE B C 1
ATOM 2993 O O . PHE B 1 155 ? 0.845 -12.414 -18.5 1 98.5 155 PHE B O 1
ATOM 3000 N N . ASN B 1 156 ? 0.537 -13.555 -20.422 1 98.25 156 ASN B N 1
ATOM 3001 C CA . ASN B 1 156 ? 1.082 -12.523 -21.297 1 98.25 156 ASN B CA 1
ATOM 3002 C C . ASN B 1 156 ? 0.354 -12.484 -22.625 1 98.25 156 ASN B C 1
ATOM 3004 O O . ASN B 1 156 ? -0.208 -13.484 -23.062 1 98.25 156 ASN B O 1
ATOM 3008 N N . HIS B 1 157 ? 0.35 -11.328 -23.25 1 98.38 157 HIS B N 1
ATOM 3009 C CA . HIS B 1 157 ? -0.211 -11.211 -24.594 1 98.38 157 HIS B CA 1
ATOM 3010 C C . HIS B 1 157 ? 0.815 -11.594 -25.656 1 98.38 157 HIS B C 1
ATOM 3012 O O . HIS B 1 157 ? 1.995 -11.258 -25.531 1 98.38 157 HIS B O 1
ATOM 3018 N N . VAL B 1 158 ? 0.326 -12.32 -26.594 1 98.06 158 VAL B N 1
ATOM 3019 C CA . VAL B 1 158 ? 1.144 -12.609 -27.766 1 98.06 158 VAL B CA 1
ATOM 3020 C C . VAL B 1 158 ? 1.182 -11.398 -28.688 1 98.06 158 VAL B C 1
ATOM 3022 O O . VAL B 1 158 ? 0.159 -10.742 -28.906 1 98.06 158 VAL B O 1
ATOM 3025 N N . PHE B 1 159 ? 2.371 -11 -29.188 1 97.81 159 PHE B N 1
ATOM 3026 C CA . PHE B 1 159 ? 2.416 -9.797 -30.016 1 97.81 159 PHE B CA 1
ATOM 3027 C C . PHE B 1 159 ? 3.434 -9.945 -31.141 1 97.81 159 PHE B C 1
ATOM 3029 O O . PHE B 1 159 ? 3.939 -8.953 -31.656 1 97.81 159 PHE B O 1
ATOM 3036 N N . GLU B 1 160 ? 3.691 -11.172 -31.531 1 97.19 160 GLU B N 1
ATOM 3037 C CA . GLU B 1 160 ? 4.789 -11.406 -32.469 1 97.19 160 GLU B CA 1
ATOM 3038 C C . GLU B 1 160 ? 4.336 -11.203 -33.906 1 97.19 160 GLU B C 1
ATOM 3040 O O . GLU B 1 160 ? 5.16 -10.938 -34.781 1 97.19 160 GLU B O 1
ATOM 3045 N N . ASP B 1 161 ? 3.113 -11.406 -34.188 1 97.81 161 ASP B N 1
ATOM 3046 C CA . ASP B 1 161 ? 2.604 -11.258 -35.531 1 97.81 161 ASP B CA 1
ATOM 3047 C C . ASP B 1 161 ? 2.307 -9.789 -35.844 1 97.81 161 ASP B C 1
ATOM 3049 O O . ASP B 1 161 ? 1.271 -9.266 -35.438 1 97.81 161 ASP B O 1
ATOM 3053 N N . ALA B 1 162 ? 3.092 -9.109 -36.594 1 97.5 162 ALA B N 1
ATOM 3054 C CA . ALA B 1 162 ? 2.979 -7.684 -36.875 1 97.5 162 ALA B CA 1
ATOM 3055 C C . ALA B 1 162 ? 1.777 -7.41 -37.781 1 97.5 162 ALA B C 1
ATOM 3057 O O . ALA B 1 162 ? 1.374 -6.258 -37.969 1 97.5 162 ALA B O 1
ATOM 3058 N N . THR B 1 163 ? 1.268 -8.484 -38.312 1 97.62 163 THR B N 1
ATOM 3059 C CA . THR B 1 163 ? 0.179 -8.281 -39.281 1 97.62 163 THR B CA 1
ATOM 3060 C C . THR B 1 163 ? -1.169 -8.273 -38.562 1 97.62 163 THR B C 1
ATOM 3062 O O . THR B 1 163 ? -2.205 -8.023 -39.188 1 97.62 163 THR B O 1
ATOM 3065 N N . LYS B 1 164 ? -1.174 -8.609 -37.344 1 98 164 LYS B N 1
ATOM 3066 C CA . LYS B 1 164 ? -2.408 -8.641 -36.562 1 98 164 LYS B CA 1
ATOM 3067 C C . LYS B 1 164 ? -2.32 -7.719 -35.344 1 98 164 LYS B C 1
ATOM 3069 O O . LYS B 1 164 ? -1.266 -7.605 -34.719 1 98 164 LYS B O 1
ATOM 3074 N N . PRO B 1 165 ? -3.42 -7.008 -35.062 1 98.06 165 PRO B N 1
ATOM 3075 C CA . PRO B 1 165 ? -3.428 -6.289 -33.781 1 98.06 165 PRO B CA 1
ATOM 3076 C C . PRO B 1 165 ? -3.121 -7.195 -32.594 1 98.06 165 PRO B C 1
ATOM 3078 O O . PRO B 1 165 ? -3.514 -8.367 -32.562 1 98.06 165 PRO B O 1
ATOM 3081 N N . ILE B 1 166 ? -2.41 -6.723 -31.547 1 98.5 166 ILE B N 1
ATOM 3082 C CA . ILE B 1 166 ? -2.031 -7.48 -30.359 1 98.5 166 ILE B CA 1
ATOM 3083 C C . ILE B 1 166 ? -3.27 -8.133 -29.75 1 98.5 166 ILE B C 1
ATOM 3085 O O . ILE B 1 166 ? -3.236 -9.305 -29.375 1 98.5 166 ILE B O 1
ATOM 3089 N N . ARG B 1 167 ? -4.328 -7.387 -29.688 1 97.75 167 ARG B N 1
ATOM 3090 C CA . ARG B 1 167 ? -5.551 -7.848 -29.047 1 97.75 167 ARG B CA 1
ATOM 3091 C C . ARG B 1 167 ? -6.086 -9.109 -29.719 1 97.75 167 ARG B C 1
ATOM 3093 O O . ARG B 1 167 ? -6.891 -9.836 -29.141 1 97.75 167 ARG B O 1
ATOM 3100 N N . GLU B 1 168 ? -5.668 -9.438 -30.922 1 98.19 168 GLU B N 1
ATOM 3101 C CA . GLU B 1 168 ? -6.188 -10.562 -31.688 1 98.19 168 GLU B CA 1
ATOM 3102 C C . GLU B 1 168 ? -5.219 -11.742 -31.672 1 98.19 168 GLU B C 1
ATOM 3104 O O . GLU B 1 168 ? -5.516 -12.805 -32.219 1 98.19 168 GLU B O 1
ATOM 3109 N N . GLN B 1 169 ? -4.16 -11.617 -31.078 1 98.25 169 GLN B N 1
ATOM 3110 C CA . GLN B 1 169 ? -3.102 -12.609 -31.219 1 98.25 169 GLN B CA 1
ATOM 3111 C C . GLN B 1 169 ? -3.133 -13.617 -30.078 1 98.25 169 GLN B C 1
ATOM 3113 O O . GLN B 1 169 ? -2.377 -14.594 -30.078 1 98.25 169 GLN B O 1
ATOM 3118 N N . GLY B 1 170 ? -3.967 -13.391 -29.031 1 98.12 170 GLY B N 1
ATOM 3119 C CA . GLY B 1 170 ? -4.133 -14.375 -27.969 1 98.12 170 GLY B CA 1
ATOM 3120 C C . GLY B 1 170 ? -3.186 -14.148 -26.812 1 98.12 170 GLY B C 1
ATOM 3121 O O . GLY B 1 170 ? -2.545 -13.102 -26.703 1 98.12 170 GLY B O 1
ATOM 3122 N N . VAL B 1 171 ? -3.281 -15.039 -25.797 1 98.25 171 VAL B N 1
ATOM 3123 C CA . VAL B 1 171 ? -2.48 -14.961 -24.578 1 98.25 171 VAL B CA 1
ATOM 3124 C C . VAL B 1 171 ? -1.773 -16.297 -24.328 1 98.25 171 VAL B C 1
ATOM 3126 O O . VAL B 1 171 ? -2.197 -17.328 -24.844 1 98.25 171 VAL B O 1
ATOM 3129 N N . THR B 1 172 ? -0.625 -16.172 -23.688 1 98.38 172 THR B N 1
ATOM 3130 C CA . THR B 1 172 ? 0.05 -17.328 -23.109 1 98.38 172 THR B CA 1
ATOM 3131 C C . THR B 1 172 ? -0.019 -17.281 -21.578 1 98.38 172 THR B C 1
ATOM 3133 O O . THR B 1 172 ? -0.34 -16.234 -21 1 98.38 172 THR B O 1
ATOM 3136 N N . SER B 1 173 ? 0.159 -18.359 -20.906 1 98.75 173 SER B N 1
ATOM 3137 C CA . SER B 1 173 ? 0.178 -18.484 -19.453 1 98.75 173 SER B CA 1
ATOM 3138 C C . SER B 1 173 ? 1.144 -19.562 -19 1 98.75 173 SER B C 1
ATOM 3140 O O . SER B 1 173 ? 0.95 -20.75 -19.312 1 98.75 173 SER B O 1
ATOM 3142 N N . GLU B 1 174 ? 2.221 -19.141 -18.281 1 98.81 174 GLU B N 1
ATOM 3143 C CA . GLU B 1 174 ? 3.205 -20.078 -17.766 1 98.81 174 GLU B CA 1
ATOM 3144 C C . GLU B 1 174 ? 3.031 -20.281 -16.25 1 98.81 174 GLU B C 1
ATOM 3146 O O . GLU B 1 174 ? 3.461 -21.297 -15.703 1 98.81 174 GLU B O 1
ATOM 3151 N N . GLY B 1 175 ? 2.416 -19.281 -15.57 1 98.94 175 GLY B N 1
ATOM 3152 C CA . GLY B 1 175 ? 2.172 -19.344 -14.141 1 98.94 175 GLY B CA 1
ATOM 3153 C C . GLY B 1 175 ? 3.217 -18.609 -13.32 1 98.94 175 GLY B C 1
ATOM 3154 O O . GLY B 1 175 ? 4.254 -18.203 -13.852 1 98.94 175 GLY B O 1
ATOM 3155 N N . ILE B 1 176 ? 2.904 -18.359 -12.039 1 98.94 176 ILE B N 1
ATOM 3156 C CA . ILE B 1 176 ? 3.801 -17.734 -11.07 1 98.94 176 ILE B CA 1
ATOM 3157 C C . ILE B 1 176 ? 3.854 -18.594 -9.805 1 98.94 176 ILE B C 1
ATOM 3159 O O . ILE B 1 176 ? 2.82 -19.062 -9.32 1 98.94 176 ILE B O 1
ATOM 3163 N N . VAL B 1 177 ? 5.055 -18.828 -9.312 1 99 177 VAL B N 1
ATOM 3164 C CA . VAL B 1 177 ? 5.227 -19.547 -8.047 1 99 177 VAL B CA 1
ATOM 3165 C C . VAL B 1 177 ? 6.031 -18.688 -7.074 1 99 177 VAL B C 1
ATOM 3167 O O . VAL B 1 177 ? 7.148 -18.266 -7.379 1 99 177 VAL B O 1
ATOM 3170 N N . ILE B 1 178 ? 5.449 -18.406 -5.973 1 99 178 ILE B N 1
ATOM 3171 C CA . ILE B 1 178 ? 6.129 -17.766 -4.848 1 99 178 ILE B CA 1
ATOM 3172 C C . ILE B 1 178 ? 6.305 -18.766 -3.715 1 99 178 ILE B C 1
ATOM 3174 O O . ILE B 1 178 ? 5.332 -19.375 -3.252 1 99 178 ILE B O 1
ATOM 3178 N N . GLY B 1 179 ? 7.449 -18.938 -3.238 1 98.94 179 GLY B N 1
ATOM 3179 C CA . GLY B 1 179 ? 7.797 -19.984 -2.293 1 98.94 179 GLY B CA 1
ATOM 3180 C C . GLY B 1 179 ? 7.242 -19.734 -0.901 1 98.94 179 GLY B C 1
ATOM 3181 O O . GLY B 1 179 ? 6.402 -18.859 -0.708 1 98.94 179 GLY B O 1
ATOM 3182 N N . VAL B 1 180 ? 7.73 -20.625 0.071 1 98.81 180 VAL B N 1
ATOM 3183 C CA . VAL B 1 180 ? 7.348 -20.562 1.479 1 98.81 180 VAL B CA 1
ATOM 3184 C C . VAL B 1 180 ? 8.18 -19.484 2.191 1 98.81 180 VAL B C 1
ATOM 3186 O O . VAL B 1 180 ? 9.344 -19.266 1.845 1 98.81 180 VAL B O 1
ATOM 3189 N N . ASP B 1 181 ? 7.535 -18.797 3.117 1 98.69 181 ASP B N 1
ATOM 3190 C CA . ASP B 1 181 ? 8.219 -17.875 4.016 1 98.69 181 ASP B CA 1
ATOM 3191 C C . ASP B 1 181 ? 8.969 -16.812 3.229 1 98.69 181 ASP B C 1
ATOM 3193 O O . ASP B 1 181 ? 10.148 -16.547 3.484 1 98.69 181 ASP B O 1
ATOM 3197 N N . CYS B 1 182 ? 8.375 -16.312 2.186 1 98.88 182 CYS B N 1
ATOM 3198 C CA . CYS B 1 182 ? 8.875 -15.148 1.462 1 98.88 182 CYS B CA 1
ATOM 3199 C C . CYS B 1 182 ? 8.266 -13.859 2.01 1 98.88 182 CYS B C 1
ATOM 3201 O O . CYS B 1 182 ? 7.25 -13.898 2.705 1 98.88 182 CYS B O 1
ATOM 3203 N N . TRP B 1 183 ? 8.938 -12.82 1.777 1 98.88 183 TRP B N 1
ATOM 3204 C CA . TRP B 1 183 ? 8.391 -11.484 2.008 1 98.88 183 TRP B CA 1
ATOM 3205 C C . TRP B 1 183 ? 8.523 -10.625 0.757 1 98.88 183 TRP B C 1
ATOM 3207 O O . TRP B 1 183 ? 9.633 -10.328 0.307 1 98.88 183 TRP B O 1
ATOM 3217 N N . LEU B 1 184 ? 7.43 -10.281 0.154 1 98.94 184 LEU B N 1
ATOM 3218 C CA . LEU B 1 184 ? 7.371 -9.328 -0.947 1 98.94 184 LEU B CA 1
ATOM 3219 C C . LEU B 1 184 ? 6.871 -7.973 -0.465 1 98.94 184 LEU B C 1
ATOM 3221 O O . LEU B 1 184 ? 5.719 -7.844 -0.046 1 98.94 184 LEU B O 1
ATOM 3225 N N . GLY B 1 185 ? 7.734 -6.965 -0.556 1 98.75 185 GLY B N 1
ATOM 3226 C CA . GLY B 1 185 ? 7.398 -5.629 -0.091 1 98.75 185 GLY B CA 1
ATOM 3227 C C . GLY B 1 185 ? 6.246 -5.004 -0.853 1 98.75 185 GLY B C 1
ATOM 3228 O O . GLY B 1 185 ? 5.633 -5.652 -1.704 1 98.75 185 GLY B O 1
ATOM 3229 N N . ALA B 1 186 ? 5.941 -3.771 -0.407 1 98.75 186 ALA B N 1
ATOM 3230 C CA . ALA B 1 186 ? 4.832 -3.051 -1.029 1 98.75 186 ALA B CA 1
ATOM 3231 C C . ALA B 1 186 ? 5.137 -2.736 -2.49 1 98.75 186 ALA B C 1
ATOM 3233 O O . ALA B 1 186 ? 6.297 -2.57 -2.869 1 98.75 186 ALA B O 1
ATOM 3234 N N . ASN B 1 187 ? 4.051 -2.652 -3.32 1 98.81 187 ASN B N 1
ATOM 3235 C CA . ASN B 1 187 ? 4.094 -2.188 -4.703 1 98.81 187 ASN B CA 1
ATOM 3236 C C . ASN B 1 187 ? 5 -3.062 -5.562 1 98.81 187 ASN B C 1
ATOM 3238 O O . ASN B 1 187 ? 5.609 -2.58 -6.516 1 98.81 187 ASN B O 1
ATOM 3242 N N . VAL B 1 188 ? 5.16 -4.332 -5.219 1 98.94 188 VAL B N 1
ATOM 3243 C CA . VAL B 1 188 ? 5.941 -5.277 -6.008 1 98.94 188 VAL B CA 1
ATOM 3244 C C . VAL B 1 188 ? 5.082 -5.848 -7.133 1 98.94 188 VAL B C 1
ATOM 3246 O O . VAL B 1 188 ? 3.883 -6.082 -6.949 1 98.94 188 VAL B O 1
ATOM 3249 N N . SER B 1 189 ? 5.727 -6.078 -8.273 1 98.94 189 SER B N 1
ATOM 3250 C CA . SER B 1 189 ? 5.074 -6.734 -9.406 1 98.94 189 SER B CA 1
ATOM 3251 C C . SER B 1 189 ? 5.859 -7.957 -9.867 1 98.94 189 SER B C 1
ATOM 3253 O O . SER B 1 189 ? 7.09 -7.93 -9.906 1 98.94 189 SER B O 1
ATOM 3255 N N . VAL B 1 190 ? 5.105 -9.031 -10.234 1 98.94 190 VAL B N 1
ATOM 3256 C CA . VAL B 1 190 ? 5.723 -10.266 -10.711 1 98.94 190 VAL B CA 1
ATOM 3257 C C . VAL B 1 190 ? 5.117 -10.656 -12.055 1 98.94 190 VAL B C 1
ATOM 3259 O O . VAL B 1 190 ? 3.893 -10.695 -12.203 1 98.94 190 VAL B O 1
ATOM 3262 N N . THR B 1 191 ? 5.969 -10.953 -13.008 1 98.88 191 THR B N 1
ATOM 3263 C CA . THR B 1 191 ? 5.488 -11.273 -14.352 1 98.88 191 THR B CA 1
ATOM 3264 C C . THR B 1 191 ? 5.297 -12.773 -14.516 1 98.88 191 THR B C 1
ATOM 3266 O O . THR B 1 191 ? 5.801 -13.562 -13.711 1 98.88 191 THR B O 1
ATOM 3269 N N . ASP B 1 192 ? 4.621 -13.141 -15.578 1 98.88 192 ASP B N 1
ATOM 3270 C CA . ASP B 1 192 ? 4.32 -14.531 -15.898 1 98.88 192 ASP B CA 1
ATOM 3271 C C . ASP B 1 192 ? 5.602 -15.352 -16.031 1 98.88 192 ASP B C 1
ATOM 3273 O O . ASP B 1 192 ? 6.605 -14.867 -16.547 1 98.88 192 ASP B O 1
ATOM 3277 N N . GLY B 1 193 ? 5.531 -16.594 -15.508 1 98.88 193 GLY B N 1
ATOM 3278 C CA . GLY B 1 193 ? 6.625 -17.547 -15.688 1 98.88 193 GLY B CA 1
ATOM 3279 C C . GLY B 1 193 ? 7.648 -17.484 -14.57 1 98.88 193 GLY B C 1
ATOM 3280 O O . GLY B 1 193 ? 8.562 -18.312 -14.516 1 98.88 193 GLY B O 1
ATOM 3281 N N . VAL B 1 194 ? 7.547 -16.578 -13.617 1 98.94 194 VAL B N 1
ATOM 3282 C CA . VAL B 1 194 ? 8.555 -16.344 -12.586 1 98.94 194 VAL B CA 1
ATOM 3283 C C . VAL B 1 194 ? 8.344 -17.312 -11.43 1 98.94 194 VAL B C 1
ATOM 3285 O O . VAL B 1 194 ? 7.211 -17.547 -11 1 98.94 194 VAL B O 1
ATOM 3288 N N . THR B 1 195 ? 9.422 -17.844 -10.914 1 98.94 195 THR B N 1
ATOM 3289 C CA . THR B 1 195 ? 9.477 -18.562 -9.641 1 98.94 195 THR B CA 1
ATOM 3290 C C . THR B 1 195 ? 10.32 -17.797 -8.633 1 98.94 195 THR B C 1
ATOM 3292 O O . THR B 1 195 ? 11.477 -17.469 -8.898 1 98.94 195 THR B O 1
ATOM 3295 N N . ILE B 1 196 ? 9.75 -17.469 -7.547 1 98.94 196 ILE B N 1
ATOM 3296 C CA . ILE B 1 196 ? 10.477 -16.906 -6.414 1 98.94 196 ILE B CA 1
ATOM 3297 C C . ILE B 1 196 ? 10.742 -18 -5.375 1 98.94 196 ILE B C 1
ATOM 3299 O O . ILE B 1 196 ? 9.805 -18.578 -4.82 1 98.94 196 ILE B O 1
ATOM 3303 N N . GLY B 1 197 ? 11.984 -18.219 -5.098 1 98.88 197 GLY B N 1
ATOM 3304 C CA . GLY B 1 197 ? 12.375 -19.328 -4.234 1 98.88 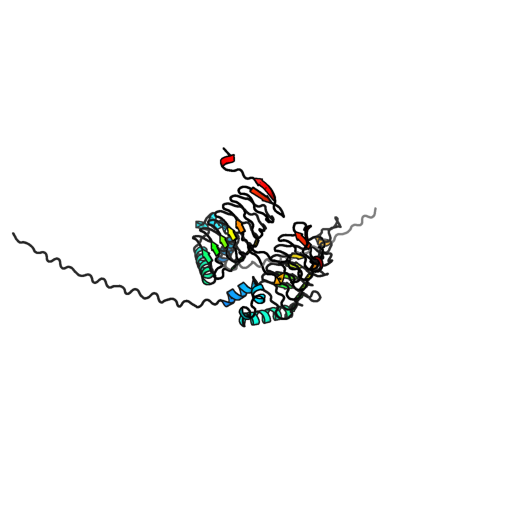197 GLY B CA 1
ATOM 3305 C C . GLY B 1 197 ? 12.039 -19.078 -2.773 1 98.88 197 GLY B C 1
ATOM 3306 O O . GLY B 1 197 ? 11.805 -17.953 -2.363 1 98.88 197 GLY B O 1
ATOM 3307 N N . ASP B 1 198 ? 12.109 -20.234 -1.974 1 98.69 198 ASP B N 1
ATOM 3308 C CA . ASP B 1 198 ? 11.758 -20.188 -0.557 1 98.69 198 ASP B CA 1
ATOM 3309 C C . ASP B 1 198 ? 12.617 -19.172 0.19 1 98.69 198 ASP B C 1
ATOM 3311 O O . ASP B 1 198 ? 13.797 -19 -0.108 1 98.69 198 ASP B O 1
ATOM 3315 N N . HIS B 1 199 ? 11.969 -18.406 1.132 1 98.5 199 HIS B N 1
ATOM 3316 C CA . HIS B 1 199 ? 12.633 -17.531 2.092 1 98.5 199 HIS B CA 1
ATOM 3317 C C . HIS B 1 199 ? 13.188 -16.281 1.409 1 98.5 199 HIS B C 1
ATOM 3319 O O . HIS B 1 199 ? 13.977 -15.547 2.002 1 98.5 199 HIS B O 1
ATOM 3325 N N . ALA B 1 200 ? 12.875 -16.031 0.151 1 98.75 200 ALA B N 1
ATOM 3326 C CA . ALA B 1 200 ? 13.344 -14.852 -0.567 1 98.75 200 ALA B CA 1
ATOM 3327 C C . ALA B 1 200 ? 12.641 -13.586 -0.068 1 98.75 200 ALA B C 1
ATOM 3329 O O . ALA B 1 200 ? 11.508 -13.656 0.424 1 98.75 200 ALA B O 1
ATOM 3330 N N . VAL B 1 201 ? 13.352 -12.516 -0.179 1 98.81 201 VAL B N 1
ATOM 3331 C CA . VAL B 1 201 ? 12.812 -11.195 0.137 1 98.81 201 VAL B CA 1
ATOM 3332 C C . VAL B 1 201 ? 12.898 -10.297 -1.095 1 98.81 201 VAL B C 1
ATOM 3334 O O . VAL B 1 201 ? 13.945 -10.211 -1.74 1 98.81 201 VAL B O 1
ATOM 3337 N N . VAL B 1 202 ? 11.789 -9.68 -1.463 1 98.94 202 VAL B N 1
ATOM 3338 C CA . VAL B 1 202 ? 11.727 -8.742 -2.582 1 98.94 202 VAL B CA 1
ATOM 3339 C C . VAL B 1 202 ? 11.445 -7.336 -2.064 1 98.94 202 VAL B C 1
ATOM 3341 O O . VAL B 1 202 ? 10.414 -7.094 -1.434 1 98.94 202 VAL B O 1
ATOM 3344 N N . GLY B 1 203 ? 12.289 -6.406 -2.363 1 98.75 203 GLY B N 1
ATOM 3345 C CA . GLY B 1 203 ? 12.172 -5.047 -1.864 1 98.75 203 GLY B CA 1
ATOM 3346 C C . GLY B 1 203 ? 10.992 -4.293 -2.451 1 98.75 203 GLY B C 1
ATOM 3347 O O . GLY B 1 203 ? 10.5 -4.645 -3.525 1 98.75 203 GLY B O 1
ATOM 3348 N N . ILE B 1 204 ? 10.617 -3.275 -1.708 1 98.56 204 ILE B N 1
ATOM 3349 C CA . ILE B 1 204 ? 9.492 -2.416 -2.055 1 98.5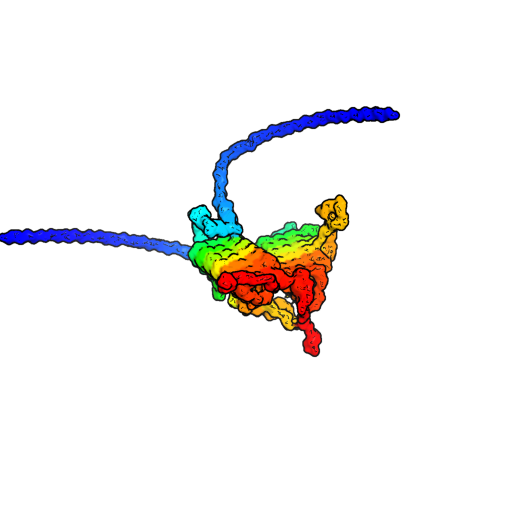6 204 ILE B CA 1
ATOM 3350 C C . ILE B 1 204 ? 9.664 -1.879 -3.473 1 98.56 204 ILE B C 1
ATOM 3352 O O . ILE B 1 204 ? 10.773 -1.499 -3.865 1 98.56 204 ILE B O 1
ATOM 3356 N N . GLY B 1 205 ? 8.523 -1.891 -4.293 1 98.62 205 GLY B N 1
ATOM 3357 C CA . GLY B 1 205 ? 8.5 -1.253 -5.598 1 98.62 205 GLY B CA 1
ATOM 3358 C C . GLY B 1 205 ? 9.242 -2.045 -6.66 1 98.62 205 GLY B C 1
ATOM 3359 O O . GLY B 1 205 ? 9.469 -1.547 -7.766 1 98.62 205 GLY B O 1
ATOM 3360 N N . SER B 1 206 ? 9.602 -3.252 -6.418 1 98.88 206 SER B N 1
ATOM 3361 C CA . SER B 1 206 ? 10.398 -4.035 -7.355 1 98.88 206 SER B CA 1
ATOM 3362 C C . SER B 1 206 ? 9.523 -4.652 -8.445 1 98.88 206 SER B C 1
ATOM 3364 O O . SER B 1 206 ? 8.328 -4.898 -8.227 1 98.88 206 SER B O 1
ATOM 3366 N N . VAL B 1 207 ? 10.133 -4.836 -9.594 1 98.88 207 VAL B N 1
ATOM 3367 C CA . VAL B 1 207 ? 9.531 -5.602 -10.68 1 98.88 207 VAL B CA 1
ATOM 3368 C C . VAL B 1 207 ? 10.352 -6.863 -10.938 1 98.88 207 VAL B C 1
ATOM 3370 O O . VAL B 1 207 ? 11.492 -6.785 -11.391 1 98.88 207 VAL B O 1
ATOM 3373 N N . VAL B 1 208 ? 9.734 -8.031 -10.68 1 98.94 208 VAL B N 1
ATOM 3374 C CA . VAL B 1 208 ? 10.43 -9.305 -10.797 1 98.94 208 VAL B CA 1
ATOM 3375 C C . VAL B 1 208 ? 10.102 -9.945 -12.148 1 98.94 208 VAL B C 1
ATOM 3377 O O . VAL B 1 208 ? 8.969 -10.367 -12.383 1 98.94 208 VAL B O 1
ATOM 3380 N N . THR B 1 209 ? 11.133 -10.07 -12.961 1 98.81 209 THR B N 1
ATOM 3381 C CA . THR B 1 209 ? 10.914 -10.547 -14.32 1 98.81 209 THR B CA 1
ATOM 3382 C C . THR B 1 209 ? 11.68 -11.844 -14.57 1 98.81 209 THR B C 1
ATOM 3384 O O . THR B 1 209 ? 11.562 -12.453 -15.633 1 98.81 209 THR B O 1
ATOM 3387 N N . LYS B 1 210 ? 12.508 -12.195 -13.617 1 98.75 210 LYS B N 1
ATOM 3388 C CA . LYS B 1 210 ? 13.258 -13.445 -13.68 1 98.75 210 LYS B CA 1
ATOM 3389 C C . LYS B 1 210 ? 13.18 -14.203 -12.352 1 98.75 210 LYS B C 1
ATOM 3391 O O . LYS B 1 210 ? 12.852 -13.609 -11.32 1 98.75 210 LYS B O 1
ATOM 3396 N N . ASP B 1 211 ? 13.539 -15.438 -12.453 1 98.94 211 ASP B N 1
ATOM 3397 C CA . ASP B 1 211 ? 13.477 -16.281 -11.258 1 98.94 211 ASP B CA 1
ATOM 3398 C C . ASP B 1 211 ? 14.398 -15.734 -10.164 1 98.94 211 ASP B C 1
ATOM 3400 O O . ASP B 1 211 ? 15.445 -15.148 -10.461 1 98.94 211 ASP B O 1
ATOM 3404 N N . VAL B 1 212 ? 13.984 -15.938 -8.93 1 98.88 212 VAL B N 1
ATOM 3405 C CA . VAL B 1 212 ? 14.742 -15.547 -7.742 1 98.88 212 VAL B CA 1
ATOM 3406 C C . VAL B 1 212 ? 15.148 -16.797 -6.953 1 98.88 212 VAL B C 1
ATOM 3408 O O . VAL B 1 212 ? 14.289 -17.594 -6.578 1 98.88 212 VAL B O 1
ATOM 3411 N N . GLU B 1 213 ? 16.375 -16.922 -6.672 1 98.38 213 GLU B N 1
ATOM 3412 C CA . GLU B 1 213 ? 16.859 -18.078 -5.906 1 98.38 213 GLU B CA 1
ATOM 3413 C C . GLU B 1 213 ? 16.359 -18.031 -4.465 1 98.38 213 GLU B C 1
ATOM 3415 O O . GLU B 1 213 ? 16.141 -16.953 -3.91 1 98.38 213 GLU B O 1
ATOM 3420 N N . PRO B 1 214 ? 16.219 -19.266 -3.861 1 98.31 214 PRO B N 1
ATOM 3421 C CA . PRO B 1 214 ? 15.898 -19.266 -2.436 1 98.31 214 PRO B CA 1
ATOM 3422 C C . PRO B 1 214 ? 16.891 -18.453 -1.605 1 98.31 214 PRO B C 1
ATOM 3424 O O . PRO B 1 214 ? 18.062 -18.359 -1.954 1 98.31 214 PRO B O 1
ATOM 3427 N N . TRP B 1 215 ? 16.391 -17.812 -0.537 1 97.88 215 TRP B N 1
ATOM 3428 C CA . TRP B 1 215 ? 17.172 -17.094 0.466 1 97.88 215 TRP B CA 1
ATOM 3429 C C . TRP B 1 215 ? 17.812 -15.844 -0.13 1 97.88 215 TRP B C 1
ATOM 3431 O O . TRP B 1 215 ? 18.703 -15.25 0.471 1 97.88 215 TRP B O 1
ATOM 3441 N N . SER B 1 216 ? 17.375 -15.352 -1.298 1 98 216 SER B N 1
ATOM 3442 C CA . SER B 1 216 ? 17.891 -14.141 -1.924 1 98 216 SER B CA 1
ATOM 3443 C C . SER B 1 216 ? 17.078 -12.914 -1.521 1 98 216 SER B C 1
ATOM 3445 O O . SER B 1 216 ? 15.875 -13.008 -1.274 1 98 216 SER B O 1
ATOM 3447 N N . VAL B 1 217 ? 17.781 -11.867 -1.43 1 98.44 217 VAL B N 1
ATOM 3448 C CA . VAL B 1 217 ? 17.156 -10.547 -1.331 1 98.44 217 VAL B CA 1
ATOM 3449 C C . VAL B 1 217 ? 17.328 -9.797 -2.648 1 98.44 217 VAL B C 1
ATOM 3451 O O . VAL B 1 217 ? 18.453 -9.555 -3.092 1 98.44 217 VAL B O 1
ATOM 3454 N N . VAL B 1 218 ? 16.203 -9.438 -3.268 1 98.88 218 VAL B N 1
ATOM 3455 C CA . VAL B 1 218 ? 16.266 -8.758 -4.555 1 98.88 218 VAL B CA 1
ATOM 3456 C C . VAL B 1 218 ? 15.516 -7.426 -4.477 1 98.88 218 VAL B C 1
ATOM 3458 O O . VAL B 1 218 ? 14.648 -7.25 -3.623 1 98.88 218 VAL B O 1
ATOM 3461 N N . ALA B 1 219 ? 15.891 -6.469 -5.355 1 98.75 219 ALA B N 1
ATOM 3462 C CA . ALA B 1 219 ? 15.188 -5.191 -5.438 1 98.75 219 ALA B CA 1
ATOM 3463 C C . ALA B 1 219 ? 15.477 -4.492 -6.762 1 98.75 219 ALA B C 1
ATOM 3465 O O . ALA B 1 219 ? 16.438 -4.828 -7.449 1 98.75 219 ALA B O 1
ATOM 3466 N N . GLY B 1 220 ? 14.5 -3.559 -7.105 1 98.19 220 GLY B N 1
ATOM 3467 C CA . GLY B 1 220 ? 14.711 -2.736 -8.289 1 98.19 220 GLY B CA 1
ATOM 3468 C C . GLY B 1 220 ? 13.781 -3.09 -9.43 1 98.19 220 GLY B C 1
ATOM 3469 O O . GLY B 1 220 ? 12.938 -3.975 -9.305 1 98.19 220 GLY B O 1
ATOM 3470 N N . ASN B 1 221 ? 13.984 -2.348 -10.555 1 97.94 221 ASN B N 1
ATOM 3471 C CA . ASN B 1 221 ? 13.234 -2.514 -11.797 1 97.94 221 ASN B CA 1
ATOM 3472 C C . ASN B 1 221 ? 14.156 -2.443 -13.008 1 97.94 221 ASN B C 1
ATOM 3474 O O . ASN B 1 221 ? 14.508 -1.354 -13.461 1 97.94 221 ASN B O 1
ATOM 3478 N N . PRO B 1 222 ? 14.414 -3.557 -13.5 1 98 222 PRO B N 1
ATOM 3479 C CA . PRO B 1 222 ? 14.047 -4.895 -13.023 1 98 222 PRO B CA 1
ATOM 3480 C C . PRO B 1 222 ? 14.758 -5.273 -11.727 1 98 222 PRO B C 1
ATOM 3482 O O . PRO B 1 222 ? 15.805 -4.711 -11.406 1 98 222 PRO B O 1
ATOM 3485 N N . ALA B 1 223 ? 14.18 -6.207 -11.031 1 98.62 223 ALA B N 1
ATOM 3486 C CA . ALA B 1 223 ? 14.758 -6.656 -9.766 1 98.62 223 ALA B CA 1
ATOM 3487 C C . ALA B 1 223 ? 16.078 -7.395 -9.992 1 98.62 223 ALA B C 1
ATOM 3489 O O . ALA B 1 223 ? 16.188 -8.203 -10.914 1 98.62 223 ALA B O 1
ATOM 3490 N N . ARG B 1 224 ? 17.016 -7.102 -9.102 1 98.31 224 ARG B N 1
ATOM 3491 C CA . ARG B 1 224 ? 18.312 -7.758 -9.078 1 98.31 224 ARG B CA 1
ATOM 3492 C C . ARG B 1 224 ? 18.703 -8.172 -7.664 1 98.31 224 ARG B C 1
ATOM 3494 O O . ARG B 1 224 ? 18.203 -7.602 -6.688 1 98.31 224 ARG B O 1
ATOM 3501 N N . VAL B 1 225 ? 19.578 -9.156 -7.633 1 97.94 225 VAL B N 1
ATOM 3502 C CA . VAL B 1 225 ? 20.031 -9.625 -6.328 1 97.94 225 VAL B CA 1
ATOM 3503 C C . VAL B 1 225 ? 20.844 -8.531 -5.641 1 97.94 225 VAL B C 1
ATOM 3505 O O . VAL B 1 225 ? 21.766 -7.969 -6.23 1 97.94 225 VAL B O 1
ATOM 3508 N N . ILE B 1 226 ? 20.484 -8.281 -4.445 1 96.88 226 ILE B N 1
ATOM 3509 C CA . ILE B 1 226 ? 21.203 -7.309 -3.623 1 96.88 226 ILE B CA 1
ATOM 3510 C C . ILE B 1 226 ? 22.094 -8.039 -2.617 1 96.88 226 ILE B C 1
ATOM 3512 O O . ILE B 1 226 ? 23.219 -7.609 -2.354 1 96.88 226 ILE B O 1
ATOM 3516 N N . ARG B 1 227 ? 21.562 -8.961 -2.004 1 95.19 227 ARG B N 1
ATOM 3517 C CA . ARG B 1 227 ? 22.266 -9.789 -1.03 1 95.19 227 ARG B CA 1
ATOM 3518 C C . ARG B 1 227 ? 21.5 -11.094 -0.775 1 95.19 227 ARG B C 1
ATOM 3520 O O . ARG B 1 227 ? 20.5 -11.375 -1.438 1 95.19 227 ARG B O 1
ATOM 3527 N N . HIS B 1 228 ? 22.125 -11.938 0.191 1 94.75 228 HIS B N 1
ATOM 3528 C CA . HIS B 1 228 ? 21.484 -13.188 0.568 1 94.75 228 HIS B CA 1
ATOM 3529 C C . HIS B 1 228 ? 21.234 -13.25 2.07 1 94.75 228 HIS B C 1
ATOM 3531 O O . HIS B 1 228 ? 22.047 -12.758 2.861 1 94.75 228 HIS B O 1
ATOM 3537 N N . AR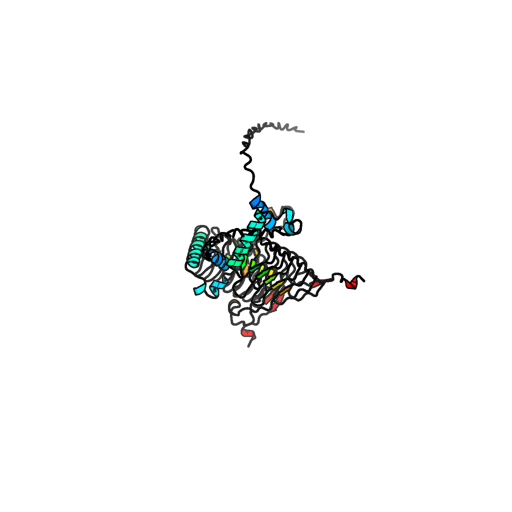G B 1 229 ? 20.109 -13.82 2.322 1 93.31 229 ARG B N 1
ATOM 3538 C CA . ARG B 1 229 ? 19.859 -14.133 3.727 1 93.31 229 ARG B CA 1
ATOM 3539 C C . ARG B 1 229 ? 20.797 -15.242 4.207 1 93.31 229 ARG B C 1
ATOM 3541 O O . ARG B 1 229 ? 21.203 -16.109 3.42 1 93.31 229 ARG B O 1
ATOM 3548 N N . LYS B 1 230 ? 20.984 -15.109 5.543 1 85.94 230 LYS B N 1
ATOM 3549 C CA . LYS B 1 230 ? 21.75 -16.219 6.113 1 85.94 230 LYS B CA 1
ATOM 3550 C C . LYS B 1 230 ? 20.953 -17.516 6.105 1 85.94 230 LYS B C 1
ATOM 3552 O O . LYS B 1 230 ? 19.75 -17.5 6.406 1 85.94 230 LYS B O 1
ATOM 3557 N N . ARG B 1 231 ? 21.672 -18.625 5.715 1 83.88 231 ARG B N 1
ATOM 3558 C CA . ARG B 1 231 ? 21.031 -19.938 5.73 1 83.88 231 ARG B CA 1
ATOM 3559 C C . ARG B 1 231 ? 21.266 -20.656 7.051 1 83.88 231 ARG B C 1
ATOM 3561 O O . ARG B 1 231 ? 22.25 -20.375 7.746 1 83.88 231 ARG B O 1
ATOM 3568 N N . PRO B 1 232 ? 20.281 -21.469 7.422 1 74.81 232 PRO B N 1
ATOM 3569 C CA . PRO B 1 232 ? 20.531 -22.203 8.664 1 74.81 232 PRO B CA 1
ATOM 3570 C C . PRO B 1 232 ? 21.875 -22.906 8.68 1 74.81 232 PRO B C 1
ATOM 3572 O O . PRO B 1 232 ? 22.547 -22.953 9.711 1 74.81 232 PRO B O 1
ATOM 3575 N N . ASN B 1 233 ? 22.266 -23.5 7.633 1 67.62 233 ASN B N 1
ATOM 3576 C CA . ASN B 1 233 ? 23.531 -24.234 7.664 1 67.62 233 ASN B CA 1
ATOM 3577 C C . ASN B 1 233 ? 24.719 -23.297 7.531 1 67.62 233 ASN B C 1
ATOM 3579 O O . ASN B 1 233 ? 25.875 -23.703 7.695 1 67.62 233 ASN B O 1
ATOM 3583 N N . ASP B 1 234 ? 24.531 -22.156 7.078 1 60.53 234 ASP B N 1
ATOM 3584 C CA . ASP B 1 234 ? 25.641 -21.219 6.984 1 60.53 234 ASP B CA 1
ATOM 3585 C C . ASP B 1 234 ? 26.094 -20.766 8.367 1 60.53 234 ASP B C 1
ATOM 3587 O O . ASP B 1 234 ? 27.188 -20.203 8.516 1 60.53 234 ASP B O 1
ATOM 3591 N N . VAL B 1 235 ? 25.328 -20.812 9.32 1 44.78 235 VAL B N 1
ATOM 3592 C CA . VAL B 1 235 ? 25.781 -20.516 10.68 1 44.78 235 VAL B CA 1
ATOM 3593 C C . VAL B 1 235 ? 26.594 -21.688 11.219 1 44.78 235 VAL B C 1
ATOM 3595 O O . VAL B 1 235 ? 27.031 -21.672 12.375 1 44.78 235 VAL B O 1
ATOM 3598 N N . ALA B 1 236 ? 26.891 -22.766 10.555 1 34.81 236 ALA B N 1
ATOM 3599 C CA . ALA B 1 236 ? 27.844 -23.703 11.156 1 34.81 236 ALA B CA 1
ATOM 3600 C C . ALA B 1 236 ? 29.281 -23.219 10.969 1 34.81 236 ALA B C 1
ATOM 3602 O O . ALA B 1 236 ? 29.625 -22.656 9.93 1 34.81 236 ALA B O 1
#

Radius of gyration: 30.13 Å; Cα contacts (8 Å, |Δi|>4): 1206; chains: 2; bounding box: 68×104×122 Å

pLDDT: mean 88.66, std 21.43, range [25.67, 99.0]

Nearest PDB structures (foldseek):
  3vbl-assembly1_A  TM=8.598E-01  e=1.039E-09  Bacillus cereus SJ1
  3vbm-assembly1_A  TM=8.583E-01  e=1.558E-09  Bacillus cereus SJ1
  3vbp-assembly1_E  TM=8.654E-01  e=2.459E-09  Bacillus cereus SJ1
  3vbj-assembly1_C  TM=8.731E-01  e=5.532E-09  Bacillus cereus SJ1
  3ect-assembly1_A  TM=6.902E-01  e=4.890E-08  Vibrio cholerae

Sequence (472 aa):
MFRVHATVSTSTRTFHSHRDRPITAHASQSIDFAPQKRKRLSWMPRLLENDRAKHNTEDVSTWQRERQAYLSSVETVRFGDGCFVGDGTEIFAERGRAVTLGDGSRVAANCFIHGPCDIGSRTSVNAGCHIEGGSAGVKIGDDTRIGPNFSAFAFNHVFEDATKPIREQGVTSEGIVIGVDCWLGANVSVTDGVTIGDHAVVGIGSVVTKDVEPWSVVAGNPARVIRHRKRPNDVAMFRVHATVSTSTRTFHSHRDRPITAHASQSIDFAPQKRKRLSWMPRLLENDRAKHNTEDVSTWQRERQAYLSSVETVRFGDGCFVGDGTEIFAERGRAVTLGDGSRVAANCFIHGPCDIGSRTSVNAGCHIEGGSAGVKIGDDTRIGPNFSAFAFNHVFEDATKPIREQGVTSEGIVIGVDCWLGANVSVTDGVTIGDHAVVGIGSVVTKDVEPWSVVAGNPARVIRHRKRPNDVA